Protein AF-A0A4Y9YB43-F1 (afdb_monomer)

Solvent-accessible surface area (backbone atoms only — not comparable to full-atom values): 30599 Å² total; per-residue (Å²): 126,86,94,63,76,92,74,83,52,81,89,71,52,93,63,80,76,87,67,92,85,46,72,65,54,48,66,74,68,39,78,75,54,53,64,60,45,53,49,53,55,48,52,53,55,49,46,62,52,45,58,55,72,73,42,97,56,88,79,53,69,67,58,52,52,53,51,49,48,56,52,52,51,52,63,72,66,54,57,69,80,47,63,57,51,75,66,56,32,52,51,20,47,68,39,86,51,68,63,55,23,47,42,29,53,43,25,54,50,55,53,43,52,50,27,51,52,50,19,61,66,22,55,86,45,46,94,39,65,74,28,34,50,48,20,51,51,23,32,50,49,44,41,48,54,50,51,58,57,66,70,45,85,80,59,76,76,88,58,75,65,49,44,58,57,32,38,48,34,25,52,50,38,51,47,49,33,58,75,36,83,80,45,89,63,50,69,59,36,53,49,51,35,53,52,33,43,59,49,21,62,78,39,42,94,36,69,66,14,40,56,44,39,52,47,52,60,57,49,44,72,58,62,41,74,71,46,74,77,45,53,73,69,56,42,52,51,53,46,48,56,40,51,54,53,45,51,50,71,73,40,85,79,71,71,75,74,90,84,64,85,87,75,76,92,66,97,68,87,87,57,74,68,65,56,54,56,52,54,41,59,72,69,71,51,67,86,67,76,74,81,89,80,66,88,74,78,80,79,74,77,86,80,75,91,75,90,76,78,91,77,92,80,82,90,76,88,83,88,82,84,84,82,88,83,89,81,90,79,88,88,83,88,81,90,82,93,87,84,89,85,83,89,86,88,87,88,87,87,87,81,84,87,82,88,86,91,87,81,90,82,90,87,82,86,82,89,83,88,87,89,83,85,86,89,83,82,92,76,83,76,82,80,82,79,83,76,63,70,71,59,60,58,57,55,56,57,54,56,56,57,54,53,56,55,57,56,55,56,54,55,58,58,53,57,62,61,59,67,76,63,78,79,75,74,93,70,97,73,82,89,71,80,84,82,75,77,78,77,60,66,73,60,58,50,27,72,64,69,82,35,38,68,70,49,48,51,52,48,52,63,57,68,62,49,60,72,81,68,62,78,78,116

Sequence (473 aa):
MFGRPLHVASHHFETDLPTIRDPEIEKQVGRLFLPNLALFRLAFILGHIMDDAVSFKAIQYTSVQEKDKMLTDWYSDLPAELKLDEYALRAGLLSQEKATRRLAVQSVIDRCAYLHIRFTLHRPYIKVQTSLDAAVESASELITLSAHAYSVQSVPGHLNWFPFHVFSAAMFFSFQLITNPDVPGKDTFREQVRKAMALLERCRWLPVAEKALTILQALQPLYSEELVVQSADQRAQKKAEVLKVVKTLAFPYQDPPTARETEALRGHSYTPASQMSSALASAGVQQQQRLEGWVAQPQRPPQTMQTYGQSSMTARPLQQQLSMAAGPSTDTLPYSHAQAMQPSQASSNALAQTAGMLSLQNGQMSAQSYSQMNMNAYGMPPLPSMMSQRQMQQQQQQQQQQQHHAQQQHQQQQQQQQQNYSNGTMDGQNGQPSYVPPADESSMWGASVGFGMTEWAQFLDVMARPEGEQQGR

Nearest PDB structures (foldseek):
  7ue2-assembly1_A  TM=4.210E-01  e=8.973E-01  synthetic construct
  8e0m-assembly3_I  TM=5.772E-01  e=3.713E+00  synthetic construct
  8e12-assembly1_B  TM=4.619E-01  e=4.807E+00  synthetic construct
  8fbj-assembly1_A  TM=2.847E-01  e=1.380E+00  synthetic construct

InterPro domains:
  IPR050987 ABC-transporter-regulating transcription factor-like [PTHR46910] (2-270)

Structure (mmCIF, N/CA/C/O backbone):
data_AF-A0A4Y9YB43-F1
#
_entry.id   AF-A0A4Y9YB43-F1
#
loop_
_atom_site.group_PDB
_atom_site.id
_atom_site.type_symbol
_atom_site.label_atom_id
_atom_site.label_alt_id
_atom_site.label_comp_id
_atom_site.label_asym_id
_atom_site.label_entity_id
_atom_site.label_seq_id
_atom_site.pdbx_PDB_ins_code
_atom_site.Cartn_x
_atom_site.Cartn_y
_atom_site.Cartn_z
_atom_site.occupancy
_atom_site.B_iso_or_equiv
_atom_site.auth_seq_id
_atom_site.auth_comp_id
_atom_site.auth_asym_id
_atom_site.auth_atom_id
_atom_site.pdbx_PDB_model_num
ATOM 1 N N . MET A 1 1 ? -11.499 15.800 -7.209 1.00 50.47 1 MET A N 1
ATOM 2 C CA . MET A 1 1 ? -10.651 16.521 -6.226 1.00 50.47 1 MET A CA 1
ATOM 3 C C . MET A 1 1 ? -10.719 18.010 -6.531 1.00 50.47 1 MET A C 1
ATOM 5 O O . MET A 1 1 ? -10.553 18.359 -7.694 1.00 50.47 1 MET A O 1
ATOM 9 N N . PHE A 1 2 ? -10.966 18.878 -5.548 1.00 35.88 2 PHE A N 1
ATOM 10 C CA . PHE A 1 2 ? -10.906 20.331 -5.764 1.00 35.88 2 PHE A CA 1
ATOM 11 C C . PHE A 1 2 ? -9.451 20.798 -5.961 1.00 35.88 2 PHE A C 1
ATOM 13 O O . PHE A 1 2 ? -8.529 20.182 -5.433 1.00 35.88 2 PHE A O 1
ATOM 20 N N . GLY A 1 3 ? -9.244 21.872 -6.730 1.00 51.03 3 GLY A N 1
ATOM 21 C CA . GLY A 1 3 ? -7.938 22.531 -6.884 1.00 51.03 3 GLY A CA 1
ATOM 22 C C . GLY A 1 3 ? -6.926 21.873 -7.835 1.00 51.03 3 GLY A C 1
ATOM 23 O O . GLY A 1 3 ? -5.843 22.425 -8.011 1.00 51.03 3 GLY A O 1
ATOM 24 N N . ARG A 1 4 ? -7.240 20.738 -8.478 1.00 50.03 4 ARG A N 1
ATOM 25 C CA . ARG A 1 4 ? -6.406 20.205 -9.575 1.00 50.03 4 ARG A CA 1
ATOM 26 C C . ARG A 1 4 ? -6.734 20.892 -10.914 1.00 50.03 4 ARG A C 1
ATOM 28 O O . ARG A 1 4 ? -7.871 21.337 -11.084 1.00 50.03 4 ARG A O 1
ATOM 35 N N . PRO A 1 5 ? -5.781 20.958 -11.869 1.00 53.50 5 PRO A N 1
ATOM 36 C CA . PRO A 1 5 ? -6.055 21.376 -13.246 1.00 53.50 5 PRO A CA 1
ATOM 37 C C . PRO A 1 5 ? -7.162 20.544 -13.905 1.00 53.50 5 PRO A C 1
ATOM 39 O O . PRO A 1 5 ? -7.478 19.447 -13.440 1.00 53.50 5 PRO A O 1
ATOM 42 N N . LEU A 1 6 ? -7.714 21.051 -15.014 1.00 56.97 6 LEU A N 1
ATOM 43 C CA . LEU A 1 6 ? -8.727 20.359 -15.819 1.00 56.97 6 LEU A CA 1
ATOM 44 C C . LEU A 1 6 ? -8.247 18.948 -16.197 1.00 56.97 6 LEU A C 1
ATOM 46 O O . LEU A 1 6 ? -7.374 18.782 -17.047 1.00 56.97 6 LEU A O 1
ATOM 50 N N . HIS A 1 7 ? -8.821 17.933 -15.553 1.00 60.62 7 HIS A N 1
ATOM 51 C CA . HIS A 1 7 ? -8.556 16.538 -15.878 1.00 60.62 7 HIS A CA 1
ATOM 52 C C . HIS A 1 7 ? -9.270 16.185 -17.184 1.00 60.62 7 HIS A C 1
ATOM 54 O O . HIS A 1 7 ? -10.491 16.313 -17.285 1.00 60.62 7 HIS A O 1
ATOM 60 N N . VAL A 1 8 ? -8.518 15.696 -18.168 1.00 62.50 8 VAL A N 1
ATOM 61 C CA . VAL A 1 8 ? -9.103 15.028 -19.333 1.00 62.50 8 VAL A CA 1
ATOM 62 C C . VAL A 1 8 ? -9.599 13.664 -18.855 1.00 62.50 8 VAL A C 1
ATOM 64 O O . VAL A 1 8 ? -8.799 12.811 -18.473 1.00 62.50 8 VAL A O 1
ATOM 67 N N . ALA A 1 9 ? -10.919 13.491 -18.786 1.00 64.06 9 ALA A N 1
ATOM 68 C CA . ALA A 1 9 ? -11.532 12.225 -18.402 1.00 64.06 9 ALA A CA 1
ATOM 69 C C . ALA A 1 9 ? -11.231 11.139 -19.448 1.00 64.06 9 ALA A C 1
ATOM 71 O O . ALA A 1 9 ? -11.023 11.442 -20.622 1.00 64.06 9 ALA A O 1
ATOM 72 N N . SER A 1 10 ? -11.248 9.867 -19.042 1.00 65.06 10 SER A N 1
ATOM 73 C CA . SER A 1 10 ? -10.977 8.722 -19.929 1.00 65.06 10 SER A CA 1
ATOM 74 C C . SER A 1 10 ? -11.866 8.711 -21.182 1.00 65.06 10 SER A C 1
ATOM 76 O O . SER A 1 10 ? -11.389 8.415 -22.271 1.00 65.06 10 SER A O 1
ATOM 78 N N . HIS A 1 11 ? -13.128 9.128 -21.050 1.00 68.00 11 HIS A N 1
ATOM 79 C CA . HIS A 1 11 ? -14.099 9.231 -22.144 1.00 68.00 11 HIS A CA 1
ATOM 80 C C . HIS A 1 11 ? -13.943 10.475 -23.047 1.00 68.00 11 HIS A C 1
ATOM 82 O O . HIS A 1 11 ? -14.730 10.644 -23.972 1.00 68.00 11 HIS A O 1
ATOM 88 N N . HIS A 1 12 ? -12.960 11.349 -22.801 1.00 64.25 12 HIS A N 1
ATOM 89 C CA . HIS A 1 12 ? -12.595 12.445 -23.715 1.00 64.25 12 HIS A CA 1
ATOM 90 C C . HIS A 1 12 ? -11.472 12.058 -24.696 1.00 64.25 12 HIS A C 1
ATOM 92 O O . HIS A 1 12 ? -11.099 12.866 -25.546 1.00 64.25 12 HIS A O 1
ATOM 98 N N . PHE A 1 13 ? -10.919 10.846 -24.594 1.00 64.81 13 PHE A N 1
ATOM 99 C CA . PHE A 1 13 ? -9.968 10.317 -25.568 1.00 64.81 13 PHE A CA 1
ATOM 100 C C . PHE A 1 13 ? -10.720 9.493 -26.622 1.00 64.81 13 PHE A C 1
ATOM 102 O O . PHE A 1 13 ? -11.024 8.326 -26.403 1.00 64.81 13 PHE A O 1
ATOM 109 N N . GLU A 1 14 ? -10.987 10.088 -27.788 1.00 59.09 14 GLU A N 1
ATOM 110 C CA . GLU A 1 14 ? -11.535 9.374 -28.961 1.00 59.09 14 GLU A CA 1
ATOM 111 C C . GLU A 1 14 ? -10.516 8.407 -29.605 1.00 59.09 14 GLU A C 1
ATOM 113 O O . GLU A 1 14 ? -10.836 7.661 -30.528 1.00 59.09 14 GLU A O 1
ATOM 118 N N . THR A 1 15 ? -9.269 8.420 -29.130 1.00 59.22 15 THR A N 1
ATOM 119 C CA . THR A 1 15 ? -8.180 7.554 -29.585 1.00 59.22 15 THR A CA 1
ATOM 120 C C . THR A 1 15 ? -8.103 6.269 -28.767 1.00 59.22 15 THR A C 1
ATOM 122 O O . THR A 1 15 ? -8.003 6.330 -27.540 1.00 59.22 15 THR A O 1
ATOM 125 N N . ASP A 1 16 ? -8.005 5.126 -29.450 1.00 69.62 16 ASP A N 1
ATOM 126 C CA . ASP A 1 16 ? -7.571 3.859 -28.852 1.00 69.62 16 ASP A CA 1
ATOM 127 C C . ASP A 1 16 ? -6.312 4.033 -27.980 1.00 69.62 16 ASP A C 1
ATOM 129 O O . ASP A 1 16 ? -5.411 4.810 -28.315 1.00 69.62 16 ASP A O 1
ATOM 133 N N . LEU A 1 17 ? -6.202 3.251 -26.899 1.00 74.81 17 LEU A N 1
ATOM 134 C CA . LEU A 1 17 ? -5.005 3.262 -26.053 1.00 74.81 17 LEU A CA 1
ATOM 135 C C . LEU A 1 17 ? -3.727 2.985 -26.876 1.00 74.81 17 LEU A C 1
ATOM 137 O O . LEU A 1 17 ? -3.747 2.124 -27.770 1.00 74.81 17 LEU A O 1
ATOM 141 N N . PRO A 1 18 ? -2.594 3.643 -26.541 1.00 73.62 18 PRO A N 1
ATOM 142 C CA . PRO A 1 18 ? -1.312 3.421 -27.196 1.00 73.62 18 PRO A CA 1
ATOM 143 C C . PRO A 1 18 ? -0.985 1.932 -27.345 1.00 73.62 18 PRO A C 1
ATOM 145 O O . PRO A 1 18 ? -0.849 1.182 -26.375 1.00 73.62 18 PRO A O 1
ATOM 148 N N . THR A 1 19 ? -0.893 1.498 -28.598 1.00 73.19 19 THR A N 1
ATOM 149 C CA . THR A 1 19 ? -0.695 0.105 -28.996 1.00 73.19 19 THR A CA 1
ATOM 150 C C . THR A 1 19 ? 0.391 0.050 -30.061 1.00 73.19 19 THR A C 1
ATOM 152 O O . THR A 1 19 ? 0.379 0.835 -31.007 1.00 73.19 19 THR A O 1
ATOM 155 N N . ILE A 1 20 ? 1.338 -0.880 -29.919 1.00 66.69 20 ILE A N 1
ATOM 15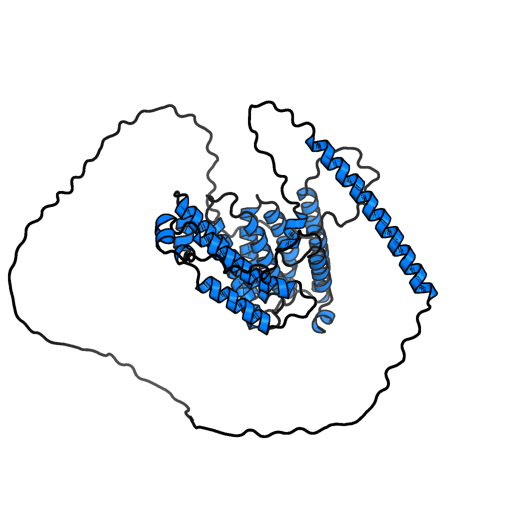6 C CA . ILE A 1 20 ? 2.311 -1.172 -30.976 1.00 66.69 20 ILE A CA 1
ATOM 157 C C . ILE A 1 20 ? 1.548 -1.930 -32.068 1.00 66.69 20 ILE A C 1
ATOM 159 O O . ILE A 1 20 ? 1.334 -3.133 -31.960 1.00 66.69 20 ILE A O 1
ATOM 163 N N . ARG A 1 21 ? 1.048 -1.196 -33.069 1.00 64.31 21 ARG A N 1
ATOM 164 C CA . ARG A 1 21 ? 0.271 -1.750 -34.196 1.00 64.31 21 ARG A CA 1
ATOM 165 C C . ARG A 1 21 ? 1.133 -2.163 -35.389 1.00 64.31 21 ARG A C 1
ATOM 167 O O . ARG A 1 21 ? 0.635 -2.836 -36.282 1.00 64.31 21 ARG A O 1
ATOM 174 N N . ASP A 1 22 ? 2.402 -1.765 -35.399 1.00 73.81 22 ASP A N 1
ATOM 175 C CA . ASP A 1 22 ? 3.347 -2.004 -36.488 1.00 73.81 22 ASP A CA 1
ATOM 176 C C . ASP A 1 22 ? 4.517 -2.889 -35.996 1.00 73.81 22 ASP A C 1
ATOM 178 O O . ASP A 1 22 ? 5.318 -2.439 -35.166 1.00 73.81 22 ASP A O 1
ATOM 182 N N . PRO A 1 23 ? 4.632 -4.141 -36.487 1.00 76.50 23 PRO A N 1
ATOM 183 C CA . PRO A 1 23 ? 5.723 -5.051 -36.133 1.00 76.50 23 PRO A CA 1
ATOM 184 C C . PRO A 1 23 ? 7.115 -4.594 -36.592 1.00 76.50 23 PRO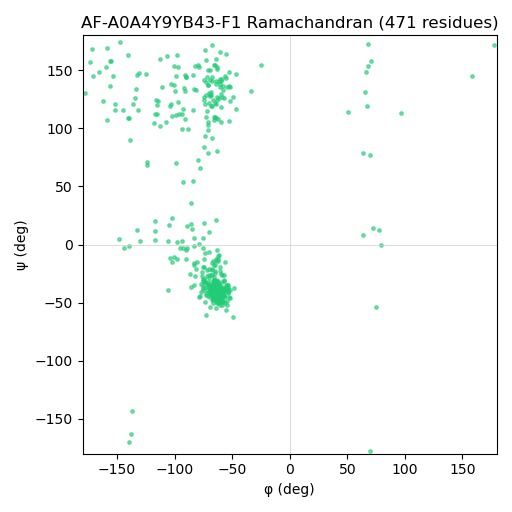 A C 1
ATOM 186 O O . PRO A 1 23 ? 8.111 -4.998 -35.991 1.00 76.50 23 PRO A O 1
ATOM 189 N N . GLU A 1 24 ? 7.228 -3.767 -37.635 1.00 77.06 24 GLU A N 1
ATOM 190 C CA . GLU A 1 24 ? 8.517 -3.206 -38.057 1.00 77.06 24 GLU A CA 1
ATOM 191 C C . GLU A 1 24 ? 8.947 -2.068 -37.128 1.00 77.06 24 GLU A C 1
ATOM 193 O O . GLU A 1 24 ? 10.131 -1.964 -36.803 1.00 77.06 24 GLU A O 1
ATOM 198 N N . ILE A 1 25 ? 8.001 -1.284 -36.600 1.00 72.50 25 ILE A N 1
ATOM 199 C CA . ILE A 1 25 ? 8.292 -0.324 -35.523 1.00 72.50 25 ILE A CA 1
ATOM 200 C C . ILE A 1 25 ? 8.685 -1.063 -34.231 1.00 72.50 25 ILE A C 1
ATOM 202 O O . ILE A 1 25 ? 9.639 -0.631 -33.581 1.00 72.50 25 ILE A O 1
ATOM 206 N N . GLU A 1 26 ? 8.056 -2.199 -33.883 1.00 73.75 26 GLU A N 1
ATOM 207 C CA . GLU A 1 26 ? 8.502 -3.019 -32.734 1.00 73.75 26 GLU A CA 1
ATOM 208 C C . GLU A 1 26 ? 9.963 -3.474 -32.894 1.00 73.75 26 GLU A C 1
ATOM 210 O O . GLU A 1 26 ? 10.743 -3.392 -31.944 1.00 73.75 26 GLU A O 1
ATOM 215 N N . LYS A 1 27 ? 10.363 -3.897 -34.102 1.00 77.06 27 LYS A N 1
ATOM 216 C CA . LYS A 1 27 ? 11.749 -4.296 -34.405 1.00 77.06 27 LYS A CA 1
ATOM 217 C C . LYS A 1 27 ? 12.731 -3.121 -34.377 1.00 77.06 27 LYS A C 1
ATOM 219 O O . LYS A 1 27 ? 13.834 -3.277 -33.861 1.00 77.06 27 LYS A O 1
ATOM 224 N N . GLN A 1 28 ? 12.362 -1.971 -34.948 1.00 70.31 28 GLN A N 1
ATOM 225 C CA . GLN A 1 28 ? 13.264 -0.822 -35.124 1.00 70.31 28 GLN A CA 1
ATOM 226 C C . GLN A 1 28 ? 13.449 0.004 -33.847 1.00 70.31 28 GLN A C 1
ATOM 228 O O . GLN A 1 28 ? 14.571 0.368 -33.499 1.00 70.31 28 GLN A O 1
ATOM 233 N N . VAL A 1 29 ? 12.354 0.306 -33.147 1.00 67.31 29 VAL A N 1
ATOM 234 C CA . VAL A 1 29 ? 12.367 1.061 -31.880 1.00 67.31 29 VAL A CA 1
ATOM 235 C C . VAL A 1 29 ? 12.707 0.139 -30.703 1.00 67.31 29 VAL A C 1
ATOM 237 O O . VAL A 1 29 ? 13.185 0.589 -29.657 1.00 67.31 29 VAL A O 1
ATOM 240 N N . GLY A 1 30 ? 12.500 -1.167 -30.885 1.00 62.91 30 GLY A N 1
ATOM 241 C CA . GLY A 1 30 ? 12.712 -2.182 -29.872 1.00 62.91 30 GLY A CA 1
ATOM 242 C C . GLY A 1 30 ? 11.683 -2.105 -28.746 1.00 62.91 30 GLY A C 1
ATOM 243 O O . GLY A 1 30 ? 10.807 -1.241 -28.683 1.00 62.91 30 GLY A O 1
ATOM 244 N N . ARG A 1 31 ? 11.855 -2.985 -27.761 1.00 76.38 31 ARG A N 1
ATOM 245 C CA . ARG A 1 31 ? 10.989 -3.086 -26.573 1.00 76.38 31 ARG A CA 1
ATOM 246 C C . ARG A 1 31 ? 11.193 -1.959 -25.543 1.00 76.38 31 ARG A C 1
ATOM 248 O O . ARG A 1 31 ? 10.768 -2.064 -24.396 1.00 76.38 31 ARG A O 1
ATOM 255 N N . LEU A 1 32 ? 11.797 -0.848 -25.974 1.00 80.62 32 LEU A N 1
ATOM 256 C CA . LEU A 1 32 ? 12.170 0.322 -25.174 1.00 80.62 32 LEU A CA 1
ATOM 257 C C . LEU A 1 32 ? 10.982 0.968 -24.445 1.00 80.62 32 LEU A C 1
ATOM 259 O O . LEU A 1 32 ? 11.135 1.409 -23.308 1.00 80.62 32 LEU A O 1
ATOM 263 N N . PHE A 1 33 ? 9.812 1.016 -25.090 1.00 85.81 33 PHE A N 1
ATOM 264 C CA . PHE A 1 33 ? 8.611 1.674 -24.563 1.00 85.81 33 PHE A CA 1
ATOM 265 C C . PHE A 1 33 ? 7.608 0.726 -23.886 1.00 85.81 33 PHE A C 1
ATOM 267 O O . PHE A 1 33 ? 6.573 1.198 -23.416 1.00 85.81 33 PHE A O 1
ATOM 274 N N . LEU A 1 34 ? 7.894 -0.580 -23.773 1.00 88.00 34 LEU A N 1
ATOM 275 C CA . LEU A 1 34 ? 6.995 -1.520 -23.082 1.00 88.00 34 LEU A CA 1
ATOM 276 C C . LEU A 1 34 ? 6.612 -1.089 -21.648 1.00 88.00 34 LEU A C 1
ATOM 278 O O . LEU A 1 34 ? 5.422 -1.169 -21.345 1.00 88.00 34 LEU A O 1
ATOM 282 N N . PRO A 1 35 ? 7.524 -0.562 -20.797 1.00 90.75 35 PRO A N 1
ATOM 283 C CA . PRO A 1 35 ? 7.150 -0.050 -19.475 1.00 90.75 35 PRO A CA 1
ATOM 284 C C . PRO A 1 35 ? 6.137 1.097 -19.546 1.00 90.75 35 PRO A C 1
ATOM 286 O O . PRO A 1 35 ? 5.135 1.119 -18.839 1.00 90.75 35 PRO A O 1
ATOM 289 N N . ASN A 1 36 ? 6.359 2.052 -20.454 1.00 89.94 36 ASN A N 1
ATOM 290 C CA . ASN A 1 36 ? 5.470 3.198 -20.617 1.00 89.94 36 ASN A CA 1
ATOM 291 C C . ASN A 1 36 ? 4.073 2.759 -21.075 1.00 89.94 36 ASN A C 1
ATOM 293 O O . ASN A 1 36 ? 3.078 3.280 -20.581 1.00 89.94 36 ASN A O 1
ATOM 297 N N . LEU A 1 37 ? 3.991 1.780 -21.979 1.00 89.88 37 LEU A N 1
ATOM 298 C CA . LEU A 1 37 ? 2.725 1.224 -22.460 1.00 89.88 37 LEU A CA 1
ATOM 299 C C . LEU A 1 37 ? 1.994 0.412 -21.377 1.00 89.88 37 LEU A C 1
ATOM 301 O O . LEU A 1 37 ? 0.771 0.515 -21.269 1.00 89.88 37 LEU A O 1
ATOM 305 N N . ALA A 1 38 ? 2.725 -0.338 -20.546 1.00 92.38 38 ALA A N 1
ATOM 306 C CA . ALA A 1 38 ? 2.174 -1.010 -19.369 1.00 92.38 38 ALA A CA 1
ATOM 307 C C . ALA A 1 38 ? 1.556 0.004 -18.390 1.00 92.38 38 ALA A C 1
ATOM 309 O O . ALA A 1 38 ? 0.382 -0.132 -18.030 1.00 92.38 38 ALA A O 1
ATOM 310 N N . LEU A 1 39 ? 2.297 1.065 -18.054 1.00 92.62 39 LEU A N 1
ATOM 311 C CA . LEU A 1 39 ? 1.843 2.147 -17.175 1.00 92.62 39 LEU A CA 1
ATOM 312 C C . LEU A 1 39 ? 0.671 2.954 -17.758 1.00 92.62 39 LEU A C 1
ATOM 314 O O . LEU A 1 39 ? -0.227 3.323 -17.005 1.00 92.62 39 LEU A O 1
ATOM 318 N N . PHE A 1 40 ? 0.612 3.192 -19.074 1.00 90.50 40 PHE A N 1
ATOM 319 C CA . PHE A 1 40 ? -0.552 3.839 -19.703 1.00 90.50 40 PHE A CA 1
ATOM 320 C C . PHE A 1 40 ? -1.828 2.992 -19.575 1.00 90.50 40 PHE A C 1
ATOM 322 O O . PHE A 1 40 ? -2.893 3.534 -19.275 1.00 90.50 40 PHE A O 1
ATOM 329 N N . ARG A 1 41 ? -1.731 1.665 -19.741 1.00 91.69 41 ARG A N 1
ATOM 330 C CA . ARG A 1 41 ? -2.865 0.749 -19.513 1.00 91.69 41 ARG A CA 1
ATOM 331 C C . ARG A 1 41 ? -3.274 0.712 -18.038 1.00 91.69 41 ARG A C 1
ATOM 333 O O . ARG A 1 41 ? -4.466 0.756 -17.741 1.00 91.69 41 ARG A O 1
ATOM 340 N N . LEU A 1 42 ? -2.306 0.713 -17.117 1.00 95.06 42 LEU A N 1
ATOM 341 C CA . LEU A 1 42 ? -2.586 0.784 -15.682 1.00 95.06 42 LEU A CA 1
ATOM 342 C C . LEU A 1 42 ? -3.274 2.099 -15.297 1.00 95.06 42 LEU A C 1
ATOM 344 O O . LEU A 1 42 ? -4.229 2.084 -14.528 1.00 95.06 42 LEU A O 1
ATOM 348 N N . ALA A 1 43 ? -2.836 3.230 -15.857 1.00 91.44 43 ALA A N 1
ATOM 349 C CA . ALA A 1 43 ? -3.438 4.539 -15.610 1.00 91.44 43 ALA A CA 1
ATOM 350 C C . ALA A 1 43 ? -4.904 4.612 -16.077 1.00 91.44 43 ALA A C 1
ATOM 352 O O . ALA A 1 43 ? -5.716 5.267 -15.426 1.00 91.44 43 ALA A O 1
ATOM 353 N N . PHE A 1 44 ? -5.262 3.907 -17.156 1.00 90.44 44 PHE A N 1
ATOM 354 C CA . PHE A 1 44 ? -6.649 3.775 -17.612 1.00 90.44 44 PHE A CA 1
ATOM 355 C C . PHE A 1 44 ? -7.513 2.980 -16.613 1.00 90.44 44 PHE A C 1
ATOM 357 O O . PHE A 1 44 ? -8.584 3.444 -16.219 1.00 90.44 44 PHE A O 1
ATOM 364 N N . ILE A 1 45 ? -7.021 1.832 -16.127 1.00 94.19 45 ILE A N 1
ATOM 365 C CA . ILE A 1 45 ? -7.701 1.022 -15.094 1.00 94.19 45 ILE A CA 1
ATOM 366 C C . ILE A 1 45 ? -7.832 1.813 -13.784 1.00 94.19 45 ILE A C 1
ATOM 368 O O . ILE A 1 45 ? -8.905 1.852 -13.179 1.00 94.19 45 ILE A O 1
ATOM 372 N N . LEU A 1 46 ? -6.764 2.504 -13.375 1.00 93.44 46 LEU A N 1
ATOM 373 C CA . LEU A 1 46 ? -6.759 3.376 -12.204 1.00 93.44 46 LEU A CA 1
ATOM 374 C C . LEU A 1 46 ? -7.747 4.541 -12.358 1.00 93.44 46 LEU A C 1
ATOM 376 O O . LEU A 1 46 ? -8.358 4.926 -11.370 1.00 93.44 46 LEU A O 1
ATOM 380 N N . GLY A 1 47 ? -7.969 5.054 -13.572 1.00 90.06 47 GLY A N 1
ATOM 381 C CA . GLY A 1 47 ? -9.036 6.016 -13.861 1.00 90.06 47 GLY A CA 1
ATOM 382 C C . GLY A 1 47 ? -10.407 5.501 -13.413 1.00 90.06 47 GLY A C 1
ATOM 383 O O . GLY A 1 47 ? -11.061 6.148 -12.602 1.00 90.06 47 GLY A O 1
ATOM 384 N N . HIS A 1 48 ? -10.783 4.289 -13.829 1.00 91.69 48 HIS A N 1
ATOM 385 C CA . HIS A 1 48 ? -12.049 3.664 -13.426 1.00 91.69 48 HIS A CA 1
ATOM 386 C C . HIS A 1 48 ? -12.141 3.327 -11.929 1.00 91.69 48 HIS A C 1
ATOM 388 O O . HIS A 1 48 ? -13.236 3.351 -11.369 1.00 91.69 48 HIS A O 1
ATOM 394 N N . ILE A 1 49 ? -11.020 3.019 -11.268 1.00 93.81 49 ILE A N 1
ATOM 395 C CA . ILE A 1 49 ? -10.971 2.858 -9.802 1.00 93.81 49 ILE A CA 1
ATOM 396 C C . ILE A 1 49 ? -11.174 4.215 -9.112 1.00 93.81 49 ILE A C 1
ATOM 398 O O . ILE A 1 49 ? -11.906 4.309 -8.128 1.00 93.81 49 ILE A O 1
ATOM 402 N N . MET A 1 50 ? -10.557 5.277 -9.635 1.00 89.94 50 MET A N 1
ATOM 403 C CA . MET A 1 50 ? -10.662 6.626 -9.085 1.00 89.94 50 MET A CA 1
ATOM 404 C C . MET A 1 50 ? -12.044 7.249 -9.306 1.00 89.94 50 MET A C 1
ATOM 406 O O . MET A 1 50 ? -12.504 7.952 -8.411 1.00 89.94 50 MET A O 1
ATOM 410 N N . ASP A 1 51 ? -12.715 6.979 -10.430 1.00 89.25 51 ASP A N 1
ATOM 411 C CA . ASP A 1 51 ? -14.096 7.416 -10.693 1.00 89.25 51 ASP A CA 1
ATOM 412 C C . ASP A 1 51 ? -15.068 6.871 -9.629 1.00 89.25 51 ASP A C 1
ATOM 414 O O . ASP A 1 51 ? -15.886 7.622 -9.092 1.00 89.25 51 ASP A O 1
ATOM 418 N N . ASP A 1 52 ? -14.931 5.588 -9.265 1.00 91.56 52 ASP A N 1
ATOM 419 C CA . ASP A 1 52 ? -15.656 4.987 -8.140 1.00 91.56 52 ASP A CA 1
ATOM 420 C C . ASP A 1 52 ? -15.209 5.614 -6.802 1.00 91.56 52 ASP A C 1
ATOM 422 O O . ASP A 1 52 ? -16.052 6.025 -6.005 1.00 91.56 52 ASP A O 1
ATOM 426 N N . ALA A 1 53 ? -13.900 5.757 -6.557 1.00 87.62 53 ALA A N 1
ATOM 427 C CA . ALA A 1 53 ? -13.356 6.249 -5.284 1.00 87.62 53 ALA A CA 1
ATOM 428 C C . ALA A 1 53 ? -13.641 7.735 -4.979 1.00 87.62 53 ALA A C 1
ATOM 430 O O . ALA A 1 53 ? -13.678 8.112 -3.808 1.00 87.62 53 ALA A O 1
ATOM 431 N N . VAL A 1 54 ? -13.852 8.590 -5.991 1.00 85.06 54 VAL A N 1
ATOM 432 C CA . VAL A 1 54 ? -14.293 9.990 -5.796 1.00 85.06 54 VAL A CA 1
ATOM 433 C C . VAL A 1 54 ? -15.815 10.162 -5.866 1.00 85.06 54 VAL A C 1
ATOM 435 O O . VAL A 1 54 ? -16.313 11.289 -5.790 1.00 85.06 54 VAL A O 1
ATOM 438 N N . SER A 1 55 ? -16.563 9.069 -6.021 1.00 88.56 55 SER A N 1
ATOM 439 C CA . SER A 1 55 ? -18.022 9.075 -6.048 1.00 88.56 55 SER A CA 1
ATOM 440 C C . SER A 1 55 ? -18.603 9.329 -4.657 1.00 88.56 55 SER A C 1
ATOM 442 O O . SER A 1 55 ? -18.176 8.748 -3.665 1.00 88.56 55 SER A O 1
ATOM 444 N N . PHE A 1 56 ? -19.673 10.123 -4.578 1.00 86.81 56 PHE A N 1
ATOM 445 C CA . PHE A 1 56 ? -20.465 10.276 -3.347 1.00 86.81 56 PHE A CA 1
ATOM 446 C C . PHE A 1 56 ? -21.375 9.062 -3.051 1.00 86.81 56 PHE A C 1
ATOM 448 O O . PHE A 1 56 ? -22.206 9.116 -2.145 1.00 86.81 56 PHE A O 1
ATOM 455 N N . LYS A 1 57 ? -21.275 7.980 -3.835 1.00 93.50 57 LYS A N 1
ATOM 456 C CA . LYS A 1 57 ? -22.073 6.754 -3.687 1.00 93.50 57 LYS A CA 1
ATOM 457 C C . LYS A 1 57 ? -21.283 5.687 -2.932 1.00 93.50 57 LYS A C 1
ATOM 459 O O . LYS A 1 57 ? -20.088 5.529 -3.151 1.00 93.50 57 LYS A O 1
ATOM 464 N N . ALA A 1 58 ? -21.972 4.881 -2.126 1.00 93.06 58 ALA A N 1
ATOM 465 C CA . ALA A 1 58 ? -21.390 3.663 -1.571 1.00 93.06 58 ALA A CA 1
ATOM 466 C C . ALA A 1 58 ? -21.081 2.662 -2.702 1.00 93.06 58 ALA A C 1
ATOM 468 O O . ALA A 1 58 ? -21.996 2.104 -3.319 1.00 93.06 58 ALA A O 1
ATOM 469 N N . ILE A 1 59 ? -19.791 2.458 -2.975 1.00 95.69 59 ILE A N 1
ATOM 470 C CA . ILE A 1 59 ? -19.296 1.491 -3.962 1.00 95.69 59 ILE A CA 1
ATOM 471 C C . ILE A 1 59 ? -19.751 0.084 -3.534 1.00 95.69 59 ILE A C 1
ATOM 473 O O . ILE A 1 59 ? -19.748 -0.256 -2.352 1.00 95.69 59 ILE A O 1
ATOM 477 N N . GLN A 1 60 ? -20.197 -0.730 -4.489 1.00 96.75 60 GLN A N 1
ATOM 478 C CA . GLN A 1 60 ? -20.617 -2.108 -4.224 1.00 96.75 60 GLN A CA 1
ATOM 479 C C . GLN A 1 60 ? -19.427 -3.058 -4.369 1.00 96.75 60 GLN A C 1
ATOM 481 O O . GLN A 1 60 ? -18.602 -2.873 -5.264 1.00 96.75 60 GLN A O 1
ATOM 486 N N . TYR A 1 61 ? -19.357 -4.104 -3.537 1.00 97.38 61 TYR A N 1
ATOM 487 C CA . TYR A 1 61 ? -18.241 -5.061 -3.574 1.00 97.38 61 TYR A CA 1
ATOM 488 C C . TYR A 1 61 ? -18.094 -5.762 -4.938 1.00 97.38 61 TYR A C 1
ATOM 490 O O . TYR A 1 61 ? -16.983 -6.087 -5.335 1.00 97.38 61 TYR A O 1
ATOM 498 N N . THR A 1 62 ? -19.172 -5.892 -5.718 1.00 97.81 62 THR A N 1
ATOM 499 C CA . THR A 1 62 ? -19.095 -6.391 -7.100 1.00 97.81 62 THR A CA 1
ATOM 500 C C . THR A 1 62 ? -18.235 -5.501 -8.004 1.00 97.81 62 THR A C 1
ATOM 502 O O . THR A 1 62 ? -17.409 -6.034 -8.735 1.00 97.81 62 THR A O 1
ATOM 505 N N . SER A 1 63 ? -18.314 -4.164 -7.895 1.00 97.25 63 SER A N 1
ATOM 506 C CA . SER A 1 63 ? -17.412 -3.270 -8.649 1.00 97.25 63 SER A CA 1
ATOM 507 C C . SER A 1 63 ? -15.960 -3.454 -8.200 1.00 97.25 63 SER A C 1
ATOM 509 O O . SER A 1 63 ? -15.057 -3.471 -9.029 1.00 97.25 63 SER A O 1
ATOM 511 N N . VAL A 1 64 ? -15.724 -3.670 -6.899 1.00 97.44 64 VAL A N 1
ATOM 512 C CA . VAL A 1 64 ? -14.385 -3.966 -6.350 1.00 97.44 64 VAL A CA 1
ATOM 513 C C . VAL A 1 64 ? -13.815 -5.242 -6.979 1.00 97.44 64 VAL A C 1
ATOM 515 O O . VAL A 1 64 ? -12.668 -5.241 -7.414 1.00 97.44 64 VAL A O 1
ATOM 518 N N . GLN A 1 65 ? -14.624 -6.300 -7.099 1.00 98.12 65 GLN A N 1
ATOM 519 C CA . GLN A 1 65 ? -14.241 -7.554 -7.762 1.00 98.12 65 GLN A CA 1
ATOM 520 C C . GLN A 1 65 ? -14.014 -7.379 -9.275 1.00 98.12 65 GLN A C 1
ATOM 522 O O . GLN A 1 65 ? -13.074 -7.952 -9.821 1.00 98.12 65 GLN A O 1
ATOM 527 N N . GLU A 1 66 ? -14.830 -6.567 -9.954 1.00 98.06 66 GLU A N 1
ATOM 528 C CA . GLU A 1 66 ? -14.628 -6.216 -11.367 1.00 98.06 66 GLU A CA 1
ATOM 529 C C . GLU A 1 66 ? -13.312 -5.448 -11.577 1.00 98.06 66 GLU A C 1
ATOM 531 O O . GLU A 1 66 ? -12.555 -5.774 -12.494 1.00 98.06 66 GLU A O 1
ATOM 536 N N . LYS A 1 67 ? -12.994 -4.472 -10.711 1.00 97.81 67 LYS A N 1
ATOM 537 C CA . LYS A 1 67 ? -11.734 -3.715 -10.796 1.00 97.81 67 LYS A CA 1
ATOM 538 C C . LYS A 1 67 ? -10.520 -4.582 -10.446 1.00 97.81 67 LYS A C 1
ATOM 540 O O . LYS A 1 67 ? -9.502 -4.454 -11.122 1.00 97.81 67 LYS A O 1
ATOM 545 N N . ASP A 1 68 ? -10.621 -5.471 -9.449 1.00 98.38 68 ASP A N 1
ATOM 546 C CA . ASP A 1 68 ? -9.542 -6.422 -9.129 1.00 98.38 68 ASP A CA 1
ATOM 547 C C . ASP A 1 68 ? -9.280 -7.349 -10.313 1.00 98.38 68 ASP A C 1
ATOM 549 O O . ASP A 1 68 ? -8.138 -7.496 -10.736 1.00 98.38 68 ASP A O 1
ATOM 553 N N . LYS A 1 69 ? -10.338 -7.870 -10.952 1.00 98.38 69 LYS A N 1
ATOM 554 C CA . LYS A 1 69 ? -10.185 -8.654 -12.179 1.00 98.38 69 LYS A CA 1
ATOM 555 C C . LYS A 1 69 ? -9.490 -7.858 -13.289 1.00 98.38 69 LYS A C 1
ATOM 557 O O . LYS A 1 69 ? -8.531 -8.368 -13.855 1.00 98.38 69 LYS A O 1
ATOM 562 N N . MET A 1 70 ? -9.909 -6.622 -13.580 1.00 97.81 70 MET A N 1
ATOM 563 C CA . MET A 1 70 ? -9.241 -5.782 -14.594 1.00 97.81 70 MET A CA 1
ATOM 564 C C . MET A 1 70 ? -7.746 -5.579 -14.291 1.00 97.81 70 MET A C 1
ATOM 566 O O . MET A 1 70 ? -6.917 -5.596 -15.202 1.00 97.81 70 MET A O 1
ATOM 570 N N . LEU A 1 71 ? -7.401 -5.397 -13.015 1.00 98.00 71 LEU A N 1
ATOM 571 C CA . LEU A 1 71 ? -6.033 -5.192 -12.544 1.00 98.00 71 LEU A CA 1
ATOM 572 C C . LEU A 1 71 ? -5.195 -6.484 -12.607 1.00 98.00 71 LEU A C 1
ATOM 574 O O . LEU A 1 71 ? -4.049 -6.453 -13.060 1.00 98.00 71 LEU A O 1
ATOM 578 N N . THR A 1 72 ? -5.759 -7.622 -12.199 1.00 98.25 72 THR A N 1
ATOM 579 C CA . THR A 1 72 ? -5.131 -8.948 -12.294 1.00 98.25 72 THR A CA 1
ATOM 580 C C . THR A 1 72 ? -4.960 -9.393 -13.744 1.00 98.25 72 THR A C 1
ATOM 582 O O . THR A 1 72 ? -3.899 -9.920 -14.077 1.00 98.25 72 THR A O 1
ATOM 585 N N . ASP A 1 73 ? -5.935 -9.140 -14.620 1.00 97.88 73 ASP A N 1
ATOM 586 C CA . ASP A 1 73 ? -5.836 -9.415 -16.058 1.00 97.88 73 ASP A CA 1
ATOM 587 C C . ASP A 1 73 ? -4.695 -8.585 -16.680 1.00 97.88 73 ASP A C 1
ATOM 589 O O . ASP A 1 73 ? -3.801 -9.148 -17.306 1.00 97.88 73 ASP A O 1
ATOM 593 N N . TRP A 1 74 ? -4.630 -7.270 -16.416 1.00 97.12 74 TRP A N 1
ATOM 594 C CA . TRP A 1 74 ? -3.529 -6.410 -16.887 1.00 97.12 74 TRP A CA 1
ATOM 595 C C . TRP A 1 74 ? -2.149 -6.891 -16.416 1.00 97.12 74 TRP A C 1
ATOM 597 O O . TRP A 1 74 ? -1.210 -6.931 -17.215 1.00 97.12 74 TRP A O 1
ATOM 607 N N . TYR A 1 75 ? -2.016 -7.293 -15.148 1.00 97.75 75 TYR A N 1
ATOM 608 C CA . TYR A 1 75 ? -0.753 -7.817 -14.617 1.00 97.75 75 TYR A CA 1
ATOM 609 C C . TYR A 1 75 ? -0.400 -9.179 -15.246 1.00 97.75 75 TYR A 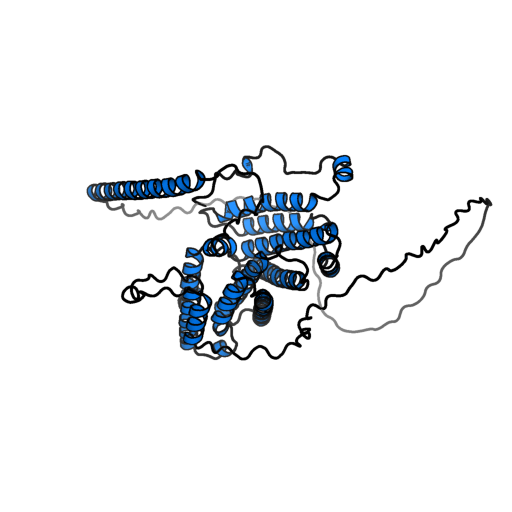C 1
ATOM 611 O O . TYR A 1 75 ? 0.757 -9.446 -15.588 1.00 97.75 75 TYR A O 1
ATOM 619 N N . SER A 1 76 ? -1.416 -10.011 -15.491 1.00 97.12 76 SER A N 1
ATOM 620 C CA . SER A 1 76 ? -1.308 -11.292 -16.202 1.00 97.12 76 SER A CA 1
ATOM 621 C C . SER A 1 76 ? -0.969 -11.131 -17.687 1.00 97.12 76 SER A C 1
ATOM 623 O O . SER A 1 76 ? -0.360 -12.037 -18.255 1.00 97.12 76 SER A O 1
ATOM 625 N N . ASP A 1 77 ? -1.217 -9.963 -18.279 1.00 95.94 77 ASP A N 1
ATOM 626 C CA . ASP A 1 77 ? -0.884 -9.614 -19.667 1.00 95.94 77 ASP A CA 1
ATOM 627 C C . ASP A 1 77 ? 0.461 -8.874 -19.832 1.00 95.94 77 ASP A C 1
ATOM 629 O O . ASP A 1 77 ? 0.880 -8.603 -20.962 1.00 95.94 77 ASP A O 1
ATOM 633 N N . LEU A 1 78 ? 1.188 -8.559 -18.747 1.00 95.56 78 LEU A N 1
ATOM 634 C CA . LEU A 1 78 ? 2.480 -7.865 -18.867 1.00 95.56 78 LEU A CA 1
ATOM 635 C C . LEU A 1 78 ? 3.513 -8.675 -19.688 1.00 95.56 78 LEU A C 1
ATOM 637 O O . LEU A 1 78 ? 3.592 -9.900 -19.542 1.00 95.56 78 LEU A O 1
ATOM 641 N N . PRO A 1 79 ? 4.355 -8.017 -20.508 1.00 93.25 79 PRO A N 1
ATOM 642 C CA . PRO A 1 79 ? 5.492 -8.647 -21.181 1.00 93.25 79 PRO A CA 1
ATOM 643 C C . PRO A 1 79 ? 6.419 -9.407 -20.222 1.00 93.25 79 PRO A C 1
ATOM 645 O O . PRO A 1 79 ? 6.611 -9.001 -19.073 1.00 93.25 79 PRO A O 1
ATOM 648 N N . ALA A 1 80 ? 7.039 -10.488 -20.704 1.00 94.50 80 ALA A N 1
ATOM 649 C CA . ALA A 1 80 ? 7.944 -11.319 -19.904 1.00 94.50 80 ALA A CA 1
ATOM 650 C C . ALA A 1 80 ? 9.140 -10.518 -19.353 1.00 94.50 80 ALA A C 1
ATOM 652 O O . ALA A 1 80 ? 9.577 -10.743 -18.228 1.00 94.50 80 ALA A O 1
ATOM 653 N N . GLU A 1 81 ? 9.598 -9.514 -20.102 1.00 93.75 81 GLU A N 1
ATOM 654 C CA . GLU A 1 81 ? 10.644 -8.564 -19.718 1.00 93.75 81 GLU A CA 1
ATOM 655 C C . GLU A 1 81 ? 10.306 -7.735 -18.462 1.00 93.75 81 GLU A C 1
ATOM 657 O O . GLU A 1 81 ? 11.214 -7.238 -17.797 1.00 93.75 81 GLU A O 1
ATOM 662 N N . LEU A 1 82 ? 9.017 -7.585 -18.128 1.00 95.44 82 LEU A N 1
ATOM 663 C CA . LEU A 1 82 ? 8.534 -6.884 -16.930 1.00 95.44 82 LEU A CA 1
ATOM 664 C C . LEU A 1 82 ? 8.096 -7.847 -15.814 1.00 95.44 82 LEU A C 1
ATOM 666 O O . LEU A 1 82 ? 8.007 -7.441 -14.656 1.00 95.44 82 LEU A O 1
ATOM 670 N N . LYS A 1 83 ? 7.896 -9.133 -16.127 1.00 95.81 83 LYS A N 1
ATOM 671 C CA . LYS A 1 83 ? 7.589 -10.215 -15.176 1.00 95.81 83 LYS A CA 1
ATOM 672 C C . LYS A 1 83 ? 8.860 -10.932 -14.702 1.00 95.81 83 LYS A C 1
ATOM 674 O O . LYS A 1 83 ? 8.972 -12.152 -14.801 1.00 95.81 83 LYS A O 1
ATOM 679 N N . LEU A 1 84 ? 9.831 -10.177 -14.195 1.00 96.56 84 LEU A N 1
ATOM 680 C CA . LEU A 1 84 ? 11.057 -10.759 -13.648 1.00 96.56 84 LEU A CA 1
ATOM 681 C C . LEU A 1 84 ? 10.762 -11.505 -12.334 1.00 96.56 84 LEU A C 1
ATOM 683 O O . LEU A 1 84 ? 10.140 -10.953 -11.422 1.00 96.56 84 LEU A O 1
ATOM 687 N N . ASP A 1 85 ? 11.239 -12.747 -12.222 1.00 95.75 85 ASP A N 1
ATOM 688 C CA . ASP A 1 85 ? 11.278 -13.478 -10.950 1.00 95.75 85 ASP A CA 1
ATOM 689 C C . ASP A 1 85 ? 12.286 -12.850 -9.964 1.00 95.75 85 ASP A C 1
ATOM 691 O O . ASP A 1 85 ? 13.053 -11.958 -10.326 1.00 95.75 85 ASP A O 1
ATOM 695 N N . GLU A 1 86 ? 12.310 -13.298 -8.704 1.00 94.38 86 GLU A N 1
ATOM 696 C CA . GLU A 1 86 ? 13.180 -12.713 -7.669 1.00 94.38 86 GLU A CA 1
ATOM 697 C C . GLU A 1 86 ? 14.677 -12.736 -8.046 1.00 94.38 86 GLU A C 1
ATOM 699 O O . GLU A 1 86 ? 15.410 -11.780 -7.770 1.00 94.38 86 GLU A O 1
ATOM 704 N N . TYR A 1 87 ? 15.136 -13.802 -8.708 1.00 95.31 87 TYR A N 1
ATOM 705 C CA . TYR A 1 87 ? 16.528 -13.964 -9.117 1.00 95.31 87 TYR A CA 1
ATOM 706 C C . TYR A 1 87 ? 16.859 -13.050 -10.300 1.00 95.31 87 TYR A C 1
ATOM 708 O O . TYR A 1 87 ? 17.831 -12.290 -10.233 1.00 95.31 87 TYR A O 1
ATOM 716 N N . ALA A 1 88 ? 16.030 -13.063 -11.347 1.00 96.19 88 ALA A N 1
ATOM 717 C CA . ALA A 1 88 ? 16.177 -12.204 -12.520 1.00 96.19 88 ALA A CA 1
ATOM 718 C C . ALA A 1 88 ? 16.081 -10.711 -12.154 1.00 96.19 88 ALA A C 1
ATOM 720 O O . ALA A 1 88 ? 16.884 -9.901 -12.622 1.00 96.19 88 ALA A O 1
ATOM 721 N N . LEU A 1 89 ? 15.162 -10.353 -11.254 1.00 95.69 89 LEU A N 1
ATOM 722 C CA . LEU A 1 89 ? 14.994 -9.003 -10.719 1.00 95.69 89 LEU A CA 1
ATOM 723 C C . LEU A 1 89 ? 16.251 -8.551 -9.967 1.00 95.69 89 LEU A C 1
ATOM 725 O O . LEU A 1 89 ? 16.803 -7.488 -10.256 1.00 95.69 89 LEU A O 1
ATOM 729 N N . ARG A 1 90 ? 16.751 -9.374 -9.037 1.00 94.38 90 ARG A N 1
ATOM 730 C CA . ARG A 1 90 ? 17.955 -9.071 -8.251 1.00 94.38 90 ARG A CA 1
ATOM 731 C C . ARG A 1 90 ? 19.204 -8.967 -9.128 1.00 94.38 90 ARG A C 1
ATOM 733 O O . ARG A 1 90 ? 19.987 -8.033 -8.951 1.00 94.38 90 ARG A O 1
ATOM 740 N N . ALA A 1 91 ? 19.377 -9.881 -10.083 1.00 95.06 91 ALA A N 1
ATOM 741 C CA . ALA A 1 91 ? 20.466 -9.837 -11.057 1.00 95.06 91 ALA A CA 1
ATOM 742 C C . ALA A 1 91 ? 20.380 -8.582 -11.944 1.00 95.06 91 ALA A C 1
ATOM 744 O O . ALA A 1 91 ? 21.388 -7.907 -12.158 1.00 95.06 91 ALA A O 1
ATOM 745 N N . GLY A 1 92 ? 19.176 -8.219 -12.391 1.00 95.19 92 GLY A N 1
ATOM 746 C CA . GLY A 1 92 ? 18.934 -7.028 -13.197 1.00 95.19 92 GLY A CA 1
ATOM 747 C C . GLY A 1 92 ? 19.237 -5.724 -12.454 1.00 95.19 92 GLY A C 1
ATOM 748 O O . GLY A 1 92 ? 19.952 -4.872 -12.981 1.00 95.19 92 GLY A O 1
ATOM 749 N N . LEU A 1 93 ? 18.783 -5.587 -11.203 1.00 94.19 93 LEU A N 1
ATOM 750 C CA . LEU A 1 93 ? 19.076 -4.426 -10.347 1.00 94.19 93 LEU A CA 1
ATOM 751 C C . LEU A 1 93 ? 20.584 -4.273 -10.051 1.00 94.19 93 LEU A C 1
ATOM 753 O O . LEU A 1 93 ? 21.083 -3.148 -9.961 1.00 94.19 93 LEU A O 1
ATOM 757 N N . LEU A 1 94 ? 21.312 -5.391 -9.924 1.00 94.06 94 LEU A N 1
ATOM 758 C CA . LEU A 1 94 ? 22.772 -5.429 -9.735 1.00 94.06 94 LEU A CA 1
ATOM 759 C C . LEU A 1 94 ? 23.576 -5.246 -11.035 1.00 94.06 94 LEU A C 1
ATOM 761 O O . LEU A 1 94 ? 24.781 -4.982 -10.971 1.00 94.06 94 LEU A O 1
ATOM 765 N N . SER A 1 95 ? 22.945 -5.386 -12.205 1.00 94.25 95 SER A N 1
ATOM 766 C CA . SER A 1 95 ? 23.631 -5.300 -13.496 1.00 94.25 95 SER A CA 1
ATOM 767 C C . SER A 1 95 ? 24.279 -3.932 -13.687 1.00 94.25 95 SER A C 1
ATOM 769 O O . SER A 1 95 ? 23.664 -2.892 -13.446 1.00 94.25 95 SER A O 1
ATOM 771 N N . GLN A 1 96 ? 25.520 -3.917 -14.176 1.00 93.38 96 GLN A N 1
ATOM 772 C CA . GLN A 1 96 ? 26.210 -2.678 -14.550 1.00 93.38 96 GLN A CA 1
ATOM 773 C C . GLN A 1 96 ? 25.598 -2.045 -15.807 1.00 93.38 96 GLN A C 1
ATOM 775 O O . GLN A 1 96 ? 25.606 -0.819 -15.958 1.00 93.38 96 GLN A O 1
ATOM 780 N N . GLU A 1 97 ? 24.983 -2.854 -16.669 1.00 94.25 97 GLU A N 1
ATOM 781 C CA . GLU A 1 97 ? 24.347 -2.396 -17.896 1.00 94.25 97 GLU A CA 1
ATOM 782 C C . GLU A 1 97 ? 23.112 -1.525 -17.604 1.00 94.25 97 GLU A C 1
ATOM 784 O O . GLU A 1 97 ? 22.165 -1.929 -16.925 1.00 94.25 97 GLU A O 1
ATOM 789 N N . LYS A 1 98 ? 23.099 -0.306 -18.155 1.00 90.50 98 LYS A N 1
ATOM 790 C CA . LYS A 1 98 ? 22.031 0.678 -17.924 1.00 90.50 98 LYS A CA 1
ATOM 791 C C . LYS A 1 98 ? 20.670 0.245 -18.490 1.00 90.50 98 LYS A C 1
ATOM 793 O O . LYS A 1 98 ? 19.655 0.683 -17.956 1.00 90.50 98 LYS A O 1
ATOM 798 N N . ALA A 1 99 ? 20.632 -0.573 -19.546 1.00 91.00 99 ALA A N 1
ATOM 799 C CA . ALA A 1 99 ? 19.383 -1.067 -20.130 1.00 91.00 99 ALA A CA 1
ATOM 800 C C . ALA A 1 99 ? 18.732 -2.120 -19.221 1.00 91.00 99 ALA A C 1
ATOM 802 O O . ALA A 1 99 ? 17.663 -1.855 -18.670 1.00 91.00 99 ALA A O 1
ATOM 803 N N . THR A 1 100 ? 19.425 -3.232 -18.955 1.00 93.06 100 THR A N 1
ATOM 804 C CA . THR A 1 100 ? 18.986 -4.277 -18.013 1.00 93.06 100 THR A CA 1
ATOM 805 C C . THR A 1 100 ? 18.626 -3.718 -16.631 1.00 93.06 100 THR A C 1
ATOM 807 O O . THR A 1 100 ? 17.556 -4.025 -16.104 1.00 93.06 100 THR A O 1
ATOM 810 N N . ARG A 1 101 ? 19.443 -2.818 -16.058 1.00 93.19 101 ARG A N 1
ATOM 811 C CA . ARG A 1 101 ? 19.129 -2.205 -14.754 1.00 93.19 101 ARG A CA 1
ATOM 812 C C . ARG A 1 101 ? 17.896 -1.301 -14.794 1.00 93.19 101 ARG A C 1
ATOM 814 O O . ARG A 1 101 ? 17.126 -1.293 -13.837 1.00 93.19 101 ARG A O 1
ATOM 821 N N . ARG A 1 102 ? 17.663 -0.568 -15.892 1.00 91.88 102 ARG A N 1
ATOM 822 C CA . ARG A 1 102 ? 16.421 0.206 -16.081 1.00 91.88 102 ARG A CA 1
ATOM 823 C C . ARG A 1 102 ? 15.214 -0.727 -16.157 1.00 91.88 102 ARG A C 1
ATOM 825 O O . ARG A 1 102 ? 14.227 -0.452 -15.485 1.00 91.88 102 ARG A O 1
ATOM 832 N N . LEU A 1 103 ? 15.296 -1.802 -16.941 1.00 93.25 103 LEU A N 1
ATOM 833 C CA . LEU A 1 103 ? 14.208 -2.768 -17.106 1.00 93.25 103 LEU A CA 1
ATOM 834 C C . LEU A 1 103 ? 13.806 -3.390 -15.761 1.00 93.25 103 LEU A C 1
ATOM 836 O O . LEU A 1 103 ? 12.628 -3.387 -15.414 1.00 93.25 103 LEU A O 1
ATOM 840 N N . ALA A 1 104 ? 14.787 -3.805 -14.955 1.00 94.94 104 ALA A N 1
ATOM 841 C CA . ALA A 1 104 ? 14.534 -4.311 -13.611 1.00 94.94 104 ALA A CA 1
ATOM 842 C C . ALA A 1 104 ? 13.858 -3.266 -12.705 1.00 94.94 104 ALA A C 1
ATOM 844 O O . ALA A 1 104 ? 12.885 -3.582 -12.031 1.00 94.94 104 ALA A O 1
ATOM 845 N N . VAL A 1 105 ? 14.295 -2.000 -12.736 1.00 94.56 105 VAL A N 1
ATOM 846 C CA . VAL A 1 105 ? 13.627 -0.909 -11.995 1.00 94.56 105 VAL A CA 1
ATOM 847 C C . VAL A 1 105 ? 12.190 -0.668 -12.477 1.00 94.56 105 VAL A C 1
ATOM 849 O O . VAL A 1 105 ? 11.338 -0.334 -11.659 1.00 94.56 105 VAL A O 1
ATOM 852 N N . GLN A 1 106 ? 11.885 -0.848 -13.766 1.00 94.75 106 GLN A N 1
ATOM 853 C CA . GLN A 1 106 ? 10.503 -0.765 -14.259 1.00 94.75 106 GLN A CA 1
ATOM 854 C C . GLN A 1 106 ? 9.651 -1.942 -13.768 1.00 94.75 106 GLN A C 1
ATOM 856 O O . GLN A 1 106 ? 8.589 -1.700 -13.211 1.00 94.75 106 GLN A O 1
ATOM 861 N N . SER A 1 107 ? 10.160 -3.178 -13.826 1.00 96.06 107 SER A N 1
ATOM 862 C CA . SER A 1 107 ? 9.504 -4.359 -13.235 1.00 96.06 107 SER A CA 1
ATOM 863 C C . SER A 1 107 ? 9.171 -4.161 -11.741 1.00 96.06 107 SER A C 1
ATOM 865 O O . SER A 1 107 ? 8.062 -4.471 -11.301 1.00 96.06 107 SER A O 1
ATOM 867 N N . VAL A 1 108 ? 10.084 -3.549 -10.969 1.00 95.88 108 VAL A N 1
ATOM 868 C CA . VAL A 1 108 ? 9.829 -3.136 -9.573 1.00 95.88 108 VAL A CA 1
ATOM 869 C C . VAL A 1 108 ? 8.679 -2.122 -9.467 1.00 95.88 108 VAL A C 1
ATOM 871 O O . VAL A 1 108 ? 7.842 -2.250 -8.573 1.00 95.88 108 VAL A O 1
ATOM 874 N N . ILE A 1 109 ? 8.632 -1.113 -10.344 1.00 94.75 109 ILE A N 1
ATOM 875 C CA . ILE A 1 109 ? 7.589 -0.073 -10.350 1.00 94.75 109 ILE A CA 1
ATOM 876 C C . ILE A 1 109 ? 6.225 -0.668 -10.713 1.00 94.75 109 ILE A C 1
ATOM 878 O O . ILE A 1 109 ? 5.270 -0.462 -9.966 1.00 94.75 109 ILE A O 1
ATOM 882 N N . ASP A 1 110 ? 6.139 -1.440 -11.799 1.00 95.62 110 ASP A N 1
ATOM 883 C CA . ASP A 1 110 ? 4.892 -2.042 -12.284 1.00 95.62 110 ASP A CA 1
ATOM 884 C C . ASP A 1 110 ? 4.295 -3.004 -11.243 1.00 95.62 110 ASP A C 1
ATOM 886 O O . ASP A 1 110 ? 3.109 -2.905 -10.912 1.00 95.62 110 ASP A O 1
ATOM 890 N N . ARG A 1 111 ? 5.120 -3.879 -10.641 1.00 97.38 111 ARG A N 1
ATOM 891 C CA . ARG A 1 111 ? 4.666 -4.788 -9.573 1.00 97.38 111 ARG A CA 1
ATOM 892 C C . ARG A 1 111 ? 4.329 -4.048 -8.277 1.00 97.38 111 ARG A C 1
ATOM 894 O O . ARG A 1 111 ? 3.378 -4.431 -7.603 1.00 97.38 111 ARG A O 1
ATOM 901 N N . CYS A 1 112 ? 5.039 -2.976 -7.917 1.00 96.94 112 CYS A N 1
ATOM 902 C CA . CYS A 1 112 ? 4.646 -2.171 -6.757 1.00 96.94 112 CYS A CA 1
ATOM 903 C C . CYS A 1 112 ? 3.295 -1.476 -6.984 1.00 96.94 112 CYS A C 1
ATOM 905 O O . CYS A 1 112 ? 2.434 -1.504 -6.104 1.00 96.94 112 CYS A O 1
ATOM 907 N N . ALA A 1 113 ? 3.085 -0.893 -8.167 1.00 96.25 113 ALA A N 1
ATOM 908 C CA . ALA A 1 113 ? 1.835 -0.231 -8.513 1.00 96.25 113 ALA A CA 1
ATOM 909 C C . ALA A 1 113 ? 0.661 -1.225 -8.515 1.00 96.25 113 ALA A C 1
ATOM 911 O O . ALA A 1 113 ? -0.360 -0.938 -7.890 1.00 96.25 113 ALA A O 1
ATOM 912 N N . TYR A 1 114 ? 0.843 -2.419 -9.098 1.00 98.12 114 TYR A N 1
ATOM 913 C CA . TYR A 1 114 ? -0.098 -3.543 -8.999 1.00 98.12 114 TYR A CA 1
ATOM 914 C C . TYR A 1 114 ? -0.508 -3.822 -7.546 1.00 98.12 114 TYR A C 1
ATOM 916 O O . TYR A 1 114 ? -1.673 -3.670 -7.175 1.00 98.12 114 TYR A O 1
ATOM 924 N N . LEU A 1 115 ? 0.472 -4.178 -6.709 1.00 98.25 115 LEU A N 1
ATOM 925 C CA . LEU A 1 115 ? 0.247 -4.604 -5.329 1.00 98.25 115 LEU A CA 1
ATOM 926 C C . LEU A 1 115 ? -0.365 -3.492 -4.476 1.00 98.25 115 LEU A C 1
ATOM 928 O O . LEU A 1 115 ? -1.236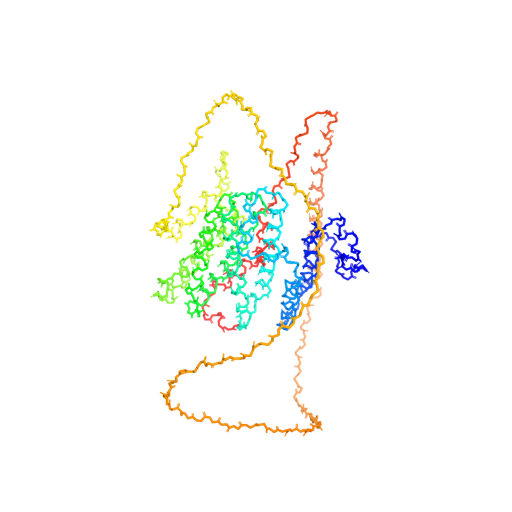 -3.754 -3.652 1.00 98.25 115 LEU A O 1
ATOM 932 N N . HIS A 1 116 ? 0.056 -2.243 -4.675 1.00 97.00 116 HIS A N 1
ATOM 933 C CA . HIS A 1 116 ? -0.456 -1.119 -3.902 1.00 97.00 116 HIS A CA 1
ATOM 934 C C . HIS A 1 116 ? -1.891 -0.734 -4.290 1.00 97.00 116 HIS A C 1
ATOM 936 O O . HIS A 1 116 ? -2.709 -0.484 -3.399 1.00 97.00 116 HIS A O 1
ATOM 942 N N . ILE A 1 117 ? -2.224 -0.721 -5.587 1.00 97.19 117 ILE A N 1
ATOM 943 C CA . ILE A 1 117 ? -3.598 -0.465 -6.050 1.00 97.19 117 ILE A CA 1
ATOM 944 C C . ILE A 1 117 ? -4.517 -1.595 -5.569 1.00 97.19 117 ILE A C 1
ATOM 946 O O . ILE A 1 117 ? -5.557 -1.317 -4.980 1.00 97.19 117 ILE A O 1
ATOM 950 N N . ARG A 1 118 ? -4.100 -2.861 -5.703 1.00 98.19 118 ARG A N 1
ATOM 951 C CA . ARG A 1 118 ? -4.865 -4.024 -5.226 1.00 98.19 118 ARG A CA 1
ATOM 952 C C . ARG A 1 118 ? -5.113 -3.992 -3.714 1.00 98.19 118 ARG A C 1
ATOM 954 O O . ARG A 1 118 ? -6.247 -4.128 -3.257 1.00 98.19 118 ARG A O 1
ATOM 961 N N . PHE A 1 119 ? -4.070 -3.715 -2.933 1.00 97.62 119 PHE A N 1
ATOM 962 C CA . PHE A 1 119 ? -4.158 -3.513 -1.485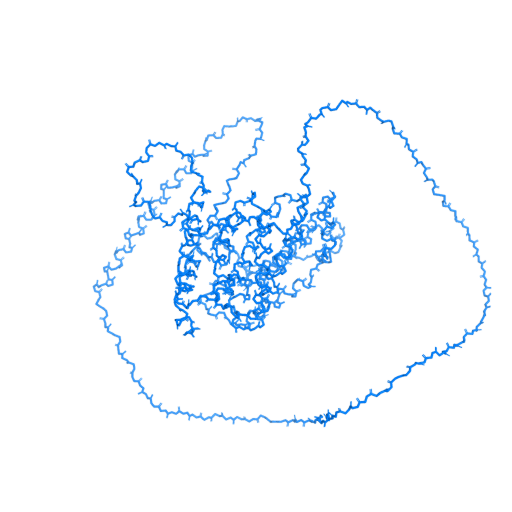 1.00 97.62 119 PHE A CA 1
ATOM 963 C C . PHE A 1 119 ? -5.150 -2.398 -1.105 1.00 97.62 119 PHE A C 1
ATOM 965 O O . PHE A 1 119 ? -6.019 -2.605 -0.256 1.00 97.62 119 PHE A O 1
ATOM 972 N N . THR A 1 120 ? -5.038 -1.220 -1.725 1.00 95.81 120 THR A N 1
ATOM 973 C CA . THR A 1 120 ? -5.888 -0.060 -1.397 1.00 95.81 120 THR A CA 1
ATOM 974 C C . THR A 1 120 ? -7.338 -0.233 -1.850 1.00 95.81 120 THR A C 1
ATOM 976 O O . THR A 1 120 ? -8.237 0.178 -1.118 1.00 95.81 120 THR A O 1
ATOM 979 N N . LEU A 1 121 ? -7.573 -0.910 -2.976 1.00 96.56 121 LEU A N 1
ATOM 980 C CA . LEU A 1 121 ? -8.893 -1.302 -3.479 1.00 96.56 121 LEU A CA 1
ATOM 981 C C . LEU A 1 121 ? -9.631 -2.239 -2.502 1.00 96.56 121 LEU A C 1
ATOM 983 O O . LEU A 1 121 ? -10.817 -2.048 -2.231 1.00 96.56 121 LEU A O 1
ATOM 987 N N . HIS A 1 122 ? -8.928 -3.222 -1.932 1.00 97.62 122 HIS A N 1
ATOM 988 C CA . HIS A 1 122 ? -9.527 -4.231 -1.052 1.00 97.62 122 HIS A CA 1
ATOM 989 C C . HIS A 1 122 ? -9.615 -3.838 0.432 1.00 97.62 122 HIS A C 1
ATOM 991 O O . HIS A 1 122 ? -10.499 -4.335 1.142 1.00 97.62 122 HIS A O 1
ATOM 997 N N . ARG A 1 123 ? -8.749 -2.933 0.912 1.00 95.44 123 ARG A N 1
ATOM 998 C CA . ARG A 1 123 ? -8.665 -2.504 2.324 1.00 95.44 123 ARG A CA 1
ATOM 999 C C . ARG A 1 123 ? -9.981 -1.983 2.946 1.00 95.44 123 ARG A C 1
ATOM 1001 O O . ARG A 1 123 ? -10.177 -2.244 4.133 1.00 95.44 123 ARG A O 1
ATOM 1008 N N . PRO A 1 124 ? -10.897 -1.284 2.244 1.00 93.88 124 PRO A N 1
ATOM 1009 C CA . PRO A 1 124 ? -12.175 -0.864 2.835 1.00 93.88 124 PRO A CA 1
ATOM 1010 C C . PRO A 1 124 ? -13.150 -2.023 3.101 1.00 93.88 124 PRO A C 1
ATOM 1012 O O . PRO A 1 124 ? -14.040 -1.895 3.939 1.00 93.88 124 PRO A O 1
ATOM 1015 N N . TYR A 1 125 ? -12.982 -3.160 2.417 1.00 96.12 125 TYR A N 1
ATOM 1016 C CA . TYR A 1 125 ? -13.946 -4.269 2.391 1.00 96.12 125 TYR A CA 1
ATOM 1017 C C . TYR A 1 125 ? -13.527 -5.473 3.242 1.00 96.12 125 TYR A C 1
ATOM 1019 O O . TYR A 1 125 ? -14.102 -6.546 3.111 1.00 96.12 125 TYR A O 1
ATOM 1027 N N . ILE A 1 126 ? -12.570 -5.307 4.157 1.00 95.31 126 ILE A N 1
ATOM 1028 C CA . ILE A 1 126 ? -12.001 -6.379 4.999 1.00 95.31 126 ILE A CA 1
ATOM 1029 C C . ILE A 1 126 ? -12.990 -7.097 5.938 1.00 95.31 126 ILE A C 1
ATOM 1031 O O . ILE A 1 126 ? -12.639 -8.129 6.499 1.00 95.31 126 ILE A O 1
ATOM 1035 N N . LYS A 1 127 ? -14.235 -6.612 6.085 1.00 93.88 127 LYS A N 1
ATOM 1036 C CA . LYS A 1 127 ? -15.337 -7.401 6.680 1.00 93.88 127 LYS A CA 1
ATOM 1037 C C . LYS A 1 127 ? -15.743 -8.604 5.792 1.00 93.88 127 LYS A C 1
ATOM 1039 O O . LYS A 1 127 ? -16.452 -9.487 6.262 1.00 93.88 127 LYS A O 1
ATOM 1044 N N . VAL A 1 128 ? -15.306 -8.648 4.529 1.00 96.69 128 VAL A N 1
ATOM 1045 C CA . VAL A 1 128 ? -15.460 -9.764 3.580 1.00 96.69 128 VAL A CA 1
ATOM 1046 C C . VAL A 1 128 ? -14.130 -10.513 3.475 1.00 96.69 128 VAL A C 1
ATOM 1048 O O . VAL A 1 128 ? -13.128 -9.925 3.065 1.00 96.69 128 VAL A O 1
ATOM 1051 N N . GLN A 1 129 ? -14.120 -11.811 3.800 1.00 96.12 129 GLN A N 1
ATOM 1052 C CA . GLN A 1 129 ? -12.889 -12.609 3.922 1.00 96.12 129 GLN A CA 1
ATOM 1053 C C . GLN A 1 129 ? -12.006 -12.553 2.665 1.00 96.12 129 GLN A C 1
ATOM 1055 O O . GLN A 1 129 ? -10.842 -12.190 2.768 1.00 96.12 129 GLN A O 1
ATOM 1060 N N . THR A 1 130 ? -12.571 -12.765 1.472 1.00 97.62 130 THR A N 1
ATOM 1061 C CA . THR A 1 130 ? -11.824 -12.705 0.199 1.00 97.62 130 THR A CA 1
ATOM 1062 C C . THR A 1 130 ? -11.165 -11.347 -0.063 1.00 97.62 130 THR A C 1
ATOM 1064 O O . THR A 1 130 ? -10.165 -11.269 -0.771 1.00 97.62 130 THR A O 1
ATOM 1067 N N . SER A 1 131 ? -11.702 -10.264 0.509 1.00 97.69 131 SER A N 1
ATOM 1068 C CA . SER A 1 131 ? -11.098 -8.930 0.438 1.00 97.69 131 SER A CA 1
ATOM 1069 C C . SER A 1 131 ? -10.005 -8.729 1.487 1.00 97.69 131 SER A C 1
ATOM 1071 O O . SER A 1 131 ? -9.015 -8.053 1.216 1.00 97.69 131 SER A O 1
ATOM 1073 N N . LEU A 1 132 ? -10.158 -9.317 2.678 1.00 96.44 132 LEU A N 1
ATOM 1074 C CA . LEU A 1 132 ? -9.093 -9.365 3.679 1.00 96.44 132 LEU A CA 1
ATOM 1075 C C . LEU A 1 132 ? -7.893 -10.159 3.149 1.00 96.44 132 LEU A C 1
ATOM 1077 O O . LEU A 1 132 ? -6.773 -9.659 3.224 1.00 96.44 132 LEU A O 1
ATOM 1081 N N . ASP A 1 133 ? -8.132 -11.324 2.549 1.00 97.62 133 ASP A N 1
ATOM 1082 C CA . ASP A 1 133 ? -7.094 -12.187 1.977 1.00 97.62 133 ASP A CA 1
ATOM 1083 C C . ASP A 1 133 ? -6.299 -11.449 0.886 1.00 97.62 133 ASP A C 1
ATOM 1085 O O . ASP A 1 133 ? -5.078 -11.329 0.991 1.00 97.62 133 ASP A O 1
ATOM 1089 N N . ALA A 1 134 ? -6.984 -10.852 -0.100 1.00 98.06 134 ALA A N 1
ATOM 1090 C CA . ALA A 1 134 ? -6.348 -10.085 -1.176 1.00 98.06 134 ALA A CA 1
ATOM 1091 C C . ALA A 1 134 ? -5.571 -8.852 -0.666 1.00 98.06 134 ALA A C 1
ATOM 1093 O O . ALA A 1 134 ? -4.503 -8.525 -1.194 1.00 98.06 134 ALA A O 1
ATOM 1094 N N . ALA A 1 135 ? -6.065 -8.174 0.379 1.00 97.56 135 ALA A N 1
ATOM 1095 C CA . ALA A 1 135 ? -5.362 -7.053 1.007 1.00 97.56 135 ALA A CA 1
ATOM 1096 C C . ALA A 1 135 ? -4.114 -7.506 1.790 1.00 97.56 135 ALA A C 1
ATOM 1098 O O . ALA A 1 135 ? -3.072 -6.854 1.699 1.00 97.56 135 ALA A O 1
ATOM 1099 N N . VAL A 1 136 ? -4.198 -8.620 2.526 1.00 97.81 136 VAL A N 1
ATOM 1100 C CA . VAL A 1 136 ? -3.089 -9.224 3.289 1.00 97.81 136 VAL A CA 1
ATOM 1101 C C . VAL A 1 136 ? -1.998 -9.754 2.359 1.00 97.81 136 VAL A C 1
ATOM 1103 O O . VAL A 1 136 ? -0.823 -9.448 2.574 1.00 97.81 136 VAL A O 1
ATOM 1106 N N . GLU A 1 137 ? -2.377 -10.490 1.313 1.00 98.25 137 GLU A N 1
ATOM 1107 C CA . GLU A 1 137 ? -1.487 -10.973 0.251 1.00 98.25 137 GLU A CA 1
ATOM 1108 C C . GLU A 1 137 ? -0.729 -9.803 -0.385 1.00 98.25 137 GLU A C 1
ATOM 1110 O O . GLU A 1 137 ? 0.503 -9.749 -0.331 1.00 98.25 137 GLU A O 1
ATOM 1115 N N . SER A 1 138 ? -1.467 -8.810 -0.891 1.00 98.56 138 SER A N 1
ATOM 1116 C CA . SER A 1 138 ? -0.884 -7.675 -1.608 1.00 98.56 138 SER A CA 1
ATOM 1117 C C . SER A 1 138 ? 0.022 -6.821 -0.712 1.00 98.56 138 SER A C 1
ATOM 1119 O O . SER A 1 138 ? 1.100 -6.413 -1.140 1.00 98.56 138 SER A O 1
ATOM 1121 N N . ALA A 1 139 ? -0.354 -6.591 0.553 1.00 98.38 139 ALA A N 1
ATOM 1122 C CA . ALA A 1 139 ? 0.471 -5.864 1.522 1.00 98.38 139 ALA A CA 1
ATOM 1123 C C . ALA A 1 139 ? 1.736 -6.643 1.942 1.00 98.38 139 ALA A C 1
ATOM 1125 O O . ALA A 1 139 ? 2.796 -6.042 2.139 1.00 98.38 139 ALA A O 1
ATOM 1126 N N . SER A 1 140 ? 1.648 -7.973 2.053 1.00 98.50 140 SER A N 1
ATOM 1127 C CA . SER A 1 140 ? 2.781 -8.861 2.353 1.00 98.50 140 SER A CA 1
ATOM 1128 C C . SER A 1 140 ? 3.791 -8.901 1.200 1.00 98.50 140 SER A C 1
ATOM 1130 O O . SER A 1 140 ? 4.996 -8.723 1.416 1.00 98.50 140 SER A O 1
ATOM 1132 N N . GLU A 1 141 ? 3.313 -9.079 -0.036 1.00 98.12 141 GLU A N 1
ATOM 1133 C CA . GLU A 1 141 ? 4.159 -9.008 -1.231 1.00 98.12 141 GLU A CA 1
ATOM 1134 C C . GLU A 1 141 ? 4.800 -7.626 -1.396 1.00 98.12 141 GLU A C 1
ATOM 1136 O O . GLU A 1 141 ? 5.977 -7.538 -1.734 1.00 98.12 141 GLU A O 1
ATOM 1141 N N . LEU A 1 142 ? 4.068 -6.546 -1.112 1.00 97.75 142 LEU A N 1
ATOM 1142 C CA . LEU A 1 142 ? 4.554 -5.170 -1.234 1.00 97.75 142 LEU A CA 1
ATOM 1143 C C . LEU A 1 142 ? 5.748 -4.891 -0.306 1.00 97.75 142 LEU A C 1
ATOM 1145 O O . LEU A 1 142 ? 6.758 -4.340 -0.751 1.00 97.75 142 LEU A O 1
ATOM 1149 N N . ILE A 1 143 ? 5.684 -5.328 0.958 1.00 98.00 143 ILE A N 1
ATOM 1150 C CA . ILE A 1 143 ? 6.820 -5.253 1.900 1.00 98.00 143 ILE A CA 1
ATOM 1151 C C . ILE A 1 143 ? 7.990 -6.119 1.404 1.00 98.00 143 ILE A C 1
ATOM 1153 O O . ILE A 1 143 ? 9.143 -5.683 1.431 1.00 98.00 143 ILE A O 1
ATOM 1157 N N . THR A 1 144 ? 7.690 -7.321 0.911 1.00 97.25 144 THR A N 1
ATOM 1158 C CA . THR A 1 144 ? 8.680 -8.295 0.426 1.00 97.25 144 THR A CA 1
ATOM 1159 C C . THR A 1 144 ? 9.440 -7.760 -0.795 1.00 97.25 144 THR A C 1
ATOM 1161 O O . THR A 1 144 ? 10.661 -7.611 -0.735 1.00 97.25 144 THR A O 1
ATOM 1164 N N . LEU A 1 145 ? 8.739 -7.343 -1.856 1.00 96.50 145 LEU A N 1
ATOM 1165 C CA . LEU A 1 145 ? 9.298 -6.695 -3.051 1.00 96.50 145 LEU A CA 1
ATOM 1166 C C . LEU A 1 145 ? 10.191 -5.501 -2.690 1.00 96.50 145 LEU A C 1
ATOM 1168 O O . LEU A 1 145 ? 11.309 -5.385 -3.199 1.00 96.50 145 LEU A O 1
ATOM 1172 N N . SER A 1 146 ? 9.723 -4.646 -1.776 1.00 95.19 146 SER A N 1
ATOM 1173 C CA . SER A 1 146 ? 10.485 -3.490 -1.292 1.00 95.19 146 SER A CA 1
ATOM 1174 C C . SER A 1 146 ? 11.808 -3.914 -0.637 1.00 95.19 146 SER A C 1
ATOM 1176 O O . SER A 1 146 ? 12.846 -3.289 -0.865 1.00 95.19 146 SER A O 1
ATOM 1178 N N . ALA A 1 147 ? 11.804 -5.003 0.143 1.00 94.19 147 ALA A N 1
ATOM 1179 C CA . ALA A 1 147 ? 13.000 -5.540 0.790 1.00 94.19 147 ALA A CA 1
ATOM 1180 C C . ALA A 1 147 ? 14.006 -6.141 -0.212 1.00 94.19 147 ALA A C 1
ATOM 1182 O O . ALA A 1 147 ? 15.213 -5.926 -0.049 1.00 94.19 147 ALA A O 1
ATOM 1183 N N . HIS A 1 148 ? 13.540 -6.829 -1.265 1.00 93.06 148 HIS A N 1
ATOM 1184 C CA . HIS A 1 148 ? 14.415 -7.303 -2.349 1.00 93.06 148 HIS A CA 1
ATOM 1185 C C . HIS A 1 148 ? 15.005 -6.128 -3.140 1.00 93.06 148 HIS A C 1
ATOM 1187 O O . HIS A 1 148 ? 16.218 -6.097 -3.360 1.00 93.06 148 HIS A O 1
ATOM 1193 N N . ALA A 1 149 ? 14.199 -5.122 -3.496 1.00 92.19 149 ALA A N 1
ATOM 1194 C CA . ALA A 1 149 ? 14.666 -3.945 -4.229 1.00 92.19 149 ALA A CA 1
ATOM 1195 C C . ALA A 1 149 ? 15.739 -3.164 -3.442 1.00 92.19 149 ALA A C 1
ATOM 1197 O O . ALA A 1 149 ? 16.817 -2.882 -3.966 1.00 92.19 149 ALA A O 1
ATOM 1198 N N . TYR A 1 150 ? 15.511 -2.916 -2.147 1.00 89.25 150 TYR A N 1
ATOM 1199 C CA . TYR A 1 150 ? 16.495 -2.282 -1.261 1.00 89.25 150 TYR A CA 1
ATOM 1200 C C . TYR A 1 150 ? 17.650 -3.198 -0.818 1.00 89.25 150 TYR A C 1
ATOM 1202 O O . TYR A 1 150 ? 18.565 -2.733 -0.134 1.00 89.25 150 TYR A O 1
ATOM 1210 N N . SER A 1 151 ? 17.680 -4.483 -1.193 1.00 87.75 151 SER A N 1
ATOM 1211 C CA . SER A 1 151 ? 18.893 -5.307 -1.031 1.00 87.75 151 SER A CA 1
ATOM 1212 C C . SER A 1 151 ? 20.050 -4.821 -1.920 1.00 87.75 151 SER A C 1
ATOM 1214 O O . SER A 1 151 ? 21.211 -5.127 -1.646 1.00 87.75 151 SER A O 1
ATOM 1216 N N . VAL A 1 152 ? 19.742 -4.017 -2.944 1.00 85.25 152 VAL A N 1
ATOM 1217 C CA . VAL A 1 152 ? 20.686 -3.515 -3.941 1.00 85.25 152 VAL A CA 1
ATOM 1218 C C . VAL A 1 152 ? 20.970 -2.026 -3.717 1.00 85.25 152 VAL A C 1
ATOM 1220 O O . VAL A 1 152 ? 20.167 -1.158 -4.047 1.00 85.25 152 VAL A O 1
ATOM 1223 N N . GLN A 1 153 ? 22.157 -1.709 -3.191 1.00 72.81 153 GLN A N 1
ATOM 1224 C CA . GLN A 1 153 ? 22.582 -0.324 -2.917 1.00 72.81 153 GLN A CA 1
ATOM 1225 C C . GLN A 1 153 ? 22.796 0.531 -4.187 1.00 72.81 153 GLN A C 1
ATOM 1227 O O . GLN A 1 153 ? 22.867 1.754 -4.101 1.00 72.81 153 GLN A O 1
ATOM 1232 N N . SER A 1 154 ? 22.903 -0.085 -5.370 1.00 67.94 154 SER A N 1
ATOM 1233 C CA . SER A 1 154 ? 23.293 0.564 -6.633 1.00 67.94 154 SER A CA 1
ATOM 1234 C C . SER A 1 154 ? 22.151 1.220 -7.426 1.00 67.94 154 SER A C 1
ATOM 1236 O O . SER A 1 154 ? 22.327 1.519 -8.610 1.00 67.94 154 SER A O 1
ATOM 1238 N N . VAL A 1 155 ? 20.998 1.490 -6.798 1.00 69.88 155 VAL A N 1
ATOM 1239 C CA . VAL A 1 155 ? 19.868 2.211 -7.423 1.00 69.88 155 VAL A CA 1
ATOM 1240 C C . VAL A 1 155 ? 19.453 3.458 -6.610 1.00 69.88 155 VAL A C 1
ATOM 1242 O O . VAL A 1 155 ? 18.384 3.476 -5.996 1.00 69.88 155 VAL A O 1
ATOM 1245 N N . PRO A 1 156 ? 20.269 4.534 -6.582 1.00 63.12 156 PRO A N 1
ATOM 1246 C CA . PRO A 1 156 ? 19.881 5.795 -5.949 1.00 63.12 156 PRO A CA 1
ATOM 1247 C C . PRO A 1 156 ? 18.668 6.450 -6.626 1.00 63.12 156 PRO A C 1
ATOM 1249 O O . PRO A 1 156 ? 18.472 6.332 -7.836 1.00 63.12 156 PRO A O 1
ATOM 1252 N N . GLY A 1 157 ? 17.883 7.201 -5.850 1.00 77.00 157 GLY A N 1
ATOM 1253 C CA . GLY A 1 157 ? 16.816 8.085 -6.338 1.00 77.00 157 GLY A CA 1
ATOM 1254 C C . GLY A 1 157 ? 15.535 7.382 -6.801 1.00 77.00 157 GLY A C 1
ATOM 1255 O O . GLY A 1 157 ? 14.466 7.695 -6.290 1.00 77.00 157 GLY A O 1
ATOM 1256 N N . HIS A 1 158 ? 15.628 6.410 -7.714 1.00 79.25 158 HIS A N 1
ATOM 1257 C CA . HIS A 1 158 ? 14.471 5.798 -8.391 1.00 79.25 158 HIS A CA 1
ATOM 1258 C C . HIS A 1 158 ? 13.472 5.071 -7.481 1.00 79.25 158 HIS A C 1
ATOM 1260 O O . HIS A 1 158 ? 12.381 4.758 -7.942 1.00 79.25 158 HIS A O 1
ATOM 1266 N N . LEU A 1 159 ? 13.844 4.789 -6.229 1.00 86.31 159 LEU A N 1
ATOM 1267 C CA . LEU A 1 159 ? 13.067 4.021 -5.253 1.00 86.31 159 LEU A CA 1
ATOM 1268 C C . LEU A 1 159 ? 12.674 4.842 -4.008 1.00 86.31 159 LEU A C 1
ATOM 1270 O O . LEU A 1 159 ? 12.233 4.279 -3.011 1.00 86.31 159 LEU A O 1
ATOM 1274 N N . ASN A 1 160 ? 12.841 6.170 -4.027 1.00 89.38 160 ASN A N 1
ATOM 1275 C CA . ASN A 1 160 ? 12.577 7.049 -2.873 1.00 89.38 160 ASN A CA 1
ATOM 1276 C C . ASN A 1 160 ? 11.122 7.025 -2.356 1.00 89.38 160 ASN A C 1
ATOM 1278 O O . ASN A 1 160 ? 10.875 7.409 -1.216 1.00 89.38 160 ASN A O 1
ATOM 1282 N N . TRP A 1 161 ? 10.178 6.566 -3.178 1.00 88.31 161 TRP A N 1
ATOM 1283 C CA . TRP A 1 161 ? 8.754 6.428 -2.873 1.00 88.31 161 TRP A CA 1
ATOM 1284 C C . TRP A 1 161 ? 8.405 5.126 -2.122 1.00 88.31 161 TRP A C 1
ATOM 1286 O O . TRP A 1 161 ? 7.357 5.063 -1.483 1.00 88.31 161 TRP A O 1
ATOM 1296 N N . PHE A 1 162 ? 9.268 4.098 -2.106 1.00 91.75 162 PHE A N 1
ATOM 1297 C CA . PHE A 1 162 ? 8.959 2.822 -1.434 1.00 91.75 162 PHE A CA 1
ATOM 1298 C C . PHE A 1 162 ? 8.633 2.915 0.069 1.00 91.75 162 PHE A C 1
ATOM 1300 O O . PHE A 1 162 ? 7.691 2.238 0.490 1.00 91.75 162 PHE A O 1
ATOM 1307 N N . PRO A 1 163 ? 9.340 3.714 0.900 1.00 94.19 163 PRO A N 1
ATOM 1308 C CA . PRO A 1 163 ? 9.078 3.788 2.338 1.00 94.19 163 PRO A CA 1
ATOM 1309 C C . PRO A 1 163 ? 7.640 4.190 2.657 1.00 94.19 163 PRO A C 1
ATOM 1311 O O . PRO A 1 163 ? 7.075 3.720 3.641 1.00 94.19 163 PRO A O 1
ATOM 1314 N N . PHE A 1 164 ? 7.025 5.000 1.790 1.00 91.56 164 PHE A N 1
ATOM 1315 C CA . PHE A 1 164 ? 5.616 5.337 1.895 1.00 91.56 164 PHE A CA 1
ATOM 1316 C C . PHE A 1 164 ? 4.714 4.085 1.734 1.00 91.56 164 PHE A C 1
ATOM 1318 O O . PHE A 1 164 ? 3.858 3.832 2.584 1.00 91.56 164 PHE A O 1
ATOM 1325 N N . HIS A 1 165 ? 4.909 3.263 0.696 1.00 94.50 165 HIS A N 1
ATOM 1326 C CA . HIS A 1 165 ? 4.070 2.074 0.477 1.00 94.50 165 HIS A CA 1
ATOM 1327 C C . HIS A 1 165 ? 4.290 1.009 1.560 1.00 94.50 165 HIS A C 1
ATOM 1329 O O . HIS A 1 165 ? 3.323 0.421 2.047 1.00 94.50 165 HIS A O 1
ATOM 1335 N N . VAL A 1 166 ? 5.546 0.815 1.980 1.00 96.69 166 VAL A N 1
ATOM 1336 C CA . VAL A 1 166 ? 5.933 -0.058 3.102 1.00 96.69 166 VAL A CA 1
ATOM 1337 C C . VAL A 1 166 ? 5.244 0.385 4.394 1.00 96.69 166 VAL A C 1
ATOM 1339 O O . VAL A 1 166 ? 4.690 -0.449 5.108 1.00 96.69 166 VAL A O 1
ATOM 1342 N N . PHE A 1 167 ? 5.210 1.692 4.669 1.00 96.31 167 PHE A N 1
ATOM 1343 C CA . PHE A 1 167 ? 4.468 2.252 5.796 1.00 96.31 167 PHE A CA 1
ATOM 1344 C C . PHE A 1 167 ? 2.961 2.009 5.674 1.00 96.31 167 PHE A C 1
ATOM 1346 O O . PHE A 1 167 ? 2.352 1.560 6.637 1.00 96.31 167 PHE A O 1
ATOM 1353 N N . SER A 1 168 ? 2.354 2.239 4.506 1.00 95.31 168 SER A N 1
ATOM 1354 C CA . SER A 1 168 ? 0.910 2.026 4.305 1.00 95.31 168 SER A CA 1
ATOM 1355 C C . SER A 1 168 ? 0.497 0.560 4.541 1.00 95.31 168 SER A C 1
ATOM 1357 O O . SER A 1 168 ? -0.495 0.295 5.225 1.00 95.31 168 SER A O 1
ATOM 1359 N N . ALA A 1 169 ? 1.311 -0.395 4.074 1.00 97.06 169 ALA A N 1
ATOM 1360 C CA . ALA A 1 169 ? 1.140 -1.824 4.348 1.00 97.06 169 ALA A CA 1
ATOM 1361 C C . ALA A 1 169 ? 1.331 -2.167 5.841 1.00 97.06 169 ALA A C 1
ATOM 1363 O O . ALA A 1 169 ? 0.487 -2.836 6.437 1.00 97.06 169 ALA A O 1
ATOM 1364 N N . ALA A 1 170 ? 2.396 -1.665 6.475 1.00 97.81 170 ALA A N 1
ATOM 1365 C CA . ALA A 1 170 ? 2.651 -1.876 7.902 1.00 97.81 170 ALA A CA 1
ATOM 1366 C C . ALA A 1 170 ? 1.530 -1.308 8.784 1.00 97.81 170 ALA A C 1
ATOM 1368 O O . ALA A 1 170 ? 1.061 -1.977 9.699 1.00 97.81 170 ALA A O 1
ATOM 1369 N N . MET A 1 171 ? 1.048 -0.104 8.469 1.00 95.94 171 MET A N 1
ATOM 1370 C CA . MET A 1 171 ? -0.061 0.544 9.164 1.00 95.94 171 MET A CA 1
ATOM 1371 C C . MET A 1 171 ? -1.355 -0.266 9.081 1.00 95.94 171 MET A C 1
ATOM 1373 O O . MET A 1 171 ? -2.087 -0.341 10.067 1.00 95.94 171 MET A O 1
ATOM 1377 N N . PHE A 1 172 ? -1.632 -0.907 7.943 1.00 95.94 172 PHE A N 1
ATOM 1378 C CA . PHE A 1 172 ? -2.766 -1.821 7.816 1.00 95.94 172 PHE A CA 1
ATOM 1379 C C . PHE A 1 172 ? -2.648 -3.020 8.766 1.00 95.94 172 PHE A C 1
ATOM 1381 O O . PHE A 1 172 ? -3.595 -3.277 9.513 1.00 95.94 172 PHE A O 1
ATOM 1388 N N . PHE A 1 173 ? -1.494 -3.697 8.802 1.00 97.81 173 PHE A N 1
ATOM 1389 C CA . PHE A 1 173 ? -1.255 -4.817 9.721 1.00 97.81 173 PHE A CA 1
ATOM 1390 C C . PHE A 1 173 ? -1.323 -4.388 11.195 1.00 97.81 173 PHE A C 1
ATOM 1392 O O . PHE A 1 173 ? -2.007 -5.040 11.986 1.00 97.81 173 PHE A O 1
ATOM 1399 N N . SER A 1 174 ? -0.711 -3.255 11.556 1.00 97.19 174 SER A N 1
ATOM 1400 C CA . SER A 1 174 ? -0.830 -2.666 12.896 1.00 97.19 174 SER A CA 1
ATOM 1401 C C . SER A 1 174 ? -2.291 -2.397 13.262 1.00 97.19 174 SER A C 1
ATOM 1403 O O . SER A 1 174 ? -2.720 -2.751 14.355 1.00 97.19 174 SER A O 1
ATOM 1405 N N . PHE A 1 175 ? -3.102 -1.839 12.358 1.00 94.56 175 PHE A N 1
ATOM 1406 C CA . PHE A 1 175 ? -4.517 -1.598 12.648 1.00 94.56 175 PHE A CA 1
ATOM 1407 C C . PHE A 1 175 ? -5.374 -2.871 12.692 1.00 94.56 175 PHE A C 1
ATOM 1409 O O . PHE A 1 175 ? -6.334 -2.877 13.460 1.00 94.56 175 PHE A O 1
ATOM 1416 N N . GLN A 1 176 ? -5.030 -3.957 11.984 1.00 95.19 176 GLN A N 1
ATOM 1417 C CA . GLN A 1 176 ? -5.691 -5.254 12.219 1.00 95.19 176 GLN A CA 1
ATOM 1418 C C . GLN A 1 176 ? -5.467 -5.712 13.666 1.00 95.19 176 GLN A C 1
ATOM 1420 O O . GLN A 1 176 ? -6.428 -6.010 14.370 1.00 95.19 176 GLN A O 1
ATOM 1425 N N . LEU A 1 177 ? -4.216 -5.666 14.134 1.00 96.06 177 LEU A N 1
ATOM 1426 C CA . LEU A 1 177 ? -3.835 -6.071 15.490 1.00 96.06 177 LEU A CA 1
ATOM 1427 C C . LEU A 1 177 ? -4.455 -5.186 16.587 1.00 96.06 177 LEU A C 1
ATOM 1429 O O . LEU A 1 177 ? -4.884 -5.700 17.614 1.00 96.06 177 LEU A O 1
ATOM 1433 N N . ILE A 1 178 ? -4.532 -3.868 16.368 1.00 94.75 178 ILE A N 1
ATOM 1434 C CA . ILE A 1 178 ? -5.092 -2.905 17.338 1.00 94.75 178 ILE A CA 1
ATOM 1435 C C . ILE A 1 178 ? -6.633 -2.954 17.376 1.00 94.75 178 ILE A C 1
ATOM 1437 O O . ILE A 1 178 ? -7.236 -2.616 18.396 1.00 94.75 178 ILE A O 1
ATOM 1441 N N . THR A 1 179 ? -7.288 -3.344 16.275 1.00 92.06 179 THR A N 1
ATOM 1442 C CA . THR A 1 179 ? -8.759 -3.475 16.213 1.00 92.06 179 THR A CA 1
ATOM 1443 C C . THR A 1 179 ? -9.225 -4.847 16.698 1.00 92.06 179 THR A C 1
ATOM 1445 O O . THR A 1 179 ? -10.266 -4.947 17.340 1.00 92.06 179 THR A O 1
ATOM 1448 N N . ASN A 1 180 ? -8.459 -5.901 16.409 1.00 92.56 180 ASN A N 1
ATOM 1449 C CA . ASN A 1 180 ? -8.743 -7.269 16.829 1.00 92.56 180 ASN A CA 1
ATOM 1450 C C . ASN A 1 180 ? -7.442 -7.976 17.277 1.00 92.56 180 ASN A C 1
ATOM 1452 O O . ASN A 1 180 ? -6.782 -8.627 16.461 1.00 92.56 180 ASN A O 1
ATOM 1456 N N . PRO A 1 181 ? -7.079 -7.895 18.574 1.00 92.31 181 PRO A N 1
ATOM 1457 C CA . PRO A 1 181 ? -5.882 -8.541 19.131 1.00 92.31 181 PRO A CA 1
ATOM 1458 C C . PRO A 1 181 ? -5.863 -10.077 19.045 1.00 92.31 181 PRO A C 1
ATOM 1460 O O . PRO A 1 181 ? -4.825 -10.694 19.304 1.00 92.31 181 PRO A O 1
ATOM 1463 N N . ASP A 1 182 ? -6.989 -10.694 18.675 1.00 93.00 182 ASP A N 1
ATOM 1464 C CA . ASP A 1 182 ? -7.176 -12.137 18.502 1.00 93.00 182 ASP A CA 1
ATOM 1465 C C . ASP A 1 182 ? -7.524 -12.526 17.054 1.00 93.00 182 ASP A C 1
ATOM 1467 O O . ASP A 1 182 ? -8.015 -13.624 16.790 1.00 93.00 182 ASP A O 1
ATOM 1471 N N . VAL A 1 183 ? -7.211 -11.651 16.090 1.00 93.69 183 VAL A N 1
ATOM 1472 C CA . VAL A 1 183 ? -7.334 -11.959 14.660 1.00 93.69 183 VAL A CA 1
ATOM 1473 C C . VAL A 1 183 ? -6.490 -13.195 14.281 1.00 93.69 183 VAL A C 1
ATOM 1475 O O . VAL A 1 183 ? -5.314 -13.281 14.659 1.00 93.69 183 VAL A O 1
ATOM 1478 N N . PRO A 1 184 ? -7.042 -14.164 13.521 1.00 94.69 184 PRO A N 1
ATOM 1479 C CA . PRO A 1 184 ? -6.262 -15.271 12.975 1.00 94.69 184 PRO A CA 1
ATOM 1480 C C . PRO A 1 184 ? -5.059 -14.761 12.172 1.00 94.69 184 PRO A C 1
ATOM 1482 O O . PRO A 1 184 ? -5.175 -13.816 11.396 1.00 94.69 184 PRO A O 1
ATOM 1485 N N . GLY A 1 185 ? -3.886 -15.369 12.370 1.00 94.94 185 GLY A N 1
ATOM 1486 C CA . GLY A 1 185 ? -2.648 -14.919 11.723 1.00 94.94 185 GLY A CA 1
ATOM 1487 C C . GLY A 1 185 ? -1.996 -13.677 12.349 1.00 94.94 185 GLY A C 1
ATOM 1488 O O . GLY A 1 185 ? -1.065 -13.129 11.758 1.00 94.94 185 GLY A O 1
ATOM 1489 N N . LYS A 1 186 ? -2.415 -13.242 13.550 1.00 96.00 186 LYS A N 1
ATOM 1490 C CA . LYS A 1 186 ? -1.820 -12.092 14.261 1.00 96.00 186 LYS A CA 1
ATOM 1491 C C . LYS A 1 186 ? -0.289 -12.104 14.335 1.00 96.00 186 LYS A C 1
ATOM 1493 O O . LYS A 1 186 ? 0.342 -11.064 14.158 1.00 96.00 186 LYS A O 1
ATOM 1498 N N . ASP A 1 187 ? 0.335 -13.264 14.496 1.00 96.75 187 ASP A N 1
ATOM 1499 C CA . ASP A 1 187 ? 1.798 -13.356 14.576 1.00 96.75 187 ASP A CA 1
ATOM 1500 C C . ASP A 1 187 ? 2.473 -13.173 13.207 1.00 96.75 187 ASP A C 1
ATOM 1502 O O . ASP A 1 187 ? 3.541 -12.565 13.117 1.00 96.75 187 ASP A O 1
ATOM 1506 N N . THR A 1 188 ? 1.795 -13.557 12.119 1.00 97.19 188 THR A N 1
ATOM 1507 C CA . THR A 1 188 ? 2.172 -13.191 10.745 1.00 97.19 188 THR A CA 1
ATOM 1508 C C . THR A 1 188 ? 2.040 -11.684 10.518 1.00 97.19 188 THR A C 1
ATOM 1510 O O . THR A 1 188 ? 2.920 -11.085 9.904 1.00 97.19 188 THR A O 1
ATOM 1513 N N . PHE A 1 189 ? 1.001 -11.030 11.047 1.00 97.75 189 PHE A N 1
ATOM 1514 C CA . PHE A 1 189 ? 0.869 -9.568 10.950 1.00 97.75 189 PHE A CA 1
ATOM 1515 C C . PHE A 1 189 ? 1.977 -8.851 11.739 1.00 97.75 189 PHE A C 1
ATOM 1517 O O . PHE A 1 189 ? 2.613 -7.940 11.206 1.00 97.75 189 PHE A O 1
ATOM 1524 N N . ARG A 1 190 ? 2.294 -9.309 12.961 1.00 97.62 190 ARG A N 1
ATOM 1525 C CA . ARG A 1 190 ? 3.445 -8.820 13.749 1.00 97.62 190 ARG A CA 1
ATOM 1526 C C . ARG A 1 190 ? 4.766 -9.007 13.002 1.00 97.62 190 ARG A C 1
ATOM 1528 O O . ARG A 1 190 ? 5.610 -8.114 13.028 1.00 97.62 190 ARG A O 1
ATOM 1535 N N . GLU A 1 191 ? 4.942 -10.136 12.317 1.00 97.88 191 GLU A N 1
ATOM 1536 C CA . GLU A 1 191 ? 6.106 -10.407 11.468 1.00 97.88 191 GLU A CA 1
ATOM 1537 C C . GLU A 1 191 ? 6.219 -9.405 10.311 1.00 97.88 191 GLU A C 1
ATOM 1539 O O . GLU A 1 191 ? 7.289 -8.833 10.106 1.00 97.88 191 GLU A O 1
ATOM 1544 N N . GLN A 1 192 ? 5.124 -9.117 9.599 1.00 98.38 192 GLN A N 1
ATOM 1545 C CA . GLN A 1 192 ? 5.139 -8.129 8.513 1.00 98.38 192 GLN A CA 1
ATOM 1546 C C . GLN A 1 192 ? 5.428 -6.707 9.010 1.00 98.38 192 GLN A C 1
ATOM 1548 O O . GLN A 1 192 ? 6.224 -5.997 8.392 1.00 98.38 192 GLN A O 1
ATOM 1553 N N . VAL A 1 193 ? 4.873 -6.300 10.158 1.00 98.31 193 VAL A N 1
ATOM 1554 C CA . VAL A 1 193 ? 5.200 -5.000 10.770 1.00 98.31 193 VAL A CA 1
ATOM 1555 C C . VAL A 1 193 ? 6.682 -4.936 11.159 1.00 98.31 193 VAL A C 1
ATOM 1557 O O . VAL A 1 193 ? 7.355 -3.959 10.827 1.00 98.31 193 VAL A O 1
ATOM 1560 N N . ARG A 1 194 ? 7.238 -5.989 11.777 1.00 98.06 194 ARG A N 1
ATOM 1561 C CA . ARG A 1 194 ? 8.669 -6.045 12.136 1.00 98.06 194 ARG A CA 1
ATOM 1562 C C . ARG A 1 194 ? 9.584 -6.019 10.901 1.00 98.06 194 ARG A C 1
ATOM 1564 O O . ARG A 1 194 ? 10.571 -5.282 10.910 1.00 98.06 194 ARG A O 1
ATOM 1571 N N . LYS A 1 195 ? 9.235 -6.721 9.814 1.00 97.94 195 LYS A N 1
ATOM 1572 C CA . LYS A 1 195 ? 9.932 -6.635 8.512 1.00 97.94 195 LYS A CA 1
ATOM 1573 C C . LYS A 1 195 ? 9.901 -5.221 7.932 1.00 97.94 195 LYS A C 1
ATOM 1575 O O . LYS A 1 195 ? 10.941 -4.709 7.517 1.00 97.94 195 LYS A O 1
ATOM 1580 N N . ALA A 1 196 ? 8.737 -4.573 7.938 1.00 98.19 196 ALA A N 1
ATOM 1581 C CA . ALA A 1 196 ? 8.584 -3.206 7.453 1.00 98.19 196 ALA A CA 1
ATOM 1582 C C . ALA A 1 196 ? 9.400 -2.203 8.283 1.00 98.19 196 ALA A C 1
ATOM 1584 O O . ALA A 1 196 ? 10.109 -1.380 7.709 1.00 98.19 196 ALA A O 1
ATOM 1585 N N . MET A 1 197 ? 9.385 -2.302 9.616 1.00 98.00 197 MET A N 1
ATOM 1586 C CA . MET A 1 197 ? 10.203 -1.453 10.495 1.00 98.00 197 MET A CA 1
ATOM 1587 C C . MET A 1 197 ? 11.707 -1.652 10.250 1.00 98.00 197 MET A C 1
ATOM 1589 O O . MET A 1 197 ? 12.437 -0.670 10.129 1.00 98.00 197 MET A O 1
ATOM 1593 N N . ALA A 1 198 ? 12.173 -2.896 10.093 1.00 97.19 198 ALA A N 1
ATOM 1594 C CA . ALA A 1 198 ? 13.573 -3.190 9.769 1.00 97.19 198 ALA A CA 1
ATOM 1595 C C . ALA A 1 198 ? 13.995 -2.654 8.385 1.00 97.19 198 ALA A C 1
ATOM 1597 O O . ALA A 1 198 ? 15.140 -2.237 8.195 1.00 97.19 198 ALA A O 1
ATOM 1598 N N . LEU A 1 199 ? 13.073 -2.631 7.418 1.00 96.06 199 LEU A N 1
ATOM 1599 C CA . LEU A 1 199 ? 13.296 -2.010 6.116 1.00 96.06 199 LEU A CA 1
ATOM 1600 C C . LEU A 1 199 ? 13.343 -0.477 6.217 1.00 96.06 199 LEU A C 1
ATOM 1602 O O . LEU A 1 199 ? 14.249 0.140 5.663 1.00 96.06 199 LEU A O 1
ATOM 1606 N N . LEU A 1 200 ? 12.426 0.134 6.970 1.00 96.19 200 LEU A N 1
ATOM 1607 C CA . LEU A 1 200 ? 12.391 1.581 7.191 1.00 96.19 200 LEU A CA 1
ATOM 1608 C C . LEU A 1 200 ? 13.633 2.085 7.945 1.00 96.19 200 LEU A C 1
ATOM 1610 O O . LEU A 1 200 ? 14.182 3.110 7.548 1.00 96.19 200 LEU A O 1
ATOM 1614 N N . GLU A 1 201 ? 14.147 1.342 8.935 1.00 96.38 201 GLU A N 1
ATOM 1615 C CA . GLU A 1 201 ? 15.424 1.637 9.617 1.00 96.38 201 GLU A CA 1
ATOM 1616 C C . GLU A 1 201 ? 16.588 1.728 8.611 1.00 96.38 201 GLU A C 1
ATOM 1618 O O . GLU A 1 201 ? 17.346 2.699 8.613 1.00 96.38 201 GLU A O 1
ATOM 1623 N N . ARG A 1 202 ? 16.679 0.777 7.668 1.00 94.19 202 ARG A N 1
ATOM 1624 C CA . ARG A 1 202 ? 17.678 0.796 6.577 1.00 94.19 202 ARG A CA 1
ATOM 1625 C C . ARG A 1 202 ? 17.492 1.964 5.596 1.00 94.19 202 ARG A C 1
ATOM 1627 O O . ARG A 1 202 ? 18.423 2.294 4.860 1.00 94.19 202 ARG A O 1
ATOM 1634 N N . CYS A 1 203 ? 16.317 2.588 5.583 1.00 93.56 203 CYS A N 1
ATOM 1635 C CA . CYS A 1 203 ? 15.945 3.685 4.693 1.00 93.56 203 CYS A CA 1
ATOM 1636 C C . CYS A 1 203 ? 15.909 5.064 5.378 1.00 93.56 203 CYS A C 1
ATOM 1638 O O . CYS A 1 203 ? 15.589 6.033 4.697 1.00 93.56 203 CYS A O 1
ATOM 1640 N N . ARG A 1 204 ? 16.266 5.193 6.669 1.00 93.88 204 ARG A N 1
ATOM 1641 C CA . ARG A 1 204 ? 16.159 6.444 7.468 1.00 93.88 204 ARG A CA 1
ATOM 1642 C C . ARG A 1 204 ? 16.865 7.683 6.914 1.00 93.88 204 ARG A C 1
ATOM 1644 O O . ARG A 1 204 ? 16.561 8.789 7.337 1.00 93.88 204 ARG A O 1
ATOM 1651 N N . TRP A 1 205 ? 17.766 7.525 5.948 1.00 90.69 205 TRP A N 1
ATOM 1652 C CA . TRP A 1 205 ? 18.325 8.641 5.176 1.00 90.69 205 TRP A CA 1
ATOM 1653 C C . TRP A 1 205 ? 17.269 9.376 4.319 1.00 90.69 205 TRP A C 1
ATOM 1655 O O . TRP A 1 205 ? 17.537 10.464 3.814 1.00 90.69 205 TRP A O 1
ATOM 1665 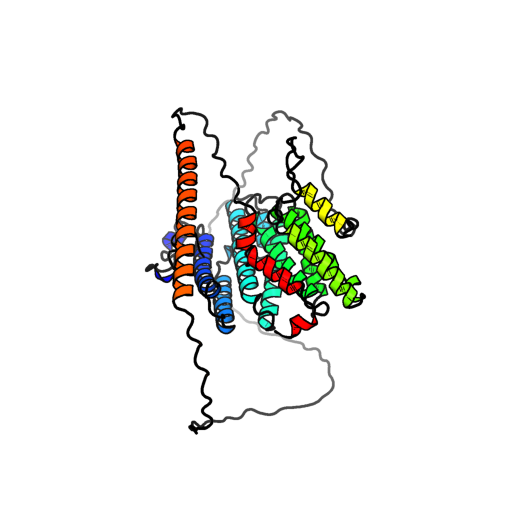N N . LEU A 1 206 ? 16.069 8.803 4.164 1.00 89.56 206 LEU A N 1
ATOM 1666 C CA . LEU A 1 206 ? 14.867 9.446 3.637 1.00 89.56 206 LEU A CA 1
ATOM 1667 C C . LEU A 1 206 ? 13.982 9.937 4.806 1.00 89.56 206 LEU A C 1
ATOM 1669 O O . LEU A 1 206 ? 13.521 9.096 5.584 1.00 89.56 20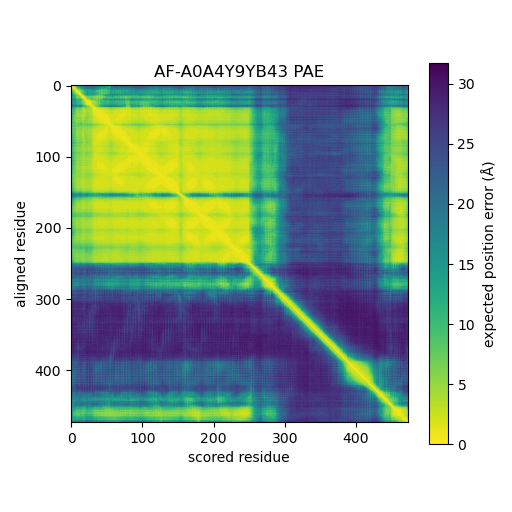6 LEU A O 1
ATOM 1673 N N . PRO A 1 207 ? 13.638 11.239 4.904 1.00 89.75 207 PRO A N 1
ATOM 1674 C CA . PRO A 1 207 ? 12.785 11.770 5.980 1.00 89.75 207 PRO A CA 1
ATOM 1675 C C . PRO A 1 207 ? 11.425 11.064 6.110 1.00 89.75 207 PRO A C 1
ATOM 1677 O O . PRO A 1 207 ? 10.953 10.790 7.214 1.00 89.75 207 PRO A O 1
ATOM 1680 N N . VAL A 1 208 ? 10.831 10.674 4.974 1.00 88.38 208 VAL A N 1
ATOM 1681 C CA . VAL A 1 208 ? 9.600 9.866 4.919 1.00 88.38 208 VAL A CA 1
ATOM 1682 C C . VAL A 1 208 ? 9.750 8.515 5.635 1.00 88.38 208 VAL A C 1
ATOM 1684 O O . VAL A 1 208 ? 8.817 8.080 6.307 1.00 88.38 208 VAL A O 1
ATOM 1687 N N . ALA A 1 209 ? 10.920 7.872 5.555 1.00 93.00 209 ALA A N 1
ATOM 1688 C CA . ALA A 1 209 ? 11.181 6.591 6.209 1.00 93.00 209 ALA A CA 1
ATOM 1689 C C . ALA A 1 209 ? 11.391 6.745 7.721 1.00 93.00 209 ALA A C 1
ATOM 1691 O O . ALA A 1 209 ? 10.885 5.930 8.491 1.00 93.00 209 ALA A O 1
ATOM 1692 N N . GLU A 1 210 ? 12.086 7.800 8.157 1.00 94.38 210 GLU A N 1
ATOM 1693 C CA . GLU A 1 210 ? 12.273 8.085 9.584 1.00 94.38 210 GLU A CA 1
ATOM 1694 C C . GLU A 1 210 ? 10.946 8.438 10.274 1.00 94.38 210 GLU A C 1
ATOM 1696 O O . GLU A 1 210 ? 10.622 7.858 11.316 1.00 94.38 210 GLU A O 1
ATOM 1701 N N . LYS A 1 211 ? 10.116 9.303 9.671 1.00 93.50 211 LYS A N 1
ATOM 1702 C CA . LYS A 1 211 ? 8.782 9.622 10.212 1.00 93.50 211 LYS A CA 1
ATOM 1703 C C . LYS A 1 211 ? 7.852 8.399 10.217 1.00 93.50 211 LYS A C 1
ATOM 1705 O O . LYS A 1 211 ? 7.168 8.167 11.214 1.00 93.50 211 LYS A O 1
ATOM 1710 N N . ALA A 1 212 ? 7.863 7.587 9.155 1.00 94.25 212 ALA A N 1
ATOM 1711 C CA . ALA A 1 212 ? 7.123 6.323 9.096 1.00 94.25 212 ALA A CA 1
ATOM 1712 C C . ALA A 1 212 ? 7.518 5.362 10.230 1.00 94.25 212 ALA A C 1
ATOM 1714 O O . ALA A 1 212 ? 6.655 4.839 10.938 1.00 94.25 212 ALA A O 1
ATOM 1715 N N . LEU A 1 213 ? 8.824 5.159 10.427 1.00 96.56 213 LEU A N 1
ATOM 1716 C CA . LEU A 1 213 ? 9.360 4.316 11.492 1.00 96.56 213 LEU A CA 1
ATOM 1717 C C . LEU A 1 213 ? 8.969 4.839 12.879 1.00 96.56 213 LEU A C 1
ATOM 1719 O O . LEU A 1 213 ? 8.528 4.057 13.715 1.00 96.56 213 LEU A O 1
ATOM 1723 N N . THR A 1 214 ? 9.077 6.150 13.098 1.00 95.56 214 THR A N 1
ATOM 1724 C CA . THR A 1 214 ? 8.734 6.816 14.367 1.00 95.56 214 THR A CA 1
ATOM 1725 C C . THR A 1 214 ? 7.265 6.589 14.741 1.00 95.56 214 THR A C 1
ATOM 1727 O O . THR A 1 214 ? 6.953 6.297 15.895 1.00 95.56 214 THR A O 1
ATOM 1730 N N . ILE A 1 215 ? 6.354 6.655 13.763 1.00 95.44 215 ILE A N 1
ATOM 1731 C CA . ILE A 1 215 ? 4.924 6.376 13.972 1.00 95.44 215 ILE A CA 1
ATOM 1732 C C . ILE A 1 215 ? 4.682 4.889 14.286 1.00 95.44 215 ILE A C 1
ATOM 1734 O O . ILE A 1 215 ? 3.919 4.582 15.201 1.00 95.44 215 ILE A O 1
ATOM 1738 N N . LEU A 1 216 ? 5.347 3.961 13.587 1.00 97.00 216 LEU A N 1
ATOM 1739 C CA . LEU A 1 216 ? 5.224 2.521 13.865 1.00 97.00 216 LEU A CA 1
ATOM 1740 C C . LEU A 1 216 ? 5.798 2.142 15.242 1.00 97.00 216 LEU A C 1
ATOM 1742 O O . LEU A 1 216 ? 5.173 1.374 15.968 1.00 97.00 216 LEU A O 1
ATOM 1746 N N . GLN A 1 217 ? 6.932 2.726 15.640 1.00 97.62 217 GLN A N 1
ATOM 1747 C CA . GLN A 1 217 ? 7.509 2.567 16.981 1.00 97.62 217 GLN A CA 1
ATOM 1748 C C . GLN A 1 217 ? 6.565 3.099 18.068 1.00 97.62 217 GLN A C 1
ATOM 1750 O O . GLN A 1 217 ? 6.345 2.420 19.067 1.00 97.62 217 GLN A O 1
ATOM 1755 N N . ALA A 1 218 ? 5.950 4.269 17.856 1.00 97.00 218 ALA A N 1
ATOM 1756 C CA . ALA A 1 218 ? 4.959 4.811 18.784 1.00 97.00 218 ALA A CA 1
ATOM 1757 C C . ALA A 1 218 ? 3.723 3.901 18.921 1.00 97.00 218 ALA A C 1
ATOM 1759 O O . ALA A 1 218 ? 3.201 3.761 20.022 1.00 97.00 218 ALA A O 1
ATOM 1760 N N . LEU A 1 219 ? 3.280 3.249 17.838 1.00 97.19 219 LEU A N 1
ATOM 1761 C CA . LEU A 1 219 ? 2.147 2.310 17.836 1.00 97.19 219 LEU A CA 1
ATOM 1762 C C . LEU A 1 219 ? 2.457 0.935 18.447 1.00 97.19 219 LEU A C 1
ATOM 1764 O O . LEU A 1 219 ? 1.520 0.230 18.821 1.00 97.19 219 LEU A O 1
ATOM 1768 N N . GLN A 1 220 ? 3.731 0.549 18.562 1.00 97.75 220 GLN A N 1
ATOM 1769 C CA . GLN A 1 220 ? 4.158 -0.789 18.993 1.00 97.75 220 GLN A CA 1
ATOM 1770 C C . GLN A 1 220 ? 3.531 -1.294 20.313 1.00 97.75 220 GLN A C 1
ATOM 1772 O O . GLN A 1 220 ? 3.152 -2.469 20.359 1.00 97.75 220 GLN A O 1
ATOM 1777 N N . PRO A 1 221 ? 3.327 -0.466 21.361 1.00 97.56 221 PRO A N 1
ATOM 1778 C CA . PRO A 1 221 ? 2.659 -0.903 22.590 1.00 97.56 221 PRO A CA 1
ATOM 1779 C C . PRO A 1 221 ? 1.190 -1.315 22.409 1.00 97.56 221 PRO A C 1
ATOM 1781 O O . PRO A 1 221 ? 0.631 -1.935 23.307 1.00 97.56 221 PRO A O 1
ATOM 1784 N N . LEU A 1 222 ? 0.549 -0.982 21.279 1.00 96.81 222 LEU A N 1
ATOM 1785 C CA . LEU A 1 222 ? -0.859 -1.311 21.019 1.00 96.81 222 LEU A CA 1
ATOM 1786 C C . LEU A 1 222 ? -1.075 -2.664 20.321 1.00 96.81 222 LEU A C 1
ATOM 1788 O O . LEU A 1 222 ? -2.218 -3.077 20.144 1.00 96.81 222 LEU A O 1
ATOM 1792 N N . TYR A 1 223 ? -0.002 -3.360 19.935 1.00 96.00 223 TYR A N 1
ATOM 1793 C CA . TYR A 1 223 ? -0.062 -4.719 19.377 1.00 96.00 223 TYR A CA 1
ATOM 1794 C C . TYR A 1 223 ? 0.954 -5.694 20.001 1.00 96.00 223 TYR A C 1
ATOM 1796 O O . TYR A 1 223 ? 1.147 -6.811 19.497 1.00 96.00 223 TYR A O 1
ATOM 1804 N N . SER A 1 224 ? 1.581 -5.294 21.113 1.00 95.94 224 SER A N 1
ATOM 1805 C CA . SER A 1 224 ? 2.428 -6.165 21.930 1.00 95.94 224 SER A CA 1
ATOM 1806 C C . SER A 1 224 ? 1.622 -7.310 22.556 1.00 95.94 224 SER A C 1
ATOM 1808 O O . SER A 1 224 ? 0.396 -7.264 22.664 1.00 95.94 224 SER A O 1
ATOM 1810 N N . GLU A 1 225 ? 2.315 -8.370 22.964 1.00 94.25 225 GLU A N 1
ATOM 1811 C CA . GLU A 1 225 ? 1.699 -9.492 23.686 1.00 94.25 225 GLU A CA 1
ATOM 1812 C C . GLU A 1 225 ? 1.354 -9.103 25.134 1.00 94.25 225 GLU A C 1
ATOM 1814 O O . GLU A 1 225 ? 0.323 -9.518 25.655 1.00 94.25 225 GLU A O 1
ATOM 1819 N N . GLU A 1 226 ? 2.144 -8.211 25.740 1.00 95.62 226 GLU A N 1
ATOM 1820 C CA . GLU A 1 226 ? 1.914 -7.640 27.075 1.00 95.62 226 GLU A CA 1
ATOM 1821 C C . GLU A 1 226 ? 0.541 -6.962 27.208 1.00 95.62 226 GLU A C 1
ATOM 1823 O O . GLU A 1 226 ? -0.107 -7.078 28.247 1.00 95.62 226 GLU A O 1
ATOM 1828 N N . LEU A 1 227 ? 0.072 -6.275 26.158 1.00 93.44 227 LEU A N 1
ATOM 1829 C CA . LEU A 1 227 ? -1.230 -5.601 26.156 1.00 93.44 227 LEU A CA 1
ATOM 1830 C C . LEU A 1 227 ? -2.397 -6.593 26.282 1.00 93.44 227 LEU A C 1
ATOM 1832 O O . LEU A 1 227 ? -3.427 -6.259 26.862 1.00 93.44 227 LEU A O 1
ATOM 1836 N N . VAL A 1 228 ? -2.244 -7.820 25.773 1.00 91.88 228 VAL A N 1
ATOM 1837 C CA . VAL A 1 228 ? -3.289 -8.860 25.826 1.00 91.88 228 VAL A CA 1
ATOM 1838 C C . VAL A 1 228 ? -3.541 -9.320 27.270 1.00 91.88 228 VAL A C 1
ATOM 1840 O O . VAL A 1 228 ? -4.653 -9.726 27.597 1.00 91.88 228 VAL A O 1
ATOM 1843 N N . VAL A 1 229 ? -2.535 -9.203 28.144 1.00 94.38 229 VAL A N 1
ATOM 1844 C CA . VAL A 1 229 ? -2.589 -9.593 29.567 1.00 94.38 229 VAL A CA 1
ATOM 1845 C C . VAL A 1 229 ? -3.217 -8.499 30.455 1.00 94.38 229 VAL A C 1
ATOM 1847 O O . VAL A 1 229 ? -3.605 -8.768 31.590 1.00 94.38 229 VAL A O 1
ATOM 1850 N N . GLN A 1 230 ? -3.335 -7.263 29.958 1.00 95.38 230 GLN A N 1
ATOM 1851 C CA . GLN A 1 230 ? -3.876 -6.122 30.709 1.00 95.38 230 GLN A CA 1
ATOM 1852 C C . GLN A 1 230 ? -5.413 -6.122 30.758 1.00 95.38 230 GLN A C 1
ATOM 1854 O O . GLN A 1 230 ? -6.082 -6.641 29.860 1.00 95.38 230 GLN A O 1
ATOM 1859 N N . SER A 1 231 ? -5.993 -5.492 31.788 1.00 94.94 231 SER A N 1
ATOM 1860 C CA . SER A 1 231 ? -7.453 -5.337 31.879 1.00 94.94 231 SER A CA 1
ATOM 1861 C C . SER A 1 231 ? -7.993 -4.434 30.763 1.00 94.94 231 SER A C 1
ATOM 1863 O O . SER A 1 231 ? -7.281 -3.566 30.260 1.00 94.94 231 SER A O 1
ATOM 1865 N N . ALA A 1 232 ? -9.265 -4.597 30.383 1.00 91.69 232 ALA A N 1
ATOM 1866 C CA . ALA A 1 232 ? -9.873 -3.813 29.302 1.00 91.69 232 ALA A CA 1
ATOM 1867 C C . ALA A 1 232 ? -9.714 -2.290 29.504 1.00 91.69 232 ALA A C 1
ATOM 1869 O O . ALA A 1 232 ? -9.374 -1.581 28.557 1.00 91.69 232 ALA A O 1
ATOM 1870 N N . ASP A 1 233 ? -9.854 -1.804 30.743 1.00 93.75 233 ASP A N 1
ATOM 1871 C CA . ASP A 1 233 ? -9.656 -0.393 31.097 1.00 93.75 233 ASP A CA 1
ATOM 1872 C C . ASP A 1 233 ? -8.200 0.061 30.903 1.00 93.75 233 ASP A C 1
ATOM 1874 O O . ASP A 1 233 ? -7.952 1.132 30.347 1.00 93.75 233 ASP A O 1
ATOM 1878 N N . GLN A 1 234 ? -7.225 -0.768 31.296 1.00 95.25 234 GLN A N 1
ATOM 1879 C CA . GLN A 1 234 ? -5.796 -0.502 31.082 1.00 95.25 234 GLN A CA 1
ATOM 1880 C C . GLN A 1 234 ? -5.457 -0.466 29.587 1.00 95.25 234 GLN A C 1
ATOM 1882 O O . GLN A 1 234 ? -4.785 0.465 29.132 1.00 95.25 234 GLN A O 1
ATOM 1887 N N . ARG A 1 235 ? -5.985 -1.417 28.799 1.00 93.56 235 ARG A N 1
ATOM 1888 C CA . ARG A 1 235 ? -5.824 -1.423 27.335 1.00 93.56 235 ARG A CA 1
ATOM 1889 C C . ARG A 1 235 ? -6.421 -0.163 26.715 1.00 93.56 235 ARG A C 1
ATOM 1891 O O . ARG A 1 235 ? -5.760 0.476 25.901 1.00 93.56 235 ARG A O 1
ATOM 1898 N N . ALA A 1 236 ? -7.632 0.228 27.116 1.00 92.56 236 ALA A N 1
ATOM 1899 C CA . ALA A 1 236 ? -8.293 1.439 26.633 1.00 92.56 236 ALA A CA 1
ATOM 1900 C C . ALA A 1 236 ? -7.507 2.712 26.999 1.00 92.56 236 ALA A C 1
ATOM 1902 O O . ALA A 1 236 ? -7.318 3.584 26.147 1.00 92.56 236 ALA A O 1
ATOM 1903 N N . GLN A 1 237 ? -6.976 2.794 28.223 1.00 95.44 237 GLN A N 1
ATOM 1904 C CA . GLN A 1 237 ? -6.129 3.901 28.666 1.00 95.44 237 GLN A CA 1
ATOM 1905 C C . GLN A 1 237 ? -4.826 3.983 27.852 1.00 95.44 237 GLN A C 1
ATOM 1907 O O . GLN A 1 237 ? -4.504 5.056 27.336 1.00 95.44 237 GLN A O 1
ATOM 1912 N N . LYS A 1 238 ? -4.110 2.863 27.662 1.00 95.75 238 LYS A N 1
ATOM 1913 C CA . LYS A 1 238 ? -2.874 2.834 26.857 1.00 95.75 238 LYS A CA 1
ATOM 1914 C C . LYS A 1 238 ? -3.152 3.138 25.378 1.00 95.75 238 LYS A C 1
ATOM 1916 O O . LYS A 1 238 ? -2.381 3.868 24.755 1.00 95.75 238 LYS A O 1
ATOM 1921 N N . LYS A 1 239 ? -4.281 2.664 24.833 1.00 94.69 239 LYS A N 1
ATOM 1922 C CA . LYS A 1 239 ? -4.777 2.996 23.482 1.00 94.69 239 LYS A CA 1
ATOM 1923 C C . LYS A 1 239 ? -4.978 4.503 23.324 1.00 94.69 239 LYS A C 1
ATOM 1925 O O . LYS A 1 239 ? -4.449 5.082 22.378 1.00 94.69 239 LYS A O 1
ATOM 1930 N N . ALA A 1 240 ? -5.668 5.155 24.261 1.00 94.50 240 ALA A N 1
ATOM 1931 C CA . ALA A 1 240 ? -5.880 6.603 24.233 1.00 94.50 240 ALA A CA 1
ATOM 1932 C C . ALA A 1 240 ? -4.566 7.403 24.361 1.00 94.50 240 ALA A C 1
ATOM 1934 O O . ALA A 1 240 ? -4.359 8.372 23.627 1.00 94.50 240 ALA A O 1
ATOM 1935 N N . GLU A 1 241 ? -3.660 6.980 25.247 1.00 96.00 241 GLU A N 1
ATOM 1936 C CA . GLU A 1 241 ? -2.338 7.593 25.431 1.00 96.00 241 GLU A CA 1
ATOM 1937 C C . GLU A 1 241 ? -1.493 7.532 24.148 1.00 96.00 241 GLU A C 1
ATOM 1939 O O . GLU A 1 241 ? -1.018 8.560 23.661 1.00 96.00 241 GLU A O 1
ATOM 1944 N N . VAL A 1 242 ? -1.347 6.344 23.555 1.00 95.81 242 VAL A N 1
ATOM 1945 C CA . VAL A 1 242 ? -0.533 6.153 22.347 1.00 95.81 242 VAL A CA 1
ATOM 1946 C C . VAL A 1 242 ? -1.161 6.829 21.129 1.00 95.81 242 VAL A C 1
ATOM 1948 O O . VAL A 1 242 ? -0.452 7.501 20.381 1.00 95.81 242 VAL A O 1
ATOM 1951 N N . LEU A 1 243 ? -2.481 6.726 20.926 1.00 93.75 243 LEU A N 1
ATOM 1952 C CA . LEU A 1 243 ? -3.138 7.391 19.793 1.00 93.75 243 LEU A CA 1
ATOM 1953 C C . LEU A 1 243 ? -3.005 8.922 19.873 1.00 93.75 243 LEU A C 1
ATOM 1955 O O . LEU A 1 243 ? -2.858 9.564 18.833 1.00 93.75 243 LEU A O 1
ATOM 1959 N N . LYS A 1 244 ? -2.957 9.512 21.078 1.00 92.44 244 LYS A N 1
ATOM 1960 C CA . LYS A 1 244 ? -2.645 10.940 21.270 1.00 92.44 244 LYS A CA 1
ATOM 1961 C C . LYS A 1 244 ? -1.234 11.293 20.776 1.00 92.44 244 LYS A C 1
ATOM 1963 O O . LYS A 1 244 ? -1.075 12.294 20.081 1.00 92.44 244 LYS A O 1
ATOM 1968 N N . VAL A 1 245 ? -0.231 10.470 21.086 1.00 93.56 245 VAL A N 1
ATOM 1969 C CA . VAL A 1 245 ? 1.165 10.660 20.637 1.00 93.56 245 VAL A CA 1
ATOM 1970 C C . VAL A 1 245 ? 1.291 10.467 19.121 1.00 93.56 245 VAL A C 1
ATOM 1972 O O . VAL A 1 245 ? 1.956 11.239 18.437 1.00 93.56 245 VAL A O 1
ATOM 1975 N N . VAL A 1 246 ? 0.585 9.488 18.555 1.00 92.25 246 VAL A N 1
ATOM 1976 C CA . VAL A 1 246 ? 0.536 9.263 17.101 1.00 92.25 246 VAL A CA 1
ATOM 1977 C C . VAL A 1 246 ? -0.154 10.425 16.370 1.00 92.25 246 VAL A C 1
ATOM 1979 O O . VAL A 1 246 ? 0.247 10.769 15.256 1.00 92.25 246 VAL A O 1
ATOM 1982 N N . LYS A 1 247 ? -1.142 11.083 16.995 1.00 89.56 247 LYS A N 1
ATOM 1983 C CA . LYS A 1 247 ? -1.823 12.263 16.435 1.00 89.56 247 LYS A CA 1
ATOM 1984 C C . LYS A 1 247 ? -0.885 13.473 16.313 1.00 89.56 247 LYS A C 1
ATOM 1986 O O . LYS A 1 247 ? -0.896 14.118 15.265 1.00 89.56 247 LYS A O 1
ATOM 1991 N N . THR A 1 248 ? -0.026 13.738 17.304 1.00 89.75 248 THR A N 1
ATOM 1992 C CA . THR A 1 248 ? 0.970 14.829 17.215 1.00 89.75 248 THR A CA 1
ATOM 1993 C C . THR A 1 248 ? 2.103 14.501 16.238 1.00 89.75 248 THR A C 1
ATOM 1995 O O . THR A 1 248 ? 2.485 15.353 15.438 1.00 89.75 248 THR A O 1
ATOM 1998 N N . LEU A 1 249 ? 2.584 13.249 16.209 1.00 88.06 249 LEU A N 1
ATOM 1999 C CA . LEU A 1 249 ? 3.587 12.793 15.232 1.00 88.06 249 LEU A CA 1
ATOM 2000 C C . LEU A 1 249 ? 3.095 12.898 13.778 1.00 88.06 249 LEU A C 1
ATOM 2002 O O . LEU A 1 249 ? 3.883 13.195 12.877 1.00 88.06 249 LEU A O 1
ATOM 2006 N N . ALA A 1 250 ? 1.802 12.682 13.526 1.00 77.06 250 ALA A N 1
ATOM 2007 C CA . ALA A 1 250 ? 1.219 12.874 12.202 1.00 77.06 250 ALA A CA 1
ATOM 2008 C C . ALA A 1 250 ? 1.232 14.354 11.774 1.00 77.06 250 ALA A C 1
ATOM 2010 O O . ALA A 1 250 ? 1.643 14.652 10.643 1.00 77.06 250 ALA A O 1
ATOM 2011 N N . PHE A 1 251 ? 0.842 15.268 12.674 1.00 68.56 251 PHE A N 1
ATOM 2012 C CA . PHE A 1 251 ? 0.478 16.656 12.360 1.00 68.56 251 PHE A CA 1
ATOM 2013 C C . PHE A 1 251 ? 1.281 17.728 13.131 1.00 68.56 251 PHE A C 1
ATOM 2015 O O . PHE A 1 251 ? 0.692 18.495 13.895 1.00 68.56 251 PHE A O 1
ATOM 2022 N N . PRO A 1 252 ? 2.594 17.891 12.872 1.00 59.78 252 PRO A N 1
ATOM 2023 C CA . PRO A 1 252 ? 3.451 18.853 13.585 1.00 59.78 252 PRO A CA 1
ATOM 2024 C C . PRO A 1 252 ? 3.076 20.342 13.403 1.00 59.78 252 PRO A C 1
ATOM 2026 O O . PRO A 1 252 ? 3.686 21.200 14.031 1.00 59.78 252 PRO A O 1
ATOM 2029 N N . TYR A 1 253 ? 2.087 20.655 12.556 1.00 50.59 253 TYR A N 1
ATOM 2030 C CA . TYR A 1 253 ? 1.600 22.014 12.280 1.00 50.59 253 TYR A CA 1
ATOM 2031 C C . TYR A 1 253 ? 0.128 22.250 12.675 1.00 50.59 253 TYR A C 1
ATOM 2033 O O . TYR A 1 253 ? -0.403 23.316 12.375 1.00 50.59 253 TYR A O 1
ATOM 2041 N N . GLN A 1 254 ? -0.559 21.275 13.290 1.00 51.69 254 GLN A N 1
ATOM 2042 C CA . GLN A 1 254 ? -1.964 21.442 13.714 1.00 51.69 254 GLN A CA 1
ATOM 2043 C C . GLN A 1 254 ? -2.139 21.812 15.192 1.00 51.69 254 GLN A C 1
ATOM 2045 O O . GLN A 1 254 ? -3.227 22.250 15.560 1.00 51.69 254 GLN A O 1
ATOM 2050 N N . ASP A 1 255 ? -1.095 21.707 16.017 1.00 45.28 255 ASP A N 1
ATOM 2051 C CA . ASP A 1 255 ? -1.088 22.342 17.337 1.00 45.28 255 ASP A CA 1
ATOM 2052 C C . ASP A 1 255 ? -0.941 23.868 17.148 1.00 45.28 255 ASP A C 1
ATOM 2054 O O . ASP A 1 255 ? 0.093 24.320 16.644 1.00 45.28 255 ASP A O 1
ATOM 2058 N N . PRO A 1 256 ? -1.946 24.693 17.505 1.00 45.62 256 PRO A N 1
ATOM 2059 C CA . PRO A 1 256 ? -1.862 26.137 17.317 1.00 45.62 256 PRO A CA 1
ATOM 2060 C C . PRO A 1 256 ? -0.793 26.752 18.243 1.00 45.62 256 PRO A C 1
ATOM 2062 O O . PRO A 1 256 ? -0.672 26.341 19.400 1.00 45.62 256 PRO A O 1
ATOM 2065 N N . PRO A 1 257 ? -0.051 27.791 17.808 1.00 50.81 257 PRO A N 1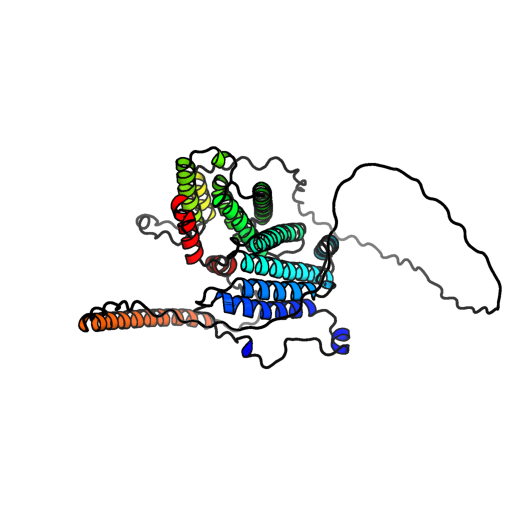
ATOM 2066 C CA . PRO A 1 257 ? 1.053 28.391 18.576 1.00 50.81 257 PRO A CA 1
ATOM 2067 C C . PRO A 1 257 ? 0.621 29.191 19.827 1.00 50.81 257 PRO A C 1
ATOM 2069 O O . PRO A 1 257 ? 1.446 29.856 20.457 1.00 50.81 257 PRO A O 1
ATOM 2072 N N . THR A 1 258 ? -0.651 29.097 20.230 1.00 49.12 258 THR A N 1
ATOM 2073 C CA . THR A 1 258 ? -1.389 29.905 21.224 1.00 49.12 258 THR A CA 1
ATOM 2074 C C . THR A 1 258 ? -0.905 29.821 22.685 1.00 49.12 258 THR A C 1
ATOM 2076 O O . THR A 1 258 ? -1.668 30.120 23.599 1.00 49.12 258 THR A O 1
ATOM 2079 N N . ALA A 1 259 ? 0.344 29.417 22.939 1.00 47.41 259 ALA A N 1
ATOM 2080 C CA . ALA A 1 259 ? 0.928 29.336 24.283 1.00 47.41 259 ALA A CA 1
ATOM 2081 C C . ALA A 1 259 ? 2.453 29.595 24.374 1.00 47.41 259 ALA A C 1
ATOM 2083 O O . ALA A 1 259 ? 3.016 29.415 25.453 1.00 47.41 259 ALA A O 1
ATOM 2084 N N . ARG A 1 260 ? 3.155 29.975 23.289 1.00 49.66 260 ARG A N 1
ATOM 2085 C CA . ARG A 1 260 ? 4.637 30.121 23.302 1.00 49.66 260 ARG A CA 1
ATOM 2086 C C . ARG A 1 260 ? 5.210 31.430 22.744 1.00 49.66 260 ARG A C 1
ATOM 2088 O O . ARG A 1 260 ? 6.427 31.586 22.707 1.00 49.66 260 ARG A O 1
ATOM 2095 N N . GLU A 1 261 ? 4.372 32.377 22.339 1.00 46.41 261 GLU A N 1
ATOM 2096 C CA . GLU A 1 261 ? 4.797 33.522 21.518 1.00 46.41 261 GLU A CA 1
ATOM 2097 C C . GLU A 1 261 ? 5.268 34.769 22.306 1.00 46.41 261 GLU A C 1
ATOM 2099 O O . GLU A 1 261 ? 5.390 35.852 21.743 1.00 46.41 261 GLU A O 1
ATOM 2104 N N . THR A 1 262 ? 5.577 34.640 23.603 1.00 50.75 262 THR A N 1
ATOM 2105 C CA . THR A 1 262 ? 5.989 35.771 24.465 1.00 50.75 262 THR A CA 1
ATOM 2106 C C . THR A 1 262 ? 7.496 35.911 24.719 1.00 50.75 262 THR A C 1
ATOM 2108 O O . THR A 1 262 ? 7.898 36.933 25.268 1.00 50.75 262 THR A O 1
ATOM 2111 N N . GLU A 1 263 ? 8.343 34.934 24.357 1.00 50.12 263 GLU A N 1
ATOM 2112 C CA . GLU A 1 263 ? 9.748 34.906 24.838 1.00 50.12 263 GLU A CA 1
ATOM 2113 C C . GLU A 1 263 ? 10.825 34.482 23.807 1.00 50.12 263 GLU A C 1
ATOM 2115 O O . GLU A 1 263 ? 12.019 34.491 24.101 1.00 50.12 263 GLU A O 1
ATOM 2120 N N . ALA A 1 264 ? 10.451 34.137 22.569 1.00 45.16 264 ALA A N 1
ATOM 2121 C CA . ALA A 1 264 ? 11.333 33.452 21.607 1.00 45.16 264 ALA A CA 1
ATOM 2122 C C . ALA A 1 264 ? 12.261 34.362 20.758 1.00 45.16 264 ALA A C 1
ATOM 2124 O O . ALA A 1 264 ? 12.550 34.066 19.596 1.00 45.16 264 ALA A O 1
ATOM 2125 N N . LEU A 1 265 ? 12.775 35.464 21.312 1.00 49.78 265 LEU A N 1
ATOM 2126 C CA . LEU A 1 265 ? 13.567 36.463 20.572 1.00 49.78 265 LEU A CA 1
ATOM 2127 C C . LEU A 1 265 ? 15.066 36.087 20.447 1.00 49.78 265 LEU A C 1
ATOM 2129 O O . LEU A 1 265 ? 15.944 36.861 20.825 1.00 49.78 265 LEU A O 1
ATOM 2133 N N . ARG A 1 266 ? 15.371 34.884 19.921 1.00 54.28 266 ARG A N 1
ATOM 2134 C CA . ARG A 1 266 ? 16.733 34.416 19.543 1.00 54.28 266 ARG A CA 1
ATOM 2135 C C . ARG A 1 266 ? 16.689 33.265 18.527 1.00 54.28 266 ARG A C 1
ATOM 2137 O O . ARG A 1 266 ? 16.394 32.126 18.886 1.00 54.28 266 ARG A O 1
ATOM 2144 N N . GLY A 1 267 ? 17.049 33.547 17.274 1.00 47.84 267 GLY A N 1
ATOM 2145 C CA . GLY A 1 267 ? 16.969 32.594 16.160 1.00 47.84 267 GLY A CA 1
ATOM 2146 C C . GLY A 1 267 ? 17.797 31.319 16.358 1.00 47.84 267 GLY A C 1
ATOM 2147 O O . GLY A 1 267 ? 19.014 31.335 16.198 1.00 47.84 267 GLY A O 1
ATOM 2148 N N . HIS A 1 268 ? 17.118 30.209 16.653 1.00 53.53 268 HIS A N 1
ATOM 2149 C CA . HIS A 1 268 ? 17.667 28.853 16.622 1.00 53.53 268 HIS A CA 1
ATOM 2150 C C . HIS A 1 268 ? 17.027 28.084 15.465 1.00 53.53 268 HIS A C 1
ATOM 2152 O O . HIS A 1 268 ? 15.815 28.148 15.267 1.00 53.53 268 HIS A O 1
ATOM 2158 N N . SER A 1 269 ? 17.838 27.353 14.698 1.00 45.66 269 SER A N 1
ATOM 2159 C CA . SER A 1 269 ? 17.346 26.572 13.557 1.00 45.66 269 SER A CA 1
ATOM 2160 C C . SER A 1 269 ? 16.485 25.401 14.036 1.00 45.66 269 SER A C 1
ATOM 2162 O O . SER A 1 269 ? 16.956 24.533 14.772 1.00 45.66 269 SER A O 1
ATOM 2164 N N . TYR A 1 270 ? 15.220 25.379 13.618 1.00 44.47 270 TYR A N 1
ATOM 2165 C CA . TYR A 1 270 ? 14.256 24.344 13.986 1.00 44.47 270 TYR A CA 1
ATOM 2166 C C . TYR A 1 270 ? 14.641 22.994 13.360 1.00 44.47 270 TYR A C 1
ATOM 2168 O O . TYR A 1 270 ? 14.690 22.862 12.139 1.00 44.47 270 TYR A O 1
ATOM 2176 N N . THR A 1 271 ? 14.896 21.979 14.191 1.00 52.09 271 THR A N 1
ATOM 2177 C CA . THR A 1 271 ? 15.197 20.607 13.748 1.00 52.09 271 THR A CA 1
ATOM 2178 C C . THR A 1 271 ? 14.083 19.652 14.207 1.00 52.09 271 THR A C 1
ATOM 2180 O O . THR A 1 271 ? 13.955 19.416 15.413 1.00 52.09 271 THR A O 1
ATOM 2183 N N . PRO A 1 272 ? 13.266 19.077 13.295 1.00 52.25 272 PRO A N 1
ATOM 2184 C CA . PRO A 1 272 ? 12.084 18.283 13.665 1.00 52.25 272 PRO A CA 1
ATOM 2185 C C . PRO A 1 272 ? 12.362 17.106 14.620 1.00 52.25 272 PRO A C 1
ATOM 2187 O O . PRO A 1 272 ? 11.569 16.836 15.523 1.00 52.25 272 PRO A O 1
ATOM 2190 N N . ALA A 1 273 ? 13.523 16.455 14.483 1.00 57.94 273 ALA A N 1
ATOM 2191 C CA . ALA A 1 273 ? 13.947 15.329 15.321 1.00 57.94 273 ALA A CA 1
ATOM 2192 C C . ALA A 1 273 ? 13.982 15.649 16.832 1.00 57.94 273 ALA A C 1
ATOM 2194 O O . ALA A 1 273 ? 13.726 14.768 17.660 1.00 57.94 273 ALA A O 1
ATOM 2195 N N . SER A 1 274 ? 14.248 16.910 17.202 1.00 62.59 274 SER A N 1
ATOM 2196 C CA . SER A 1 274 ? 14.287 17.349 18.605 1.00 62.59 274 SER A CA 1
ATOM 2197 C C . SER A 1 274 ? 12.915 17.252 19.288 1.00 62.59 274 SER A C 1
ATOM 2199 O O . SER A 1 274 ? 12.825 16.821 20.438 1.00 62.59 274 SER A O 1
ATOM 2201 N N . GLN A 1 275 ? 11.832 17.570 18.568 1.00 62.16 275 GLN A N 1
ATOM 2202 C CA . GLN A 1 275 ? 10.470 17.473 19.099 1.00 62.16 275 GLN A CA 1
ATOM 2203 C C . GLN A 1 275 ? 9.976 16.023 19.140 1.00 62.16 275 GLN A C 1
ATOM 2205 O O . GLN A 1 275 ? 9.387 15.611 20.140 1.00 62.16 275 GLN A O 1
ATOM 2210 N N . MET A 1 276 ? 10.274 15.223 18.108 1.00 62.78 276 MET A N 1
ATOM 2211 C CA . MET A 1 276 ? 9.888 13.802 18.063 1.00 62.78 276 MET A CA 1
ATOM 2212 C C . MET A 1 276 ? 10.511 12.999 19.215 1.00 62.78 276 MET A C 1
ATOM 2214 O O . MET A 1 276 ? 9.816 12.221 19.869 1.00 62.78 276 MET A O 1
ATOM 2218 N N . SER A 1 277 ? 11.788 13.251 19.527 1.00 66.00 277 SER A N 1
ATOM 2219 C CA . SER A 1 277 ? 12.477 12.635 20.673 1.00 66.00 277 SER A CA 1
ATOM 2220 C C . SER A 1 277 ? 11.786 12.947 22.006 1.00 66.00 277 SER A C 1
ATOM 2222 O O . SER A 1 277 ? 11.622 12.062 22.845 1.00 66.00 277 SER A O 1
ATOM 2224 N N . SER A 1 278 ? 11.326 14.190 22.193 1.00 68.94 278 SER A N 1
ATOM 2225 C CA . SER A 1 278 ? 10.607 14.594 23.406 1.00 68.94 278 SER A CA 1
ATOM 2226 C C . SER A 1 278 ? 9.217 13.954 23.501 1.00 68.94 278 SER A C 1
ATOM 2228 O O . SER A 1 278 ? 8.809 13.566 24.595 1.00 68.94 278 SER A O 1
ATOM 2230 N N . ALA A 1 279 ? 8.503 13.817 22.378 1.00 64.69 279 ALA A N 1
ATOM 2231 C CA . ALA A 1 279 ? 7.195 13.167 22.334 1.00 64.69 279 ALA A CA 1
ATOM 2232 C C . ALA A 1 279 ? 7.289 11.677 22.714 1.00 64.69 279 ALA A C 1
ATOM 2234 O O . ALA A 1 279 ? 6.561 11.233 23.603 1.00 64.69 279 ALA A O 1
ATOM 2235 N N . LEU A 1 280 ? 8.233 10.933 22.122 1.00 66.12 280 LEU A N 1
ATOM 2236 C CA . LEU A 1 280 ? 8.478 9.521 22.452 1.00 66.12 280 LEU A CA 1
ATOM 2237 C C . LEU A 1 280 ? 8.851 9.328 23.930 1.00 66.12 280 LEU A C 1
ATOM 2239 O O . LEU A 1 280 ? 8.255 8.490 24.605 1.00 66.12 280 LEU A O 1
ATOM 2243 N N . ALA A 1 281 ? 9.766 10.149 24.457 1.00 72.06 281 ALA A N 1
ATOM 2244 C CA . ALA A 1 281 ? 10.156 10.091 25.866 1.00 72.06 281 ALA A CA 1
ATOM 2245 C C . ALA A 1 281 ? 8.971 10.352 26.819 1.00 72.06 281 ALA A C 1
ATOM 2247 O O . ALA A 1 281 ? 8.867 9.712 27.864 1.00 72.06 281 ALA A O 1
ATOM 2248 N N . SER A 1 282 ? 8.045 11.248 26.449 1.00 62.84 282 SER A N 1
ATOM 2249 C CA . SER A 1 282 ? 6.841 11.530 27.246 1.00 62.84 282 SER A CA 1
ATOM 2250 C C . SER A 1 282 ? 5.791 10.408 27.228 1.00 62.84 282 SER A C 1
ATOM 2252 O O . SER A 1 282 ? 4.987 10.319 28.150 1.00 62.84 282 SER A O 1
ATOM 2254 N N . ALA A 1 283 ? 5.817 9.532 26.217 1.00 55.50 283 ALA A N 1
ATOM 2255 C CA . ALA A 1 283 ? 4.860 8.437 26.013 1.00 55.50 283 ALA A CA 1
ATOM 2256 C C . ALA A 1 283 ? 5.173 7.161 26.828 1.00 55.50 283 ALA A C 1
ATOM 2258 O O . ALA A 1 283 ? 4.600 6.092 26.589 1.00 55.50 283 ALA A O 1
ATOM 2259 N N . GLY A 1 284 ? 6.185 7.223 27.701 1.00 58.50 284 GLY A N 1
ATOM 2260 C CA . GLY A 1 284 ? 6.749 6.047 28.368 1.00 58.50 284 GLY A CA 1
ATOM 2261 C C . GLY A 1 284 ? 7.409 5.047 27.409 1.00 58.50 284 GLY A C 1
ATOM 2262 O O . GLY A 1 284 ? 7.792 3.961 27.843 1.00 58.50 284 GLY A O 1
ATOM 2263 N N . VAL A 1 285 ? 7.566 5.396 26.124 1.00 56.88 285 VAL A N 1
ATOM 2264 C CA . VAL A 1 285 ? 8.290 4.590 25.138 1.00 56.88 285 VAL A CA 1
ATOM 2265 C C . VAL A 1 285 ? 9.775 4.742 25.438 1.00 56.88 285 VAL A C 1
ATOM 2267 O O . VAL A 1 285 ? 10.476 5.575 24.862 1.00 56.88 285 VAL A O 1
ATOM 2270 N N . GLN A 1 286 ? 10.260 3.931 26.382 1.00 53.03 286 GLN A N 1
ATOM 2271 C CA . GLN A 1 286 ? 11.688 3.672 26.489 1.00 53.03 286 GLN A CA 1
ATOM 2272 C C . GLN A 1 286 ? 12.181 3.236 25.110 1.00 53.03 286 GLN A C 1
ATOM 2274 O O . GLN A 1 286 ? 11.542 2.419 24.446 1.00 53.03 286 GLN A O 1
ATOM 2279 N N . GLN A 1 287 ? 13.322 3.776 24.685 1.00 49.69 287 GLN A N 1
ATOM 2280 C CA . GLN A 1 287 ? 13.990 3.344 23.465 1.00 49.69 287 GLN A CA 1
ATOM 2281 C C . GLN A 1 287 ? 14.572 1.947 23.716 1.00 49.69 287 GLN A C 1
ATOM 2283 O O . GLN A 1 287 ? 15.746 1.798 24.057 1.00 49.69 287 GLN A O 1
ATOM 2288 N N . GLN A 1 288 ? 13.692 0.941 23.652 1.00 44.38 288 GLN A N 1
ATOM 2289 C CA . GLN A 1 288 ? 13.970 -0.442 24.014 1.00 44.38 288 GLN A CA 1
ATOM 2290 C C . GLN A 1 288 ? 15.209 -0.914 23.258 1.00 44.38 288 GLN A C 1
ATOM 2292 O O . GLN A 1 288 ? 15.389 -0.578 22.084 1.00 44.38 288 GLN A O 1
ATOM 2297 N N . GLN A 1 289 ? 16.089 -1.623 23.968 1.00 41.12 289 GLN A N 1
ATOM 2298 C CA . GLN A 1 289 ? 17.438 -1.906 23.494 1.00 41.12 289 GLN A CA 1
ATOM 2299 C C . GLN A 1 289 ? 17.412 -2.461 22.066 1.00 41.12 289 GLN A C 1
ATOM 2301 O O . GLN A 1 289 ? 16.674 -3.395 21.750 1.00 41.12 289 GLN A O 1
ATOM 2306 N N . ARG A 1 290 ? 18.209 -1.803 21.215 1.00 40.81 290 ARG A N 1
ATOM 2307 C CA . ARG A 1 290 ? 18.461 -2.111 19.803 1.00 40.81 290 ARG A CA 1
ATOM 2308 C C . ARG A 1 290 ? 18.433 -3.623 19.574 1.00 40.81 290 ARG A C 1
ATOM 2310 O O . ARG A 1 290 ? 19.078 -4.341 20.323 1.00 40.81 290 ARG A O 1
ATOM 2317 N N . LEU A 1 291 ? 17.709 -4.087 18.552 1.00 40.28 291 LEU A N 1
ATOM 2318 C CA . LEU A 1 291 ? 17.375 -5.506 18.351 1.00 40.28 291 LEU A CA 1
ATOM 2319 C C . LEU A 1 291 ? 18.617 -6.409 18.123 1.00 40.28 291 LEU A C 1
ATOM 2321 O O . LEU A 1 291 ? 18.954 -6.768 16.992 1.00 40.28 291 LEU A O 1
ATOM 2325 N N . GLU A 1 292 ? 19.303 -6.790 19.202 1.00 30.92 292 GLU A N 1
ATOM 2326 C CA . GLU A 1 292 ? 20.505 -7.636 19.213 1.00 30.92 292 GLU A CA 1
ATOM 2327 C C . GLU A 1 292 ? 20.145 -9.119 19.022 1.00 30.92 292 GLU A C 1
ATOM 2329 O O . GLU A 1 292 ? 20.301 -9.961 19.900 1.00 30.92 292 GLU A O 1
ATOM 2334 N N . GLY A 1 293 ? 19.632 -9.429 17.829 1.00 30.48 293 GLY A N 1
ATOM 2335 C CA . GLY A 1 293 ? 19.296 -10.789 17.390 1.00 30.48 293 GLY A CA 1
ATOM 2336 C C . GLY A 1 293 ? 19.558 -11.064 15.905 1.00 30.48 293 GLY A C 1
ATOM 2337 O O . GLY A 1 293 ? 19.383 -12.193 15.457 1.00 30.48 293 GLY A O 1
ATOM 2338 N N . TRP A 1 294 ? 19.995 -10.063 15.133 1.00 31.91 294 TRP A N 1
ATOM 2339 C CA . TRP A 1 294 ? 20.295 -10.204 13.705 1.00 31.91 294 TRP A CA 1
ATOM 2340 C C . TRP A 1 294 ? 21.779 -9.965 13.439 1.00 31.91 294 TRP A C 1
ATOM 2342 O O . TRP A 1 294 ? 22.320 -8.916 13.787 1.00 31.91 294 TRP A O 1
ATOM 2352 N N . VAL A 1 295 ? 22.437 -10.945 12.812 1.00 31.27 295 VAL A N 1
ATOM 2353 C CA . VAL A 1 295 ? 23.877 -10.906 12.521 1.00 31.27 295 VAL A CA 1
ATOM 2354 C C . VAL A 1 295 ? 24.183 -9.738 11.586 1.00 31.27 295 VAL A C 1
ATOM 2356 O O . VAL A 1 295 ? 23.864 -9.769 10.397 1.00 31.27 295 VAL A O 1
ATOM 2359 N N . ALA A 1 296 ? 24.815 -8.698 12.128 1.00 29.77 296 ALA A N 1
ATOM 2360 C CA . ALA A 1 296 ? 25.217 -7.535 11.357 1.00 29.77 296 ALA A CA 1
ATOM 2361 C C . ALA A 1 296 ? 26.277 -7.927 10.317 1.00 29.77 296 ALA A C 1
ATOM 2363 O O . ALA A 1 296 ? 27.361 -8.404 10.657 1.00 29.77 296 ALA A O 1
ATOM 2364 N N . GLN A 1 297 ? 25.982 -7.679 9.039 1.00 35.62 297 GLN A N 1
ATOM 2365 C CA . GLN A 1 297 ? 26.988 -7.741 7.983 1.00 35.62 297 GLN A CA 1
ATOM 2366 C C . GLN A 1 297 ? 28.101 -6.727 8.317 1.00 35.62 297 GLN A C 1
ATOM 2368 O O . GLN A 1 297 ? 27.784 -5.563 8.580 1.00 35.62 297 GLN A O 1
ATOM 2373 N N . PRO A 1 298 ? 29.388 -7.126 8.347 1.00 35.75 298 PRO A N 1
ATOM 2374 C CA . PRO A 1 298 ? 30.444 -6.280 8.892 1.00 35.75 298 PRO A CA 1
ATOM 2375 C C . PRO A 1 298 ? 30.613 -5.000 8.068 1.00 35.75 298 PRO A C 1
ATOM 2377 O O . PRO A 1 298 ? 30.923 -5.048 6.874 1.00 35.75 298 PRO A O 1
ATOM 2380 N N . GLN A 1 299 ? 30.437 -3.847 8.719 1.00 35.78 299 GLN A N 1
ATOM 2381 C CA . GLN A 1 299 ? 30.763 -2.555 8.122 1.00 35.78 299 GLN A CA 1
ATOM 2382 C C . GLN A 1 299 ? 32.262 -2.511 7.807 1.00 35.78 299 GLN A C 1
ATOM 2384 O O . GLN A 1 299 ? 33.099 -2.731 8.683 1.00 35.78 299 GLN A O 1
ATOM 2389 N N . ARG A 1 300 ? 32.611 -2.206 6.553 1.00 38.88 300 ARG A N 1
ATOM 2390 C CA . ARG A 1 300 ? 33.997 -1.884 6.200 1.00 38.88 300 ARG A CA 1
ATOM 2391 C C . ARG A 1 300 ? 34.372 -0.527 6.812 1.00 38.88 300 ARG A C 1
ATOM 2393 O O . ARG A 1 300 ? 33.538 0.379 6.780 1.00 38.88 300 ARG A O 1
ATOM 2400 N N . PRO A 1 301 ? 35.608 -0.351 7.312 1.00 44.38 301 PRO A N 1
ATOM 2401 C CA . PRO A 1 301 ? 36.094 0.966 7.706 1.00 44.38 301 PRO A CA 1
ATOM 2402 C C . PRO A 1 301 ? 36.151 1.906 6.486 1.00 44.38 301 PRO A C 1
ATOM 2404 O O . PRO A 1 301 ? 36.321 1.432 5.356 1.00 44.38 301 PRO A O 1
ATOM 2407 N N . PRO A 1 302 ? 36.031 3.231 6.687 1.00 35.94 302 PRO A N 1
ATOM 2408 C CA . PRO A 1 302 ? 36.147 4.198 5.601 1.00 35.94 302 PRO A CA 1
ATOM 2409 C C . PRO A 1 302 ? 37.555 4.146 4.998 1.00 35.94 302 PRO A C 1
ATOM 2411 O O . PRO A 1 302 ? 38.551 4.277 5.710 1.00 35.94 302 PRO A O 1
ATOM 2414 N N . GLN A 1 303 ? 37.647 3.971 3.679 1.00 40.31 303 GLN A N 1
ATOM 2415 C CA . GLN A 1 303 ? 38.927 4.069 2.982 1.00 40.31 303 GLN A CA 1
ATOM 2416 C C . GLN A 1 303 ? 39.348 5.537 2.892 1.00 40.31 303 GLN A C 1
ATOM 2418 O O . GLN A 1 303 ? 38.645 6.366 2.314 1.00 40.31 303 GLN A O 1
ATOM 2423 N N . THR A 1 304 ? 40.512 5.852 3.453 1.00 39.47 304 THR A N 1
ATOM 2424 C CA . THR A 1 304 ? 41.199 7.121 3.213 1.00 39.47 304 THR A CA 1
ATOM 2425 C C . THR A 1 304 ? 41.595 7.224 1.739 1.00 39.47 304 THR A C 1
ATOM 2427 O O . THR A 1 304 ? 42.018 6.241 1.130 1.00 39.47 304 THR A O 1
ATOM 2430 N N . MET A 1 305 ? 41.473 8.416 1.146 1.00 38.19 305 MET A N 1
ATOM 2431 C CA . MET A 1 305 ? 41.948 8.642 -0.221 1.00 38.19 305 MET A CA 1
ATOM 2432 C C . MET A 1 305 ? 43.475 8.523 -0.269 1.00 38.19 305 MET A C 1
ATOM 2434 O O . MET A 1 305 ? 44.184 9.423 0.179 1.00 38.19 305 MET A O 1
ATOM 2438 N N . GLN A 1 306 ? 43.982 7.435 -0.848 1.00 40.81 306 GLN A N 1
ATOM 2439 C CA . GLN A 1 306 ? 45.364 7.359 -1.310 1.00 40.81 306 GLN A CA 1
ATOM 2440 C C . GLN A 1 306 ? 45.426 7.686 -2.800 1.00 40.81 306 GLN A C 1
ATOM 2442 O O . GLN A 1 306 ? 44.954 6.928 -3.646 1.00 40.81 306 GLN A O 1
ATOM 2447 N N . THR A 1 307 ? 46.035 8.828 -3.111 1.00 38.59 307 THR A N 1
ATOM 2448 C CA . THR A 1 307 ? 46.384 9.230 -4.473 1.00 38.59 307 THR A CA 1
ATOM 2449 C C . THR A 1 307 ? 47.414 8.257 -5.043 1.00 38.59 307 THR A C 1
ATOM 2451 O O . THR A 1 307 ? 48.574 8.284 -4.635 1.00 38.59 307 THR A O 1
ATOM 2454 N N . TYR A 1 308 ? 47.012 7.421 -6.000 1.00 35.34 308 TYR A N 1
ATOM 2455 C CA . TYR A 1 308 ? 47.937 6.573 -6.753 1.00 35.34 308 TYR A CA 1
ATOM 2456 C C . TYR A 1 308 ? 48.268 7.185 -8.114 1.00 35.34 308 TYR A C 1
ATOM 2458 O O . TYR A 1 308 ? 47.388 7.634 -8.848 1.00 35.34 308 TYR A O 1
ATOM 2466 N N . GLY A 1 309 ? 49.565 7.223 -8.424 1.00 34.47 309 GLY A N 1
ATOM 2467 C CA . GLY A 1 309 ? 50.088 7.746 -9.682 1.00 34.47 309 GLY A CA 1
ATOM 2468 C C . GLY A 1 309 ? 49.833 6.819 -10.871 1.00 34.47 309 GLY A C 1
ATOM 2469 O O . GLY A 1 309 ? 49.476 5.652 -10.724 1.00 34.47 309 GLY A O 1
ATOM 2470 N N . GLN A 1 310 ? 50.053 7.354 -12.071 1.00 41.12 310 GLN A N 1
ATOM 2471 C CA . GLN A 1 310 ? 49.946 6.606 -13.322 1.00 41.12 310 GLN A CA 1
ATOM 2472 C C . GLN A 1 310 ? 50.927 5.421 -13.347 1.00 41.12 310 GLN A C 1
ATOM 2474 O O . GLN A 1 310 ? 52.078 5.535 -12.930 1.00 41.12 310 GLN A O 1
ATOM 2479 N N . SER A 1 311 ? 50.490 4.284 -13.884 1.00 33.12 311 SER A N 1
ATOM 2480 C CA . SER A 1 311 ? 51.366 3.167 -14.252 1.00 33.12 311 SER A CA 1
ATOM 2481 C C . SER A 1 311 ? 50.820 2.497 -15.506 1.00 33.12 311 SER A C 1
ATOM 2483 O O . SER A 1 311 ? 49.707 1.975 -15.515 1.00 33.12 311 SER A O 1
ATOM 2485 N N . SER A 1 312 ? 51.595 2.565 -16.584 1.00 41.94 312 SER A N 1
ATOM 2486 C CA . SER A 1 312 ? 51.207 2.079 -17.906 1.00 41.94 312 SER A CA 1
ATOM 2487 C C . SER A 1 312 ? 51.215 0.551 -17.958 1.00 41.94 312 SER A C 1
ATOM 2489 O O . SER A 1 312 ? 52.229 -0.068 -17.645 1.00 41.94 312 SER A O 1
ATOM 2491 N N . MET A 1 313 ? 50.125 -0.055 -18.429 1.00 34.50 313 MET A N 1
ATOM 2492 C CA . MET A 1 313 ? 50.067 -1.482 -18.768 1.00 34.50 313 MET A CA 1
ATOM 2493 C C . MET A 1 313 ? 49.859 -1.646 -20.273 1.00 34.50 313 MET A C 1
ATOM 2495 O O . MET A 1 313 ? 48.915 -1.104 -20.848 1.00 34.50 313 MET A O 1
ATOM 2499 N N . THR A 1 314 ? 50.767 -2.372 -20.920 1.00 37.53 314 THR A N 1
ATOM 2500 C CA . THR A 1 314 ? 50.755 -2.617 -22.365 1.00 37.53 314 THR A CA 1
ATOM 2501 C C . THR A 1 314 ? 49.799 -3.750 -22.728 1.00 37.53 314 THR A C 1
ATOM 2503 O O . THR A 1 314 ? 49.808 -4.821 -22.123 1.00 37.53 314 THR A O 1
ATOM 2506 N N . ALA A 1 315 ? 48.972 -3.531 -23.751 1.00 34.66 315 ALA A N 1
ATOM 2507 C CA . ALA A 1 315 ? 48.045 -4.546 -24.236 1.00 34.66 315 ALA A CA 1
ATOM 2508 C C . ALA A 1 315 ? 48.782 -5.685 -24.965 1.00 34.66 315 ALA A C 1
ATOM 2510 O O . ALA A 1 315 ? 49.645 -5.444 -25.810 1.00 34.66 315 ALA A O 1
ATOM 2511 N N . ARG A 1 316 ? 48.377 -6.932 -24.695 1.00 34.38 316 ARG A N 1
ATOM 2512 C CA . ARG A 1 316 ? 48.670 -8.103 -25.533 1.00 34.38 316 ARG A CA 1
ATOM 2513 C C . ARG A 1 316 ? 47.353 -8.646 -26.100 1.00 34.38 316 ARG A C 1
ATOM 2515 O O . ARG A 1 316 ? 46.502 -9.037 -25.303 1.00 34.38 316 ARG A O 1
ATOM 2522 N N . PRO A 1 317 ? 47.165 -8.703 -27.429 1.00 47.72 317 PRO A N 1
ATOM 2523 C CA . PRO A 1 317 ? 46.032 -9.407 -28.015 1.00 47.72 317 PRO A CA 1
ATOM 2524 C C . PRO A 1 317 ? 46.254 -10.922 -27.924 1.00 47.72 317 PRO A C 1
ATOM 2526 O O . PRO A 1 317 ? 47.366 -11.403 -28.144 1.00 47.72 317 PRO A O 1
ATOM 2529 N N . LEU A 1 318 ? 45.193 -11.679 -27.641 1.00 40.12 318 LEU A N 1
ATOM 2530 C CA . LEU A 1 318 ? 45.193 -13.139 -27.739 1.00 40.12 318 LEU A CA 1
ATOM 2531 C C . LEU A 1 318 ? 44.246 -13.534 -28.876 1.00 40.12 318 LEU A C 1
ATOM 2533 O O . LEU A 1 318 ? 43.027 -13.465 -28.756 1.00 40.12 318 LEU A O 1
ATOM 2537 N N . GLN A 1 319 ? 44.840 -13.863 -30.019 1.00 37.94 319 GLN A N 1
ATOM 2538 C CA . GLN A 1 319 ? 44.148 -14.115 -31.278 1.00 37.94 319 GLN A CA 1
ATOM 2539 C C . GLN A 1 319 ? 43.759 -15.596 -31.368 1.00 37.94 319 GLN A C 1
ATOM 2541 O O . GLN A 1 319 ? 44.595 -16.432 -31.703 1.00 37.94 319 GLN A O 1
ATOM 2546 N N . GLN A 1 320 ? 42.501 -15.931 -31.069 1.00 42.88 320 GLN A N 1
ATOM 2547 C CA . GLN A 1 320 ? 41.996 -17.299 -31.222 1.00 42.88 320 GLN A CA 1
ATOM 2548 C C . GLN A 1 320 ? 41.225 -17.444 -32.540 1.00 42.88 320 GLN A C 1
ATOM 2550 O O . GLN A 1 320 ? 40.166 -16.857 -32.741 1.00 42.88 320 GLN A O 1
ATOM 2555 N N . GLN A 1 321 ? 41.808 -18.209 -33.460 1.00 35.41 321 GLN A N 1
ATOM 2556 C CA . GLN A 1 321 ? 41.368 -18.345 -34.845 1.00 35.41 321 GLN A CA 1
ATOM 2557 C C . GLN A 1 321 ? 40.431 -19.551 -35.006 1.00 35.41 321 GLN A C 1
ATOM 2559 O O . GLN A 1 321 ? 40.863 -20.695 -34.881 1.00 35.41 321 GLN A O 1
ATOM 2564 N N . LEU A 1 322 ? 39.154 -19.298 -35.307 1.00 38.34 322 LEU A N 1
ATOM 2565 C CA . LEU A 1 322 ? 38.184 -20.335 -35.672 1.00 38.34 322 LEU A CA 1
ATOM 2566 C C . LEU A 1 322 ? 38.181 -20.540 -37.192 1.00 38.34 322 LEU A C 1
ATOM 2568 O O . LEU A 1 322 ? 37.705 -19.693 -37.946 1.00 38.34 322 LEU A O 1
ATOM 2572 N N . SER A 1 323 ? 38.724 -21.672 -37.635 1.00 40.81 323 SER A N 1
ATOM 2573 C CA . SER A 1 323 ? 38.773 -22.051 -39.050 1.00 40.81 323 SER A CA 1
ATOM 2574 C C . SER A 1 323 ? 37.471 -22.725 -39.485 1.00 40.81 323 SER A C 1
ATOM 2576 O O . SER A 1 323 ? 37.153 -23.821 -39.030 1.00 40.81 323 SER A O 1
ATOM 2578 N N . MET A 1 324 ? 36.744 -22.098 -40.410 1.00 39.62 324 MET A N 1
ATOM 2579 C CA . MET A 1 324 ? 35.634 -22.732 -41.129 1.00 39.62 324 MET A CA 1
ATOM 2580 C C . MET A 1 324 ? 36.193 -23.706 -42.175 1.00 39.62 324 MET A C 1
ATOM 2582 O O . MET A 1 324 ? 36.997 -23.306 -43.016 1.00 39.62 324 MET A O 1
ATOM 2586 N N . ALA A 1 325 ? 35.744 -24.961 -42.155 1.00 42.25 325 ALA A N 1
ATOM 2587 C CA . ALA A 1 325 ? 36.053 -25.956 -43.179 1.00 42.25 325 ALA A CA 1
ATOM 2588 C C . ALA A 1 325 ? 34.756 -26.646 -43.624 1.00 42.25 325 ALA A C 1
ATOM 2590 O O . ALA A 1 325 ? 34.102 -27.318 -42.830 1.00 42.25 325 ALA A O 1
ATOM 2591 N N . ALA A 1 326 ? 34.382 -26.458 -44.889 1.00 41.44 326 ALA A N 1
ATOM 2592 C CA . ALA A 1 326 ? 33.249 -27.135 -45.510 1.00 41.44 326 ALA A CA 1
ATOM 2593 C C . ALA A 1 326 ? 33.748 -28.309 -46.365 1.00 41.44 326 ALA A C 1
ATOM 2595 O O . ALA A 1 326 ? 34.721 -28.169 -47.104 1.00 41.44 326 ALA A O 1
ATOM 2596 N N . GLY A 1 327 ? 33.062 -29.448 -46.288 1.00 35.69 327 GLY A N 1
ATOM 2597 C CA . GLY A 1 327 ? 33.344 -30.639 -47.086 1.00 35.69 327 GLY A CA 1
ATOM 2598 C C . GLY A 1 327 ? 32.129 -31.573 -47.075 1.00 35.69 327 GLY A C 1
ATOM 2599 O O . GLY A 1 327 ? 31.660 -31.902 -45.985 1.00 35.69 327 GLY A O 1
ATOM 2600 N N . PRO A 1 328 ? 31.568 -31.952 -48.237 1.00 57.59 328 PRO A N 1
ATOM 2601 C CA . PRO A 1 328 ? 30.381 -32.798 -48.302 1.00 57.59 328 PRO A CA 1
ATOM 2602 C C . PRO A 1 328 ? 30.738 -34.288 -48.378 1.00 57.59 328 PRO A C 1
ATOM 2604 O O . PRO A 1 328 ? 31.680 -34.666 -49.071 1.00 57.59 328 PRO A O 1
ATOM 2607 N N . SER A 1 329 ? 29.897 -35.125 -47.770 1.00 40.69 329 SER A N 1
ATOM 2608 C CA . SER A 1 329 ? 29.837 -36.565 -48.038 1.00 40.69 329 SER A CA 1
ATOM 2609 C C . SER A 1 329 ? 28.377 -36.994 -48.136 1.00 40.69 329 SER A C 1
ATOM 2611 O O . SER A 1 329 ? 27.613 -36.825 -47.184 1.00 40.69 329 SER A O 1
ATOM 2613 N N . THR A 1 330 ? 27.988 -37.551 -49.278 1.00 48.56 330 THR A N 1
ATOM 2614 C CA . THR A 1 330 ? 26.806 -38.413 -49.371 1.00 48.56 330 THR A CA 1
ATOM 2615 C C . THR A 1 330 ? 27.164 -39.804 -48.845 1.00 48.56 330 THR A C 1
ATOM 2617 O O . THR A 1 330 ? 28.329 -40.190 -48.887 1.00 48.56 330 THR A O 1
ATOM 2620 N N . ASP A 1 331 ? 26.185 -40.550 -48.324 1.00 37.81 331 ASP A N 1
ATOM 2621 C CA . ASP A 1 331 ? 25.743 -41.808 -48.952 1.00 37.81 331 ASP A CA 1
ATOM 2622 C C . ASP A 1 331 ? 24.648 -42.522 -48.135 1.00 37.81 331 ASP A C 1
ATOM 2624 O O . ASP A 1 331 ? 24.211 -42.077 -47.072 1.00 37.81 331 ASP A O 1
ATOM 2628 N N . THR A 1 332 ? 24.096 -43.573 -48.735 1.00 35.66 332 THR A N 1
ATOM 2629 C CA . THR A 1 332 ? 22.744 -44.096 -48.518 1.00 35.66 332 THR A CA 1
ATOM 2630 C C . THR A 1 332 ? 22.660 -45.367 -47.660 1.00 35.66 332 THR A C 1
ATOM 2632 O O . THR A 1 332 ? 23.296 -46.352 -48.017 1.00 35.66 332 THR A O 1
ATOM 2635 N N . LEU A 1 333 ? 21.667 -45.406 -46.747 1.00 40.81 333 LEU A N 1
ATOM 2636 C CA . LEU A 1 333 ? 20.801 -46.581 -46.447 1.00 40.81 333 LEU A CA 1
ATOM 2637 C C . LEU A 1 333 ? 21.461 -47.829 -45.765 1.00 40.81 333 LEU A C 1
ATOM 2639 O O . LEU A 1 333 ? 22.680 -47.918 -45.700 1.00 40.81 333 LEU A O 1
ATOM 2643 N N . PRO A 1 334 ? 20.699 -48.866 -45.322 1.00 52.62 334 PRO A N 1
ATOM 2644 C CA . PRO A 1 334 ? 19.444 -48.861 -44.530 1.00 52.62 334 PRO A CA 1
ATOM 2645 C C . PRO A 1 334 ? 19.363 -49.979 -43.426 1.00 52.62 334 PRO A C 1
ATOM 2647 O O . PRO A 1 334 ? 20.315 -50.724 -43.236 1.00 52.62 334 PRO A O 1
ATOM 2650 N N . TYR A 1 335 ? 18.174 -50.176 -42.803 1.00 33.69 335 TYR A N 1
ATOM 2651 C CA . TYR A 1 335 ? 17.756 -51.305 -41.905 1.00 33.69 335 TYR A CA 1
ATOM 2652 C C . TYR A 1 335 ? 18.461 -51.400 -40.510 1.00 33.69 335 TYR A C 1
ATOM 2654 O O . TYR A 1 335 ? 19.585 -50.948 -40.360 1.00 33.69 335 TYR A O 1
ATOM 2662 N N . SER A 1 336 ? 17.901 -51.974 -39.419 1.00 36.25 336 SER A N 1
ATOM 2663 C CA . SER A 1 336 ? 16.497 -52.275 -39.015 1.00 36.25 336 SER A CA 1
ATOM 2664 C C . SER A 1 336 ? 16.372 -52.811 -37.559 1.00 36.25 336 SER A C 1
ATOM 2666 O O . SER A 1 336 ? 17.297 -53.449 -37.077 1.00 36.25 336 SER A O 1
ATOM 2668 N N . HIS A 1 337 ? 15.181 -52.674 -36.946 1.00 36.16 337 HIS A N 1
ATOM 2669 C CA . HIS A 1 337 ? 14.551 -53.517 -35.887 1.00 36.16 337 HIS A CA 1
ATOM 2670 C C . HIS A 1 337 ? 15.277 -53.923 -34.568 1.00 36.16 337 HIS A C 1
ATOM 2672 O O . HIS A 1 337 ? 16.108 -54.821 -34.558 1.00 36.16 337 HIS A O 1
ATOM 2678 N N . ALA A 1 338 ? 14.757 -53.421 -33.431 1.00 32.62 338 ALA A N 1
ATOM 2679 C CA . ALA A 1 338 ? 14.310 -54.141 -32.204 1.00 32.62 338 ALA A CA 1
ATOM 2680 C C . ALA A 1 338 ? 13.754 -53.071 -31.223 1.00 32.62 338 ALA A C 1
ATOM 2682 O O . ALA A 1 338 ? 14.351 -52.007 -31.125 1.00 32.62 338 ALA A O 1
ATOM 2683 N N . GLN A 1 339 ? 12.577 -53.109 -30.582 1.00 36.75 339 GLN A N 1
ATOM 2684 C CA . GLN A 1 339 ? 11.712 -54.122 -29.945 1.00 36.75 339 GLN A CA 1
ATOM 2685 C C . GLN A 1 339 ? 11.905 -54.231 -28.408 1.00 36.75 339 GLN A C 1
ATOM 2687 O O . GLN A 1 339 ? 12.956 -54.612 -27.918 1.00 36.75 339 GLN A O 1
ATOM 2692 N N . ALA A 1 340 ? 10.830 -53.842 -27.706 1.00 41.97 340 ALA A N 1
ATOM 2693 C CA . ALA A 1 340 ? 10.539 -53.718 -26.266 1.00 41.97 340 ALA A CA 1
ATOM 2694 C C . ALA A 1 340 ? 11.289 -54.563 -25.208 1.00 41.97 340 ALA A C 1
ATOM 2696 O O . ALA A 1 340 ? 11.575 -55.732 -25.433 1.00 41.97 340 ALA A O 1
ATOM 2697 N N . MET A 1 341 ? 11.355 -54.021 -23.976 1.00 36.62 341 MET A N 1
ATOM 2698 C CA . MET A 1 341 ? 11.047 -54.751 -22.725 1.00 36.62 341 MET A CA 1
ATOM 2699 C C . MET A 1 341 ? 10.638 -53.800 -21.572 1.00 36.62 341 MET A C 1
ATOM 2701 O O . MET A 1 341 ? 11.280 -52.781 -21.336 1.00 36.62 341 MET A O 1
ATOM 2705 N N . GLN A 1 342 ? 9.587 -54.180 -20.838 1.00 38.41 342 GLN A N 1
ATOM 2706 C CA . GLN A 1 342 ? 9.273 -53.778 -19.451 1.00 38.41 342 GLN A CA 1
ATOM 2707 C C . GLN A 1 342 ? 9.707 -54.948 -18.535 1.00 38.41 342 GLN A C 1
ATOM 2709 O O . GLN A 1 342 ? 9.763 -56.076 -19.029 1.00 38.41 342 GLN A O 1
ATOM 2714 N N . PRO A 1 343 ? 10.057 -54.740 -17.249 1.00 50.84 343 PRO A N 1
ATOM 2715 C CA . PRO A 1 343 ? 9.074 -54.548 -16.163 1.00 50.84 343 PRO A CA 1
ATOM 2716 C C . PRO A 1 343 ? 9.537 -53.409 -15.201 1.00 50.84 343 PRO A C 1
ATOM 2718 O O . PRO A 1 343 ? 10.319 -52.570 -15.633 1.00 50.84 343 PRO A O 1
ATOM 2721 N N . SER A 1 344 ? 9.081 -53.182 -13.958 1.00 33.16 344 SER A N 1
ATOM 2722 C CA . SER A 1 344 ? 8.277 -53.954 -12.986 1.00 33.16 344 SER A CA 1
ATOM 2723 C C . SER A 1 344 ? 7.396 -53.041 -12.112 1.00 33.16 344 SER A C 1
ATOM 2725 O O . SER A 1 344 ? 7.534 -51.821 -12.135 1.00 33.16 344 SER A O 1
ATOM 2727 N N . GLN A 1 345 ? 6.539 -53.642 -11.277 1.00 35.44 345 GLN A N 1
ATOM 2728 C CA . GLN A 1 345 ? 5.847 -52.990 -10.153 1.00 35.44 345 GLN A CA 1
ATOM 2729 C C . GLN A 1 345 ? 6.350 -53.550 -8.807 1.00 35.44 345 GLN A C 1
ATOM 2731 O O . GLN A 1 345 ? 6.856 -54.671 -8.754 1.00 35.44 345 GLN A O 1
ATOM 2736 N N . ALA A 1 346 ? 6.150 -52.806 -7.716 1.00 36.19 346 ALA A N 1
ATOM 2737 C CA . ALA A 1 346 ? 6.267 -53.283 -6.334 1.00 36.19 346 ALA A CA 1
ATOM 2738 C C . ALA A 1 346 ? 5.009 -52.860 -5.549 1.00 36.19 346 ALA A C 1
ATOM 2740 O O . ALA A 1 346 ? 4.408 -51.837 -5.871 1.00 36.19 346 ALA A O 1
ATOM 2741 N N . SER A 1 347 ? 4.568 -53.668 -4.578 1.00 36.28 347 SER A N 1
ATOM 2742 C CA . SER A 1 347 ? 3.185 -53.633 -4.060 1.00 36.28 347 SER A CA 1
ATOM 2743 C C . SER A 1 347 ? 3.097 -53.439 -2.543 1.00 36.28 347 SER A C 1
ATOM 2745 O O . SER A 1 347 ? 3.902 -54.008 -1.807 1.00 36.28 347 SER A O 1
ATOM 2747 N N . SER A 1 348 ? 2.053 -52.748 -2.069 1.00 39.19 348 SER A N 1
ATOM 2748 C CA . SER A 1 348 ? 1.674 -52.705 -0.646 1.00 39.19 348 SER A CA 1
ATOM 2749 C C . SER A 1 348 ? 0.165 -52.470 -0.451 1.00 39.19 348 SER A C 1
ATOM 2751 O O . SER A 1 348 ? -0.344 -51.404 -0.786 1.00 39.19 348 SER A O 1
ATOM 2753 N N . ASN A 1 349 ? -0.525 -53.456 0.136 1.00 40.25 349 ASN A N 1
ATOM 2754 C CA . ASN A 1 349 ? -1.869 -53.342 0.735 1.00 40.25 349 ASN A CA 1
ATOM 2755 C C . ASN A 1 349 ? -1.702 -53.165 2.270 1.00 40.25 349 ASN A C 1
ATOM 2757 O O . ASN A 1 349 ? -0.634 -53.495 2.780 1.00 40.25 349 ASN A O 1
ATOM 2761 N N . ALA A 1 350 ? -2.657 -52.719 3.100 1.00 35.09 350 ALA A N 1
ATOM 2762 C CA . ALA A 1 350 ? -4.070 -52.323 2.927 1.00 35.09 350 ALA A CA 1
ATOM 2763 C C . ALA A 1 350 ? -4.325 -51.007 3.743 1.00 35.09 350 ALA A C 1
ATOM 2765 O O . ALA A 1 350 ? -3.412 -50.191 3.767 1.00 35.09 350 ALA A O 1
ATOM 2766 N N . LEU A 1 351 ? -5.433 -50.652 4.427 1.00 35.41 351 LEU A N 1
ATOM 2767 C CA . LEU A 1 351 ? -6.725 -51.264 4.817 1.00 35.41 351 LEU A CA 1
ATOM 2768 C C . LEU A 1 351 ? -7.750 -50.132 5.139 1.00 35.41 351 LEU A C 1
ATOM 2770 O O . LEU A 1 351 ? -7.332 -48.998 5.335 1.00 35.41 351 LEU A O 1
ATOM 2774 N N . ALA A 1 352 ? -9.044 -50.470 5.294 1.00 33.81 352 ALA A N 1
ATOM 2775 C CA . ALA A 1 352 ? -10.190 -49.606 5.672 1.00 33.81 352 ALA A CA 1
ATOM 2776 C C . ALA A 1 352 ? -10.578 -48.534 4.614 1.00 33.81 352 ALA A C 1
ATOM 2778 O O . ALA A 1 352 ? -9.738 -47.772 4.162 1.00 33.81 352 ALA A O 1
ATOM 2779 N N . GLN A 1 353 ? -11.789 -48.491 4.030 1.00 36.06 353 GLN A N 1
ATOM 2780 C CA . GLN A 1 353 ? -13.165 -48.449 4.586 1.00 36.06 353 GLN A CA 1
ATOM 2781 C C . GLN A 1 353 ? -13.437 -47.133 5.363 1.00 36.06 353 GLN A C 1
ATOM 2783 O O . GLN A 1 353 ? -12.628 -46.755 6.197 1.00 36.06 353 GLN A O 1
ATOM 2788 N N . THR A 1 354 ? -14.534 -4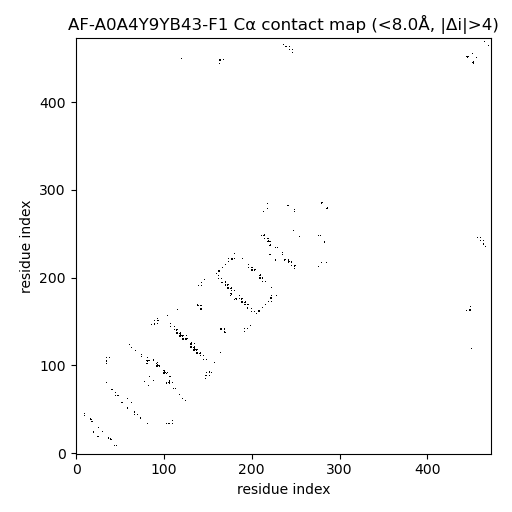6.380 5.157 1.00 32.94 354 THR A N 1
ATOM 2789 C CA . THR A 1 354 ? -15.861 -46.734 4.589 1.00 32.94 354 THR A CA 1
ATOM 2790 C C . THR A 1 354 ? -16.597 -45.512 3.988 1.00 32.94 354 THR A C 1
ATOM 2792 O O . THR A 1 354 ? -16.380 -44.406 4.462 1.00 32.94 354 THR A O 1
ATOM 2795 N N . ALA A 1 355 ? -17.554 -45.754 3.071 1.00 34.44 355 ALA A N 1
ATOM 2796 C CA . ALA A 1 355 ? -18.607 -44.837 2.567 1.00 34.44 355 ALA A CA 1
ATOM 2797 C C . ALA A 1 355 ? -18.162 -43.591 1.748 1.00 34.44 355 ALA A C 1
ATOM 2799 O O . ALA A 1 355 ? -17.098 -43.034 1.965 1.00 34.44 355 ALA A O 1
ATOM 2800 N N . GLY A 1 356 ? -18.941 -43.095 0.774 1.00 31.12 356 GLY A N 1
ATOM 2801 C CA . GLY A 1 356 ? -20.181 -43.620 0.175 1.00 31.12 356 GLY A CA 1
ATOM 2802 C C . GLY A 1 356 ? -20.591 -42.814 -1.077 1.00 31.12 356 GLY A C 1
ATOM 2803 O O . GLY A 1 356 ? -20.364 -41.611 -1.130 1.00 31.12 356 GLY A O 1
ATOM 2804 N N . MET A 1 357 ? -21.162 -43.470 -2.097 1.00 34.19 357 MET A N 1
ATOM 2805 C CA . MET A 1 357 ? -21.611 -42.839 -3.357 1.00 34.19 357 MET A CA 1
ATOM 2806 C C . MET A 1 357 ? -23.110 -42.505 -3.358 1.00 34.19 357 MET A C 1
ATOM 2808 O O . MET A 1 357 ? -23.873 -43.223 -2.721 1.00 34.19 357 MET A O 1
ATOM 2812 N N . LEU A 1 358 ? -23.487 -41.482 -4.148 1.00 33.81 358 LEU A N 1
ATOM 2813 C CA . LEU A 1 358 ? -24.737 -41.213 -4.913 1.00 33.81 358 LEU A CA 1
ATOM 2814 C C . LEU A 1 358 ? -24.792 -39.679 -5.165 1.00 33.81 358 LEU A C 1
ATOM 2816 O O . LEU A 1 358 ? -24.352 -38.924 -4.307 1.00 33.81 358 LEU A O 1
ATOM 2820 N N . SER A 1 359 ? -25.287 -39.108 -6.270 1.00 32.97 359 SER A N 1
ATOM 2821 C CA . SER A 1 359 ? -25.713 -39.625 -7.587 1.00 32.97 359 SER A CA 1
ATOM 2822 C C . SER A 1 359 ? -25.860 -38.457 -8.582 1.00 32.97 359 SER A C 1
ATOM 2824 O O . SER A 1 359 ? -26.302 -37.386 -8.172 1.00 32.97 359 SER A O 1
ATOM 2826 N N . LEU A 1 360 ? -25.606 -38.653 -9.884 1.00 38.59 360 LEU A N 1
ATOM 2827 C CA . LEU A 1 360 ? -26.089 -37.720 -10.920 1.00 38.59 360 LEU A CA 1
ATOM 2828 C C . LEU A 1 360 ? -27.546 -38.037 -11.289 1.00 38.59 360 LEU A C 1
ATOM 2830 O O . LEU A 1 360 ? -27.831 -39.187 -11.619 1.00 38.59 360 LEU A O 1
ATOM 2834 N N . GLN A 1 361 ? -28.421 -37.026 -11.380 1.00 32.41 361 GLN A N 1
ATOM 2835 C CA . GLN A 1 361 ? -29.578 -37.082 -12.288 1.00 32.41 361 GLN A CA 1
ATOM 2836 C C . GLN A 1 361 ? -30.106 -35.690 -12.694 1.00 32.41 361 GLN A C 1
ATOM 2838 O O . GLN A 1 361 ? -29.855 -34.692 -12.024 1.00 32.41 361 GLN A O 1
ATOM 2843 N N . ASN A 1 362 ? -30.809 -35.643 -13.830 1.00 33.75 362 ASN A N 1
ATOM 2844 C CA . ASN A 1 362 ? -31.346 -34.439 -14.477 1.00 33.75 362 ASN A CA 1
ATOM 2845 C C . ASN A 1 362 ? -32.555 -33.821 -13.750 1.00 33.75 362 ASN A C 1
ATOM 2847 O O . ASN A 1 362 ? -33.340 -34.530 -13.125 1.00 33.75 362 ASN A O 1
ATOM 2851 N N . GLY A 1 363 ? -32.801 -32.531 -14.008 1.00 28.11 363 GLY A N 1
ATOM 2852 C CA . GLY A 1 363 ? -34.094 -31.873 -13.790 1.00 28.11 363 GLY A CA 1
ATOM 2853 C C . GLY A 1 363 ? -34.294 -30.692 -14.749 1.00 28.11 363 GLY A C 1
ATOM 2854 O O . GLY A 1 363 ? -33.492 -29.765 -14.756 1.00 28.11 363 GLY A O 1
ATOM 2855 N N . GLN A 1 364 ? -35.347 -30.730 -15.572 1.00 33.44 364 GLN A N 1
ATOM 2856 C CA . GLN A 1 364 ? -35.800 -29.604 -16.405 1.00 33.44 364 GLN A CA 1
ATOM 2857 C C . GLN A 1 364 ? -37.091 -28.998 -15.835 1.00 33.44 364 GLN A C 1
ATOM 2859 O O . GLN A 1 364 ? -37.847 -29.684 -15.153 1.00 33.44 364 GLN A O 1
ATOM 2864 N N . MET A 1 365 ? -37.395 -27.766 -16.266 1.00 30.34 365 MET A N 1
ATOM 2865 C CA . MET A 1 365 ? -38.624 -27.007 -15.973 1.00 30.34 365 MET A CA 1
ATOM 2866 C C . MET A 1 365 ? -38.730 -26.514 -14.509 1.00 30.34 365 MET A C 1
ATOM 2868 O O . MET A 1 365 ? -38.056 -27.018 -13.623 1.00 30.34 365 MET A O 1
ATOM 2872 N N . SER A 1 366 ? -39.510 -25.477 -14.187 1.00 33.06 366 SER A N 1
ATOM 2873 C CA . SER A 1 366 ? -40.449 -24.689 -15.006 1.00 33.06 366 SER A CA 1
ATOM 2874 C C . SER A 1 366 ? -40.376 -23.195 -14.657 1.00 33.06 366 SER A C 1
ATOM 2876 O O . SER A 1 366 ? -39.873 -22.823 -13.600 1.00 33.06 366 SER A O 1
ATOM 2878 N N . ALA A 1 367 ? -40.906 -22.337 -15.531 1.00 38.59 367 ALA A N 1
ATOM 2879 C CA . ALA A 1 367 ? -41.229 -20.958 -15.176 1.00 38.59 367 ALA A CA 1
ATOM 2880 C C . ALA A 1 367 ? -42.687 -20.876 -14.703 1.00 38.59 367 ALA A C 1
ATOM 2882 O O . ALA A 1 367 ? -43.573 -21.389 -15.387 1.00 38.59 367 ALA A O 1
ATOM 2883 N N . GLN A 1 368 ? -42.953 -20.175 -13.598 1.00 33.09 368 GLN A N 1
ATOM 2884 C CA . GLN A 1 368 ? -44.292 -19.660 -13.301 1.00 33.09 368 GLN A CA 1
ATOM 2885 C C . GLN A 1 368 ? -44.242 -18.417 -12.407 1.00 33.09 368 GLN A C 1
ATOM 2887 O O . GLN A 1 368 ? -43.366 -18.266 -11.559 1.00 33.09 368 GLN A O 1
ATOM 2892 N N . SER A 1 369 ? -45.174 -17.500 -12.649 1.00 33.00 369 SER A N 1
ATOM 2893 C CA . SER A 1 369 ? -45.274 -16.206 -11.973 1.00 33.00 369 SER A CA 1
ATOM 2894 C C . SER A 1 369 ? -46.022 -16.319 -10.647 1.00 33.00 369 SER A C 1
ATOM 2896 O O . SER A 1 369 ? -47.034 -17.010 -10.587 1.00 33.00 369 SER A O 1
ATOM 2898 N N . TYR A 1 370 ? -45.634 -15.522 -9.649 1.00 30.08 370 TYR A N 1
ATOM 2899 C CA . TYR A 1 370 ? -46.572 -15.066 -8.622 1.00 30.08 370 TYR A CA 1
ATOM 2900 C C . TYR A 1 370 ? -46.331 -13.602 -8.259 1.00 30.08 370 TYR A C 1
ATOM 2902 O O . TYR A 1 370 ? -45.360 -13.250 -7.595 1.00 30.08 370 TYR A O 1
ATOM 2910 N N . SER A 1 371 ? -47.264 -12.754 -8.678 1.00 31.89 371 SER A N 1
ATOM 2911 C CA . SER A 1 371 ? -47.479 -11.424 -8.123 1.00 31.89 371 SER A CA 1
ATOM 2912 C C . SER A 1 371 ? -48.726 -11.473 -7.240 1.00 31.89 371 SER A C 1
ATOM 2914 O O . SER A 1 371 ? -49.823 -11.765 -7.711 1.00 31.89 371 SER A O 1
ATOM 2916 N N . GLN A 1 372 ? -48.573 -11.168 -5.951 1.00 33.91 372 GLN A N 1
ATOM 2917 C CA . GLN A 1 372 ? -49.691 -10.793 -5.087 1.00 33.91 372 GLN A CA 1
ATOM 2918 C C . GLN A 1 372 ? -49.342 -9.539 -4.293 1.00 33.91 372 GLN A C 1
ATOM 2920 O O . GLN A 1 372 ? -48.188 -9.282 -3.958 1.00 33.91 372 GLN A O 1
ATOM 2925 N N . MET A 1 373 ? -50.369 -8.728 -4.064 1.00 31.66 373 MET A N 1
ATOM 2926 C CA . MET A 1 373 ? -50.267 -7.410 -3.451 1.00 31.66 373 MET A CA 1
ATOM 2927 C C . MET A 1 373 ? -50.420 -7.535 -1.936 1.00 31.66 373 MET A C 1
ATOM 2929 O O . MET A 1 373 ? -51.267 -8.296 -1.473 1.00 31.66 373 MET A O 1
ATOM 2933 N N . ASN A 1 374 ? -49.698 -6.717 -1.173 1.00 30.33 374 ASN A N 1
ATOM 2934 C CA . ASN A 1 374 ? -50.066 -6.427 0.209 1.00 30.33 374 ASN A CA 1
ATOM 2935 C C . ASN A 1 374 ? -50.356 -4.927 0.342 1.00 30.33 374 ASN A C 1
ATOM 2937 O O . ASN A 1 374 ? -49.447 -4.102 0.310 1.00 30.33 374 ASN A O 1
ATOM 2941 N N . MET A 1 375 ? -51.642 -4.590 0.433 1.00 34.34 375 MET A N 1
ATOM 2942 C CA . MET A 1 375 ? -52.147 -3.238 0.663 1.00 34.34 375 MET A CA 1
ATOM 2943 C C . MET A 1 375 ? -52.562 -3.116 2.127 1.00 34.34 375 MET A C 1
ATOM 2945 O O . MET A 1 375 ? -53.573 -3.709 2.498 1.00 34.34 375 MET A O 1
ATOM 2949 N N . ASN A 1 376 ? -51.838 -2.333 2.937 1.00 33.28 376 ASN A N 1
ATOM 2950 C CA . ASN A 1 376 ? -52.404 -1.649 4.109 1.00 33.28 376 ASN A CA 1
ATOM 2951 C C . ASN A 1 376 ? -51.434 -0.646 4.766 1.00 33.28 376 ASN A C 1
ATOM 2953 O O . ASN A 1 376 ? -50.238 -0.658 4.499 1.00 33.28 376 ASN A O 1
ATOM 2957 N N . ALA A 1 377 ? -51.990 0.175 5.670 1.00 31.66 377 ALA A N 1
ATOM 2958 C CA . ALA A 1 377 ? -51.314 1.133 6.560 1.00 31.66 377 ALA A CA 1
ATOM 2959 C C . ALA A 1 377 ? -50.685 2.388 5.906 1.00 31.66 377 ALA A C 1
ATOM 2961 O O . ALA A 1 377 ? -49.468 2.546 5.826 1.00 31.66 377 ALA A O 1
ATOM 2962 N N . TYR A 1 378 ? -51.534 3.363 5.560 1.00 34.84 378 TYR A N 1
ATOM 2963 C CA . TYR A 1 378 ? -51.109 4.751 5.332 1.00 34.84 378 TYR A CA 1
ATOM 2964 C C . TYR A 1 378 ? -50.713 5.432 6.655 1.00 34.84 378 TYR A C 1
ATOM 2966 O O . TYR A 1 378 ? -51.578 5.834 7.434 1.00 34.84 378 TYR A O 1
ATOM 2974 N N . GLY A 1 379 ? -49.412 5.615 6.890 1.00 35.50 379 GLY A N 1
ATOM 2975 C CA . GLY A 1 379 ? -48.892 6.533 7.908 1.00 35.50 379 GLY A CA 1
ATOM 2976 C C . GLY A 1 379 ? -48.606 7.910 7.302 1.00 35.50 379 GLY A C 1
ATOM 2977 O O . GLY A 1 379 ? -47.754 8.023 6.425 1.00 35.50 379 GLY A O 1
ATOM 2978 N N . MET A 1 380 ? -49.302 8.957 7.754 1.00 45.62 380 MET A N 1
ATOM 2979 C CA . MET A 1 380 ? -49.045 10.332 7.299 1.00 45.62 380 MET A CA 1
ATOM 2980 C C . MET A 1 380 ? -47.686 10.839 7.820 1.00 45.62 380 MET A C 1
ATOM 2982 O O . MET A 1 380 ? -47.464 10.794 9.033 1.00 45.62 380 MET A O 1
ATOM 2986 N N . PRO A 1 381 ? -46.792 11.371 6.964 1.00 51.22 381 PRO A N 1
ATOM 2987 C CA . PRO A 1 381 ? -45.590 12.055 7.430 1.00 51.22 381 PRO A CA 1
ATOM 2988 C C . PRO A 1 381 ? -45.949 13.420 8.050 1.00 51.22 381 PRO A C 1
ATOM 2990 O O . PRO A 1 381 ? -46.851 14.100 7.551 1.00 51.22 381 PRO A O 1
ATOM 2993 N N . PRO A 1 382 ? -45.254 13.866 9.113 1.00 49.94 382 PRO A N 1
ATOM 2994 C CA . PRO A 1 382 ? -45.467 15.193 9.681 1.00 49.94 382 PRO A CA 1
ATOM 2995 C C . PRO A 1 382 ? -45.012 16.292 8.708 1.00 49.94 382 PRO A C 1
ATOM 2997 O O . PRO A 1 382 ? -43.975 16.179 8.054 1.00 49.94 382 PRO A O 1
ATOM 3000 N N . LEU A 1 383 ? -45.785 17.378 8.637 1.00 48.69 383 LEU A N 1
ATOM 3001 C CA . LEU A 1 383 ? -45.457 18.553 7.827 1.00 48.69 383 LEU A CA 1
ATOM 3002 C C . LEU A 1 383 ? -44.165 19.228 8.330 1.00 48.69 383 LEU A C 1
ATOM 3004 O O . LEU A 1 383 ? -44.006 19.395 9.542 1.00 48.69 383 LEU A O 1
ATOM 3008 N N . PRO A 1 384 ? -43.259 19.672 7.437 1.00 49.50 384 PRO A N 1
ATOM 3009 C CA . PRO A 1 384 ? -42.070 20.410 7.842 1.00 49.50 384 PRO A CA 1
ATOM 3010 C C . PRO A 1 384 ? -42.447 21.801 8.368 1.00 49.50 384 PRO A C 1
ATOM 3012 O O . PRO A 1 384 ? -43.130 22.573 7.692 1.00 49.50 384 PRO A O 1
ATOM 3015 N N . SER A 1 385 ? -41.966 22.143 9.566 1.00 55.94 385 SER A N 1
ATOM 3016 C CA . SER A 1 385 ? -42.136 23.475 10.156 1.00 55.94 385 SER A CA 1
ATOM 3017 C C . SER A 1 385 ? -41.575 24.561 9.235 1.00 55.94 385 SER A C 1
ATOM 3019 O O . SER A 1 385 ? -40.404 24.514 8.856 1.00 55.94 385 SER A O 1
ATOM 3021 N N . MET A 1 386 ? -42.391 25.563 8.899 1.00 50.72 386 MET A N 1
ATOM 3022 C CA . MET A 1 386 ? -41.976 26.657 8.018 1.00 50.72 386 MET A CA 1
ATOM 3023 C C . MET A 1 386 ? -40.879 27.504 8.674 1.00 50.72 386 MET A C 1
ATOM 3025 O O . MET A 1 386 ? -41.121 28.239 9.632 1.00 50.72 386 MET A O 1
ATOM 3029 N N . MET A 1 387 ? -39.660 27.403 8.144 1.00 54.94 387 MET A N 1
ATOM 3030 C CA . MET A 1 387 ? -38.511 28.174 8.610 1.00 54.94 387 MET A CA 1
ATOM 3031 C C . MET A 1 387 ? -38.701 29.660 8.271 1.00 54.94 387 MET A C 1
ATOM 3033 O O . MET A 1 387 ? -39.048 30.008 7.142 1.00 54.94 387 MET A O 1
ATOM 3037 N N . SER A 1 388 ? -38.489 30.549 9.246 1.00 57.62 388 SER A N 1
ATOM 3038 C CA . SER A 1 388 ? -38.786 31.979 9.084 1.00 57.62 388 SER A CA 1
ATOM 3039 C C . SER A 1 388 ? -37.937 32.623 7.983 1.00 57.62 388 SER A C 1
ATOM 3041 O O . SER A 1 388 ? -36.706 32.615 8.043 1.00 57.62 388 SER A O 1
ATOM 3043 N N . GLN A 1 389 ? -38.601 33.249 7.006 1.00 63.53 389 GLN A N 1
ATOM 3044 C CA . GLN A 1 389 ? -37.979 33.823 5.805 1.00 63.53 389 GLN A CA 1
ATOM 3045 C C . GLN A 1 389 ? -36.882 34.865 6.111 1.00 63.53 389 GLN A C 1
ATOM 3047 O O . GLN A 1 389 ? -35.938 35.011 5.335 1.00 63.53 389 GLN A O 1
ATOM 3052 N N . ARG A 1 390 ? -36.943 35.537 7.275 1.00 65.06 390 ARG A N 1
ATOM 3053 C CA . ARG A 1 390 ? -35.883 36.455 7.741 1.00 65.06 390 ARG A CA 1
ATOM 3054 C C . ARG A 1 390 ? -34.540 35.760 7.990 1.00 65.06 390 ARG A C 1
ATOM 3056 O O . ARG A 1 390 ? -33.500 36.377 7.779 1.00 65.06 390 ARG A O 1
ATOM 3063 N N . GLN A 1 391 ? -34.541 34.504 8.435 1.00 62.69 391 GLN A N 1
ATOM 3064 C CA . GLN A 1 391 ? -33.317 33.817 8.856 1.00 62.69 391 GLN A CA 1
ATOM 3065 C C . GLN A 1 391 ? -32.457 33.386 7.656 1.00 62.69 391 GLN A C 1
ATOM 3067 O O . GLN A 1 391 ? -31.235 33.518 7.697 1.00 62.69 391 GLN A O 1
ATOM 3072 N N . MET A 1 392 ? -33.091 32.979 6.549 1.00 65.19 392 MET A N 1
ATOM 3073 C CA . MET A 1 392 ? -32.397 32.661 5.293 1.00 65.19 392 MET A CA 1
ATOM 3074 C C . MET A 1 392 ? -31.706 33.900 4.695 1.00 65.19 392 MET A C 1
ATOM 3076 O O . MET A 1 392 ? -30.553 33.827 4.271 1.00 65.19 392 MET A O 1
ATOM 3080 N N . GLN A 1 393 ? -32.381 35.056 4.709 1.00 72.25 393 GLN A N 1
ATOM 3081 C CA . GLN A 1 393 ? -31.846 36.294 4.133 1.00 72.25 393 GLN A CA 1
ATOM 3082 C C . GLN A 1 393 ? -30.614 36.812 4.897 1.00 72.25 393 GLN A C 1
ATOM 3084 O O . GLN A 1 393 ? -29.673 37.311 4.281 1.00 72.25 393 GLN A O 1
ATOM 3089 N N . GLN A 1 394 ? -30.575 36.643 6.224 1.00 71.44 394 GLN A N 1
ATOM 3090 C CA . GLN A 1 394 ? -29.419 37.036 7.036 1.00 71.44 394 GLN A CA 1
ATOM 3091 C C . GLN A 1 394 ? -28.204 36.113 6.817 1.00 71.44 394 GLN A C 1
ATOM 3093 O O . GLN A 1 394 ? -27.070 36.590 6.773 1.00 71.44 394 GLN A O 1
ATOM 3098 N N . GLN A 1 395 ? -28.426 34.810 6.604 1.00 70.12 395 GLN A N 1
ATOM 3099 C CA . GLN A 1 395 ? -27.350 33.854 6.314 1.00 70.12 395 GLN A CA 1
ATOM 3100 C C . GLN A 1 395 ? -26.713 34.094 4.933 1.00 70.12 395 GLN A C 1
ATOM 3102 O O . GLN A 1 395 ? -25.489 34.035 4.794 1.00 70.12 395 GLN A O 1
ATOM 3107 N N . GLN A 1 396 ? -27.520 34.441 3.924 1.00 70.88 396 GLN A N 1
ATOM 3108 C CA . GLN A 1 396 ? -27.028 34.749 2.576 1.00 70.88 396 GLN A CA 1
ATOM 3109 C C . GLN A 1 396 ? -26.123 35.998 2.550 1.00 70.88 396 GLN A C 1
ATOM 3111 O O . GLN A 1 396 ? -25.155 36.048 1.789 1.00 70.88 396 GLN A O 1
ATOM 3116 N N . GLN A 1 397 ? -26.381 36.978 3.424 1.00 73.06 397 GLN A N 1
ATOM 3117 C CA . GLN A 1 397 ? -25.590 38.210 3.503 1.00 73.06 397 GLN A CA 1
ATOM 3118 C C . GLN A 1 397 ? -24.202 37.997 4.144 1.00 73.06 397 GLN A C 1
ATOM 3120 O O . GLN A 1 397 ? -23.234 38.632 3.723 1.00 73.06 397 GLN A O 1
ATOM 3125 N N . GLN A 1 398 ? -24.060 37.056 5.091 1.00 70.88 398 GLN A N 1
ATOM 3126 C CA . GLN A 1 398 ? -22.742 36.666 5.624 1.00 70.88 398 GLN A CA 1
ATOM 3127 C C . GLN A 1 398 ? -21.873 35.936 4.586 1.00 70.88 398 GLN A C 1
ATOM 3129 O O . GLN A 1 398 ? -20.663 36.165 4.535 1.00 70.88 398 GLN A O 1
ATOM 3134 N N . GLN A 1 399 ? -22.468 35.101 3.724 1.00 69.38 399 GLN A N 1
ATOM 3135 C CA . GLN A 1 399 ? -21.711 34.365 2.701 1.00 69.38 399 GLN A CA 1
ATOM 3136 C C . GLN A 1 399 ? -21.043 35.288 1.667 1.00 69.38 399 GLN A C 1
ATOM 3138 O O . GLN A 1 399 ? -19.903 35.038 1.272 1.00 69.38 399 GLN A O 1
ATOM 3143 N N . GLN A 1 400 ? -21.698 36.388 1.275 1.00 70.69 400 GLN A N 1
ATOM 3144 C CA . GLN A 1 400 ? -21.111 37.355 0.336 1.00 70.69 400 GLN A CA 1
ATOM 3145 C C . GLN A 1 400 ? -19.911 38.115 0.928 1.00 70.69 400 GLN A C 1
ATOM 3147 O O . GLN A 1 400 ? -18.941 38.373 0.214 1.00 70.69 400 GLN A O 1
ATOM 3152 N N . GLN A 1 401 ? -19.909 38.422 2.232 1.00 69.06 401 GLN A N 1
ATOM 3153 C CA . GLN A 1 401 ? -18.760 39.091 2.862 1.00 69.06 401 GLN A CA 1
ATOM 3154 C C . GLN A 1 401 ? -17.514 38.193 2.932 1.00 69.06 401 GLN A C 1
ATOM 3156 O O . GLN A 1 401 ? -16.404 38.681 2.708 1.00 69.06 401 GLN A O 1
ATOM 3161 N N . GLN A 1 402 ? -17.670 36.882 3.161 1.00 67.25 402 GLN A N 1
ATOM 3162 C CA . GLN A 1 402 ? -16.528 35.956 3.155 1.00 67.25 402 GLN A CA 1
ATOM 3163 C C . GLN A 1 402 ? -15.897 35.790 1.761 1.00 67.25 402 GLN A C 1
ATOM 3165 O O . GLN A 1 402 ? -14.670 35.731 1.660 1.00 67.25 402 GLN A O 1
ATOM 3170 N N . GLN A 1 403 ? -16.692 35.780 0.682 1.00 68.44 403 GLN A N 1
ATOM 3171 C CA . GLN A 1 403 ? -16.147 35.680 -0.680 1.00 68.44 403 GLN A CA 1
ATOM 3172 C C . GLN A 1 403 ? -15.256 36.877 -1.052 1.00 68.44 403 GLN A C 1
ATOM 3174 O O . GLN A 1 403 ? -14.184 36.680 -1.628 1.00 68.44 403 GLN A O 1
ATOM 3179 N N . HIS A 1 404 ? -15.633 38.102 -0.668 1.00 70.12 404 HIS A N 1
ATOM 3180 C CA . HIS A 1 404 ? -14.819 39.288 -0.959 1.00 70.12 404 HIS A CA 1
ATOM 3181 C C . HIS A 1 404 ? -13.459 39.291 -0.238 1.00 70.12 404 HIS A C 1
ATOM 3183 O O . HIS A 1 404 ? -12.461 39.684 -0.843 1.00 70.12 404 HIS A O 1
ATOM 3189 N N . HIS A 1 405 ? -13.378 38.809 1.008 1.00 65.50 405 HIS A N 1
ATOM 3190 C CA . HIS A 1 405 ? -12.093 38.692 1.714 1.00 65.50 405 HIS A CA 1
ATOM 3191 C C . HIS A 1 405 ? -11.159 37.653 1.070 1.00 65.50 405 HIS A C 1
ATOM 3193 O O . HIS A 1 405 ? -9.972 37.927 0.880 1.00 65.50 405 HIS A O 1
ATOM 3199 N N . ALA A 1 406 ? -11.691 36.491 0.673 1.00 57.62 406 ALA A N 1
ATOM 3200 C CA . ALA A 1 406 ? -10.901 35.446 0.017 1.00 57.62 406 ALA A CA 1
ATOM 3201 C C . ALA A 1 406 ? -10.302 35.919 -1.322 1.00 57.62 406 ALA A C 1
ATOM 3203 O O . ALA A 1 406 ? -9.130 35.666 -1.612 1.00 57.62 406 ALA A O 1
ATOM 3204 N N . GLN A 1 407 ? -11.078 36.656 -2.125 1.00 68.56 407 GLN A N 1
ATOM 3205 C CA . GLN A 1 407 ? -10.615 37.166 -3.418 1.00 68.56 407 GLN A CA 1
ATOM 3206 C C . GLN A 1 407 ? -9.512 38.232 -3.272 1.00 68.56 407 GLN A C 1
ATOM 3208 O O . GLN A 1 407 ? -8.582 38.268 -4.080 1.00 68.56 407 GLN A O 1
ATOM 3213 N N . GLN A 1 408 ? -9.575 39.066 -2.228 1.00 67.31 408 GLN A N 1
ATOM 3214 C CA . GLN A 1 408 ? -8.606 40.144 -2.009 1.00 67.31 408 GLN A CA 1
ATOM 3215 C C . GLN A 1 408 ? -7.232 39.627 -1.541 1.00 67.31 408 GLN A C 1
ATOM 3217 O O . GLN A 1 408 ? -6.206 40.129 -2.004 1.00 67.31 408 GLN A O 1
ATOM 3222 N N . GLN A 1 409 ? -7.186 38.575 -0.710 1.00 60.53 409 GLN A N 1
ATOM 3223 C CA . GLN A 1 409 ? -5.917 37.918 -0.351 1.00 60.53 409 GLN A CA 1
ATOM 3224 C C . GLN A 1 409 ? -5.232 37.271 -1.567 1.00 60.53 409 GLN A C 1
ATOM 3226 O O . GLN A 1 409 ? -4.011 37.363 -1.713 1.00 60.53 409 GLN A O 1
ATOM 3231 N N . HIS A 1 410 ? -6.002 36.667 -2.478 1.00 63.69 410 HIS A N 1
ATOM 3232 C CA . HIS A 1 410 ? -5.435 35.987 -3.646 1.00 63.69 410 HIS A CA 1
ATOM 3233 C C . HIS A 1 410 ? -4.750 36.958 -4.632 1.00 63.69 410 HIS A C 1
ATOM 3235 O O . HIS A 1 410 ? -3.733 36.611 -5.235 1.00 63.69 410 HIS A O 1
ATOM 3241 N N . GLN A 1 411 ? -5.237 38.204 -4.746 1.00 63.47 411 GLN A N 1
ATOM 3242 C CA . GLN A 1 411 ? -4.586 39.237 -5.566 1.00 63.47 411 GLN A CA 1
ATOM 3243 C C . GLN A 1 411 ? -3.230 39.698 -5.008 1.00 63.47 411 GLN A C 1
ATOM 3245 O O . GLN A 1 411 ? -2.291 39.872 -5.788 1.00 63.47 411 GLN A O 1
ATOM 3250 N N . GLN A 1 412 ? -3.082 39.851 -3.685 1.00 61.97 412 GLN A N 1
ATOM 3251 C CA . GLN A 1 412 ? -1.777 40.195 -3.097 1.00 61.97 412 GLN A CA 1
ATOM 3252 C C . GLN A 1 412 ? -0.742 39.079 -3.303 1.00 61.97 412 GLN A C 1
ATOM 3254 O O . GLN A 1 412 ? 0.422 39.366 -3.589 1.00 61.97 412 GLN A O 1
ATOM 3259 N N . GLN A 1 413 ? -1.159 37.812 -3.224 1.00 58.34 413 GLN A N 1
ATOM 3260 C CA . GLN A 1 413 ? -0.242 36.681 -3.377 1.00 58.34 413 GLN A CA 1
ATOM 3261 C C . GLN A 1 413 ? 0.279 36.524 -4.820 1.00 58.34 413 GLN A C 1
ATOM 3263 O O . GLN A 1 413 ? 1.440 36.159 -5.009 1.00 58.34 413 GLN A O 1
ATOM 3268 N N . GLN A 1 414 ? -0.516 36.874 -5.843 1.00 56.28 414 GLN A N 1
ATOM 3269 C CA . GLN A 1 414 ? -0.038 36.889 -7.236 1.00 56.28 414 GLN A CA 1
ATOM 3270 C C . GLN A 1 414 ? 0.994 37.995 -7.518 1.00 56.28 414 GLN A C 1
ATOM 3272 O O . GLN A 1 414 ? 1.944 37.752 -8.266 1.00 56.28 414 GLN A O 1
ATOM 3277 N N . GLN A 1 415 ? 0.867 39.186 -6.917 1.00 54.88 415 GLN A N 1
ATOM 3278 C CA . GLN A 1 415 ? 1.821 40.278 -7.175 1.00 54.88 415 GLN A CA 1
ATOM 3279 C C . GLN A 1 415 ? 3.243 39.966 -6.680 1.00 54.88 415 GLN A C 1
ATOM 3281 O O . GLN A 1 415 ? 4.209 40.346 -7.344 1.00 54.88 415 GLN A O 1
ATOM 3286 N N . GLN A 1 416 ? 3.395 39.221 -5.579 1.00 54.12 416 GLN A N 1
ATOM 3287 C CA . GLN A 1 416 ? 4.724 38.829 -5.088 1.00 54.12 416 GLN A CA 1
ATOM 3288 C C . GLN A 1 416 ? 5.431 37.805 -5.994 1.00 54.12 416 GLN A C 1
ATOM 3290 O O . GLN A 1 416 ? 6.657 37.822 -6.078 1.00 54.12 416 GLN A O 1
ATOM 3295 N N . GLN A 1 417 ? 4.699 36.953 -6.725 1.00 53.09 417 GLN A N 1
ATOM 3296 C CA . GLN A 1 417 ? 5.331 35.998 -7.647 1.00 53.09 417 GLN A CA 1
ATOM 3297 C C . GLN A 1 417 ? 5.841 36.649 -8.942 1.00 53.09 417 GLN A C 1
ATOM 3299 O O . GLN A 1 417 ? 6.859 36.206 -9.473 1.00 53.09 417 GLN A O 1
ATOM 3304 N N . GLN A 1 418 ? 5.200 37.714 -9.440 1.00 52.38 418 GLN A N 1
ATOM 3305 C CA . GLN A 1 418 ? 5.655 38.379 -10.672 1.00 52.38 418 GLN A CA 1
ATOM 3306 C C . GLN A 1 418 ? 6.930 39.213 -10.483 1.00 52.38 418 GLN A C 1
ATOM 3308 O O . GLN A 1 418 ? 7.759 39.257 -11.391 1.00 52.38 418 GLN A O 1
ATOM 3313 N N . GLN A 1 419 ? 7.151 39.822 -9.311 1.00 50.97 419 GLN A N 1
ATOM 3314 C CA . GLN A 1 419 ? 8.375 40.604 -9.068 1.00 50.97 419 GLN A CA 1
ATOM 3315 C C . GLN A 1 419 ? 9.659 39.755 -9.091 1.00 50.97 419 GLN A C 1
ATOM 3317 O O . GLN A 1 419 ? 10.729 40.282 -9.387 1.00 50.97 419 GLN A O 1
ATOM 3322 N N . ASN A 1 420 ? 9.563 38.443 -8.852 1.00 44.91 420 ASN A N 1
ATOM 3323 C CA . ASN A 1 420 ? 10.727 37.557 -8.778 1.00 44.91 420 ASN A CA 1
ATOM 3324 C C . ASN A 1 420 ? 11.241 37.062 -10.151 1.00 44.91 420 ASN A C 1
ATOM 3326 O O . ASN A 1 420 ? 12.233 36.340 -10.197 1.00 44.91 420 ASN A O 1
ATOM 3330 N N . TYR A 1 421 ? 10.590 37.438 -11.263 1.00 45.66 421 TYR A N 1
ATOM 3331 C CA . TYR A 1 421 ? 10.967 37.016 -12.625 1.00 45.66 421 TYR A CA 1
ATOM 3332 C C . TYR A 1 421 ? 11.690 38.088 -13.464 1.00 45.66 421 TYR A C 1
ATOM 3334 O O . TYR A 1 421 ? 12.263 37.758 -14.500 1.00 45.66 421 TYR A O 1
ATOM 3342 N N . SER A 1 422 ? 11.716 39.355 -13.033 1.00 43.78 422 SER A N 1
ATOM 3343 C CA . SER A 1 422 ? 12.212 40.472 -13.864 1.00 43.78 422 SER A CA 1
ATOM 3344 C C . SER A 1 422 ? 13.715 40.776 -13.757 1.00 43.78 422 SER A C 1
ATOM 3346 O O . SER A 1 422 ? 14.200 41.632 -14.489 1.00 43.78 422 SER A O 1
ATOM 3348 N N . ASN A 1 423 ? 14.466 40.082 -12.891 1.00 44.56 423 ASN A N 1
ATOM 3349 C CA . ASN A 1 423 ? 15.917 40.284 -12.696 1.00 44.56 423 ASN A CA 1
ATOM 3350 C C . ASN A 1 423 ? 16.796 39.213 -13.384 1.00 44.56 423 ASN A C 1
ATOM 3352 O O . ASN A 1 423 ? 17.946 38.996 -13.003 1.00 44.56 423 ASN A O 1
ATOM 3356 N N . GLY A 1 424 ? 16.268 38.535 -14.407 1.00 45.66 424 GLY A N 1
ATOM 3357 C CA . GLY A 1 424 ? 17.019 37.589 -15.238 1.00 45.66 424 GLY A CA 1
ATOM 3358 C C . GLY A 1 424 ? 17.873 38.283 -16.303 1.00 45.66 424 GLY A C 1
ATOM 3359 O O . GLY A 1 424 ? 17.530 38.239 -17.483 1.00 45.66 424 GLY A O 1
ATOM 3360 N N . THR A 1 425 ? 18.971 38.932 -15.906 1.00 43.72 425 THR A N 1
ATOM 3361 C CA . THR A 1 425 ? 19.922 39.549 -16.848 1.00 43.72 425 THR A CA 1
ATOM 3362 C C . THR A 1 425 ? 20.500 38.496 -17.799 1.00 43.72 425 THR A C 1
ATOM 3364 O O . THR A 1 425 ? 21.007 37.469 -17.349 1.00 43.72 425 THR A O 1
ATOM 3367 N N . MET A 1 426 ? 20.468 38.754 -19.110 1.00 45.00 426 MET A N 1
ATOM 3368 C CA . MET A 1 426 ? 21.185 37.925 -20.082 1.00 45.00 426 MET A CA 1
ATOM 3369 C C . MET A 1 426 ? 22.694 38.152 -19.954 1.00 45.00 426 MET A C 1
ATOM 3371 O O . MET A 1 426 ? 23.221 39.090 -20.547 1.00 45.00 426 MET A O 1
ATOM 3375 N N . ASP A 1 427 ? 23.388 37.265 -19.242 1.00 41.00 427 ASP A N 1
ATOM 3376 C CA . ASP A 1 427 ? 24.826 37.081 -19.433 1.00 41.00 427 ASP A CA 1
ATOM 3377 C C . ASP A 1 427 ? 25.178 35.587 -19.502 1.00 41.00 427 ASP A C 1
ATOM 3379 O O . ASP A 1 427 ? 24.754 34.770 -18.681 1.00 41.00 427 ASP A O 1
ATOM 3383 N N . GLY A 1 428 ? 25.860 35.204 -20.579 1.00 51.25 428 GLY A N 1
ATOM 3384 C CA . GLY A 1 428 ? 25.836 33.843 -21.114 1.00 51.25 428 GLY A CA 1
ATOM 3385 C C . GLY A 1 428 ? 27.033 32.988 -20.713 1.00 51.25 428 GLY A C 1
ATOM 3386 O O . GLY A 1 428 ? 27.851 32.658 -21.575 1.00 51.25 428 GLY A O 1
ATOM 3387 N N . GLN A 1 429 ? 27.137 32.587 -19.441 1.00 46.03 429 GLN A N 1
ATOM 3388 C CA . GLN A 1 429 ? 28.078 31.541 -19.010 1.00 46.03 429 GLN A CA 1
ATOM 3389 C C . GLN A 1 429 ? 27.704 30.903 -17.660 1.00 46.03 429 GLN A C 1
ATOM 3391 O O . GLN A 1 429 ? 27.100 31.538 -16.805 1.00 46.03 429 GLN A O 1
ATOM 3396 N N . ASN A 1 430 ? 28.118 29.643 -17.466 1.00 46.12 430 ASN A N 1
ATOM 3397 C CA . ASN A 1 430 ? 27.895 28.810 -16.271 1.00 46.12 430 ASN A CA 1
ATOM 3398 C C . ASN A 1 430 ? 26.424 28.466 -15.958 1.00 46.12 430 ASN A C 1
ATOM 3400 O O . ASN A 1 430 ? 25.820 28.985 -15.022 1.00 46.12 430 ASN A O 1
ATOM 3404 N N . GLY A 1 431 ? 25.875 27.488 -16.688 1.00 43.75 431 GLY A N 1
ATOM 3405 C CA . GLY A 1 431 ? 24.581 26.880 -16.368 1.00 43.75 431 GLY A CA 1
ATOM 3406 C C . GLY A 1 431 ? 24.609 26.073 -15.065 1.00 43.75 431 GLY A C 1
ATOM 3407 O O . GLY A 1 431 ? 24.890 24.875 -15.082 1.00 43.75 431 GLY A O 1
ATOM 3408 N N . GLN A 1 432 ? 24.289 26.718 -13.942 1.00 39.94 432 GLN A N 1
ATOM 3409 C CA . GLN A 1 432 ? 23.912 26.032 -12.703 1.00 39.94 432 GLN A CA 1
ATOM 3410 C C . GLN A 1 432 ? 22.515 25.400 -12.864 1.00 39.94 432 GLN A C 1
ATOM 3412 O O . GLN A 1 432 ? 21.620 26.050 -13.410 1.00 39.94 432 GLN A O 1
ATOM 3417 N N . PRO A 1 433 ? 22.287 24.155 -12.405 1.00 47.03 433 PRO A N 1
ATOM 3418 C CA . PRO A 1 433 ? 20.978 23.520 -12.509 1.00 47.03 433 PRO A CA 1
ATOM 3419 C C . PRO A 1 433 ? 19.966 24.218 -11.591 1.00 47.03 433 PRO A C 1
ATOM 3421 O O . PRO A 1 433 ? 20.210 24.380 -10.395 1.00 47.03 433 PRO A O 1
ATOM 3424 N N . SER A 1 434 ? 18.808 24.603 -12.133 1.00 38.75 434 SER A N 1
ATOM 3425 C CA . SER A 1 434 ? 17.726 25.198 -11.344 1.00 38.75 434 SER A CA 1
ATOM 3426 C C . SER A 1 434 ? 17.251 24.230 -10.259 1.00 38.75 434 SER A C 1
ATOM 3428 O O . SER A 1 434 ? 16.741 23.148 -10.553 1.00 38.75 434 SER A O 1
ATOM 3430 N N . TYR A 1 435 ? 17.398 24.635 -8.998 1.00 40.38 435 TYR A N 1
ATOM 3431 C CA . TYR A 1 435 ? 16.912 23.876 -7.852 1.00 40.38 435 TYR A CA 1
ATOM 3432 C C . TYR A 1 435 ? 15.379 23.923 -7.812 1.00 40.38 435 TYR A C 1
ATOM 3434 O O . TYR A 1 435 ? 14.785 24.927 -7.420 1.00 40.38 435 TYR A O 1
ATOM 3442 N N . VAL A 1 436 ? 14.735 22.832 -8.229 1.00 39.94 436 VAL A N 1
ATOM 3443 C CA . VAL A 1 436 ? 13.300 22.633 -8.001 1.00 39.94 436 VAL A CA 1
ATOM 3444 C C . VAL A 1 436 ? 13.109 22.393 -6.498 1.00 39.94 436 VAL A C 1
ATOM 3446 O O . VAL A 1 436 ? 13.722 21.459 -5.974 1.00 39.94 436 VAL A O 1
ATOM 3449 N N . PRO A 1 437 ? 12.302 23.202 -5.785 1.00 38.69 437 PRO A N 1
ATOM 3450 C CA . PRO A 1 437 ? 12.054 22.966 -4.370 1.00 38.69 437 PRO A CA 1
ATOM 3451 C C . PRO A 1 437 ? 11.385 21.593 -4.181 1.00 38.69 437 PRO A C 1
ATOM 3453 O O . PRO A 1 437 ? 10.530 21.220 -4.991 1.00 38.69 437 PRO A O 1
ATOM 3456 N N . PRO A 1 438 ? 11.752 20.824 -3.140 1.00 48.44 438 PRO A N 1
ATOM 3457 C CA . PRO A 1 438 ? 11.089 19.559 -2.855 1.00 48.44 438 PRO A CA 1
ATOM 3458 C C . PRO A 1 438 ? 9.592 19.795 -2.627 1.00 48.44 438 PRO A C 1
ATOM 3460 O O . PRO A 1 438 ? 9.195 20.798 -2.031 1.00 48.44 438 PRO A O 1
ATOM 3463 N N . ALA A 1 439 ? 8.760 18.869 -3.108 1.00 50.00 439 ALA A N 1
ATOM 3464 C CA . ALA A 1 439 ? 7.327 18.913 -2.847 1.00 50.00 439 ALA A CA 1
ATOM 3465 C C . ALA A 1 439 ? 7.078 18.898 -1.332 1.00 50.00 439 ALA A C 1
ATOM 3467 O O . ALA A 1 439 ? 7.709 18.116 -0.619 1.00 50.00 439 ALA A O 1
ATOM 3468 N N . ASP A 1 440 ? 6.163 19.749 -0.860 1.00 59.22 440 ASP A N 1
ATOM 3469 C CA . ASP A 1 440 ? 5.806 19.834 0.557 1.00 59.22 440 ASP A CA 1
ATOM 3470 C C . ASP A 1 440 ? 5.463 18.439 1.101 1.00 59.22 440 ASP A C 1
ATOM 3472 O O . ASP A 1 440 ? 4.574 17.746 0.588 1.00 59.22 440 ASP A O 1
ATOM 3476 N N . GLU A 1 441 ? 6.178 18.034 2.153 1.00 55.44 441 GLU A N 1
ATOM 3477 C CA . GLU A 1 441 ? 6.008 16.738 2.797 1.00 55.44 441 GLU A CA 1
ATOM 3478 C C . GLU A 1 441 ? 4.550 16.501 3.203 1.00 55.44 441 GLU A C 1
ATOM 3480 O O . GLU A 1 441 ? 4.066 15.374 3.075 1.00 55.44 441 GLU A O 1
ATOM 3485 N N . SER A 1 442 ? 3.821 17.548 3.618 1.00 54.53 442 SER A N 1
ATOM 3486 C CA . SER A 1 442 ? 2.403 17.451 3.996 1.00 54.53 442 SER A CA 1
ATOM 3487 C C . SER A 1 442 ? 1.537 16.875 2.863 1.00 54.53 442 SER A C 1
ATOM 3489 O O . SER A 1 442 ? 0.695 15.998 3.091 1.00 54.53 442 SER A O 1
ATOM 3491 N N . SER A 1 443 ? 1.821 17.290 1.625 1.00 54.06 443 SER A N 1
ATOM 3492 C CA . SER A 1 443 ? 1.108 16.864 0.419 1.00 54.06 443 SER A CA 1
ATOM 3493 C C . SER A 1 443 ? 1.480 15.439 0.003 1.00 54.06 443 SER A C 1
ATOM 3495 O O . SER A 1 443 ? 0.623 14.707 -0.499 1.00 54.06 443 SER A O 1
ATOM 3497 N N . MET A 1 444 ? 2.724 15.011 0.254 1.00 54.88 444 MET A N 1
ATOM 3498 C CA . MET A 1 444 ? 3.167 13.643 -0.042 1.00 54.88 444 MET A CA 1
ATOM 3499 C C . MET A 1 444 ? 2.455 12.596 0.825 1.00 54.88 444 MET A C 1
ATOM 3501 O O . MET A 1 444 ? 2.109 11.529 0.319 1.00 54.88 444 MET A O 1
ATOM 3505 N N . TRP A 1 445 ? 2.185 12.885 2.104 1.00 56.19 445 TRP A N 1
ATOM 3506 C CA . TRP A 1 445 ? 1.449 11.957 2.975 1.00 56.19 445 TRP A CA 1
ATOM 3507 C C . TRP A 1 445 ? -0.022 11.826 2.563 1.00 56.19 445 TRP A C 1
ATOM 3509 O O . TRP A 1 445 ? -0.498 10.713 2.325 1.00 56.19 445 TRP A O 1
ATOM 3519 N N . GLY A 1 446 ? -0.731 12.956 2.446 1.00 51.25 446 GLY A N 1
ATOM 3520 C CA . GLY A 1 446 ? -2.185 12.966 2.255 1.00 51.25 446 GLY A CA 1
ATOM 3521 C C . GLY A 1 446 ? -2.662 12.375 0.924 1.00 51.25 446 GLY A C 1
ATOM 3522 O O . GLY A 1 446 ? -3.742 11.795 0.868 1.00 51.25 446 GLY A O 1
ATOM 3523 N N . ALA A 1 447 ? -1.861 12.479 -0.140 1.00 45.56 447 ALA A N 1
ATOM 3524 C CA . ALA A 1 447 ? -2.197 11.879 -1.432 1.00 45.56 447 ALA A CA 1
ATOM 3525 C C . ALA A 1 447 ? -1.977 10.356 -1.477 1.00 45.56 447 ALA A C 1
ATOM 3527 O O . ALA A 1 447 ? -2.576 9.685 -2.314 1.00 45.56 447 ALA A O 1
ATOM 3528 N N . SER A 1 448 ? -1.107 9.821 -0.614 1.00 42.97 448 SER A N 1
ATOM 3529 C CA . SER A 1 448 ? -0.504 8.501 -0.831 1.00 42.97 448 SER A CA 1
ATOM 3530 C C . SER A 1 448 ? -1.081 7.418 0.080 1.00 42.97 448 SER A C 1
ATOM 3532 O O . SER A 1 448 ? -1.343 6.315 -0.386 1.00 42.97 448 SER A O 1
ATOM 3534 N N . VAL A 1 449 ? -1.368 7.709 1.360 1.00 49.00 449 VAL A N 1
ATOM 3535 C CA . VAL A 1 449 ? -1.910 6.711 2.323 1.00 49.00 449 VAL A CA 1
ATOM 3536 C C . VAL A 1 449 ? -3.294 6.164 1.899 1.00 49.00 449 VAL A C 1
ATOM 3538 O O . VAL A 1 449 ? -3.775 5.183 2.471 1.00 49.00 449 VAL A O 1
ATOM 3541 N N . GLY A 1 450 ? -3.948 6.802 0.920 1.00 53.41 450 GLY A N 1
ATOM 3542 C CA . GLY A 1 450 ? -5.390 6.698 0.676 1.00 53.41 450 GLY A CA 1
ATOM 3543 C C . GLY A 1 450 ? -6.212 7.435 1.740 1.00 53.41 450 GLY A C 1
ATOM 3544 O O . GLY A 1 450 ? -7.396 7.167 1.886 1.00 53.41 450 GLY A O 1
ATOM 3545 N N . PHE A 1 451 ? -5.550 8.288 2.531 1.00 53.44 451 PHE A N 1
ATOM 3546 C CA . PHE A 1 451 ? -6.104 9.058 3.640 1.00 53.44 451 PHE A CA 1
ATOM 3547 C C . PHE A 1 451 ? -5.464 10.451 3.615 1.00 53.44 451 PHE A C 1
ATOM 3549 O O . PHE A 1 451 ? -4.288 10.607 3.960 1.00 53.44 451 PHE A O 1
ATOM 3556 N N . GLY A 1 452 ? -6.241 11.466 3.248 1.00 62.53 452 GLY A N 1
ATOM 3557 C CA . GLY A 1 452 ? -5.897 12.864 3.475 1.00 62.53 452 GLY A CA 1
ATOM 3558 C C . GLY A 1 452 ? -5.737 13.166 4.969 1.00 62.53 452 GLY A C 1
ATOM 3559 O O . GLY A 1 452 ? -6.171 12.400 5.831 1.00 62.53 452 GLY A O 1
ATOM 3560 N N . MET A 1 453 ? -5.141 14.313 5.309 1.00 65.38 453 MET A N 1
ATOM 3561 C CA . MET A 1 453 ? -4.878 14.682 6.713 1.00 65.38 453 MET A CA 1
ATOM 3562 C C . MET A 1 453 ? -6.150 14.642 7.583 1.00 65.38 453 MET A C 1
ATOM 3564 O O . MET A 1 453 ? -6.129 14.148 8.707 1.00 65.38 453 MET A O 1
ATOM 3568 N N . THR A 1 454 ? -7.285 15.090 7.043 1.00 69.00 454 THR A N 1
ATOM 3569 C CA . THR A 1 454 ? -8.598 15.010 7.701 1.00 69.00 454 THR A CA 1
ATOM 3570 C C . THR A 1 454 ? -9.073 13.576 7.923 1.00 69.00 454 THR A C 1
ATOM 3572 O O . THR A 1 454 ? -9.650 13.280 8.964 1.00 69.00 454 THR A O 1
ATOM 3575 N N . GLU A 1 455 ? -8.820 12.679 6.973 1.00 68.94 455 GLU A N 1
ATOM 3576 C CA . GLU A 1 455 ? -9.267 11.284 7.019 1.00 68.94 455 GLU A CA 1
ATOM 3577 C C . GLU A 1 455 ? -8.411 10.473 7.995 1.00 68.94 455 GLU A C 1
ATOM 3579 O O . GLU A 1 455 ? -8.949 9.665 8.745 1.00 68.94 455 GLU A O 1
ATOM 3584 N N . TRP A 1 456 ? -7.100 10.733 8.076 1.00 75.88 456 TRP A N 1
ATOM 3585 C CA . TRP A 1 456 ? -6.245 10.149 9.117 1.00 75.88 456 TRP A CA 1
ATOM 3586 C C . TRP A 1 456 ? -6.649 10.624 10.521 1.00 75.88 456 TRP A C 1
ATOM 3588 O O . TRP A 1 456 ? -6.720 9.811 11.441 1.00 75.88 456 TRP A O 1
ATOM 3598 N N . ALA A 1 457 ? -6.975 11.911 10.697 1.00 81.00 457 ALA A N 1
ATOM 3599 C CA . ALA A 1 457 ? -7.486 12.417 11.972 1.00 81.00 457 ALA A CA 1
ATOM 3600 C C . ALA A 1 457 ? -8.808 11.728 12.367 1.00 81.00 457 ALA A C 1
ATOM 3602 O O . ALA A 1 457 ? -8.909 11.188 13.468 1.00 81.00 457 ALA A O 1
ATOM 3603 N N . GLN A 1 458 ? -9.776 11.660 11.444 1.00 81.50 458 GLN A N 1
ATOM 3604 C CA . GLN A 1 458 ? -11.040 10.940 11.642 1.00 81.50 458 GLN A CA 1
ATOM 3605 C C . GLN A 1 458 ? -10.825 9.447 11.925 1.00 81.50 458 GLN A C 1
ATOM 3607 O O . GLN A 1 458 ? -11.522 8.880 12.762 1.00 81.50 458 GLN A O 1
ATOM 3612 N N . PHE A 1 459 ? -9.852 8.810 11.268 1.00 80.75 459 PHE A N 1
ATOM 3613 C CA . PHE A 1 459 ? -9.509 7.409 11.496 1.00 80.75 459 PHE A CA 1
ATOM 3614 C C . PHE A 1 459 ? -8.966 7.181 12.913 1.00 80.75 459 PHE A C 1
ATOM 3616 O O . PHE A 1 459 ? -9.449 6.288 13.609 1.00 80.75 459 PHE A O 1
ATOM 3623 N N . LEU A 1 460 ? -8.022 8.009 13.384 1.00 86.31 460 LEU A N 1
ATOM 3624 C CA . LEU A 1 460 ? -7.547 7.948 14.773 1.00 86.31 460 LEU A CA 1
ATOM 3625 C C . LEU A 1 460 ? -8.697 8.172 15.772 1.00 86.31 460 LEU A C 1
ATOM 3627 O O . LEU A 1 460 ? -8.782 7.457 16.768 1.00 86.31 460 LEU A O 1
ATOM 3631 N N . ASP A 1 461 ? -9.616 9.093 15.475 1.00 87.50 461 ASP A N 1
ATOM 3632 C CA . ASP A 1 461 ? -10.770 9.406 16.330 1.00 87.50 461 ASP A CA 1
ATOM 3633 C C . ASP A 1 461 ? -11.873 8.321 16.293 1.00 87.50 461 ASP A C 1
ATOM 3635 O O . ASP A 1 461 ? -12.679 8.214 17.218 1.00 87.50 461 ASP A O 1
ATOM 3639 N N . VAL A 1 462 ? -11.902 7.465 15.264 1.00 86.81 462 VAL A N 1
ATOM 3640 C CA . VAL A 1 462 ? -12.685 6.214 15.246 1.00 86.81 462 VAL A CA 1
ATOM 3641 C C . VAL A 1 462 ? -11.979 5.121 16.052 1.00 86.81 462 VAL A C 1
ATOM 3643 O O . VAL A 1 462 ? -12.627 4.449 16.857 1.00 86.81 462 VAL A O 1
ATOM 3646 N N . MET A 1 463 ? -10.660 4.969 15.895 1.00 86.50 463 MET A N 1
ATOM 3647 C CA . MET A 1 463 ? -9.851 3.988 16.634 1.00 86.50 463 MET A CA 1
ATOM 3648 C C . MET A 1 463 ? -9.827 4.242 18.146 1.00 86.50 463 MET A C 1
ATOM 3650 O O . MET A 1 463 ? -9.758 3.284 18.918 1.00 86.50 463 MET A O 1
ATOM 3654 N N . ALA A 1 464 ? -9.912 5.506 18.563 1.00 88.94 464 ALA A N 1
ATOM 3655 C CA . ALA A 1 464 ? -9.940 5.927 19.962 1.00 88.94 464 ALA A CA 1
ATOM 3656 C C . ALA A 1 464 ? -11.274 5.650 20.685 1.00 88.94 464 ALA A C 1
ATOM 3658 O O . ALA A 1 464 ? -11.345 5.834 21.899 1.00 88.94 464 ALA A O 1
ATOM 3659 N N . ARG A 1 465 ? -12.328 5.209 19.980 1.00 89.06 465 ARG A N 1
ATOM 3660 C CA . ARG A 1 465 ? -13.619 4.886 20.612 1.00 89.06 465 ARG A CA 1
ATOM 3661 C C . ARG A 1 465 ? -13.535 3.627 21.487 1.00 89.06 465 ARG A C 1
ATOM 3663 O O . ARG A 1 465 ? -12.756 2.722 21.163 1.00 89.06 465 ARG A O 1
ATOM 3670 N N . PRO A 1 466 ? -14.351 3.532 22.556 1.00 84.94 466 PRO A N 1
ATOM 3671 C CA . PRO A 1 466 ? -14.477 2.316 23.355 1.00 84.94 466 PRO A CA 1
ATOM 3672 C C . PRO A 1 466 ? -14.886 1.108 22.502 1.00 84.94 466 PRO A C 1
ATOM 3674 O O . PRO A 1 466 ? -15.701 1.239 21.589 1.00 84.94 466 PRO A O 1
ATOM 3677 N N . GLU A 1 467 ? -14.373 -0.080 22.836 1.00 79.19 467 GLU A N 1
ATOM 3678 C CA . GLU A 1 467 ? -14.628 -1.327 22.087 1.00 79.19 467 GLU A CA 1
ATOM 3679 C C . GLU A 1 467 ? -16.142 -1.602 21.915 1.00 79.19 467 GLU A C 1
ATOM 3681 O O . GLU A 1 467 ? -16.589 -1.982 20.832 1.00 79.19 467 GLU A O 1
ATOM 3686 N N . GLY A 1 468 ? -16.952 -1.302 22.940 1.00 80.50 468 GLY A N 1
ATOM 3687 C CA . GLY A 1 468 ? -18.413 -1.462 22.913 1.00 80.50 468 GLY A CA 1
ATOM 3688 C C . GLY A 1 468 ? -19.171 -0.528 21.956 1.00 80.50 468 GLY A C 1
ATOM 3689 O O . GLY A 1 468 ? -20.269 -0.872 21.531 1.00 80.50 468 GLY A O 1
ATOM 3690 N N . GLU A 1 469 ? -18.604 0.619 21.559 1.00 81.81 469 GLU A N 1
ATOM 3691 C CA . GLU A 1 469 ? -19.206 1.472 20.518 1.00 81.81 469 GLU A CA 1
ATOM 3692 C C . GLU A 1 469 ? -18.866 0.990 19.101 1.00 81.81 469 GLU A C 1
ATOM 3694 O O . GLU A 1 469 ? -19.611 1.256 18.153 1.00 81.81 469 GLU A O 1
ATOM 3699 N N . GLN A 1 470 ? -17.729 0.305 18.938 1.00 75.12 470 GLN A N 1
ATOM 3700 C CA . GLN A 1 470 ? -17.223 -0.112 17.629 1.00 75.12 470 GLN A CA 1
ATOM 3701 C C . GLN A 1 470 ? -18.000 -1.306 17.056 1.00 75.12 470 GLN A C 1
ATOM 3703 O O . GLN A 1 470 ? -18.151 -1.398 15.842 1.00 75.12 470 GLN A O 1
ATOM 3708 N N . GLN A 1 471 ? -18.550 -2.179 17.907 1.00 66.81 471 GLN A N 1
ATOM 3709 C CA . GLN A 1 471 ? -19.313 -3.365 17.480 1.00 66.81 471 GLN A CA 1
ATOM 3710 C C . GLN A 1 471 ? -20.724 -3.048 16.941 1.00 66.81 471 GLN A C 1
ATOM 3712 O O . GLN A 1 471 ? -21.351 -3.905 16.325 1.00 66.81 471 GLN A O 1
ATOM 3717 N N . GLY A 1 472 ? -21.229 -1.825 17.139 1.00 59.38 472 GLY A N 1
ATOM 3718 C CA . GLY A 1 472 ? -22.564 -1.403 16.694 1.00 59.38 472 GLY A CA 1
ATOM 3719 C C . GLY A 1 472 ? -22.660 -0.901 15.244 1.00 59.38 472 GLY A C 1
ATOM 3720 O O . GLY A 1 472 ? -23.649 -0.239 14.923 1.00 59.38 472 GLY A O 1
ATOM 3721 N N . ARG A 1 473 ? -21.635 -1.112 14.398 1.00 52.53 473 ARG A N 1
ATOM 3722 C CA . ARG A 1 473 ? -21.537 -0.606 13.007 1.00 52.53 473 ARG A CA 1
ATOM 3723 C C . ARG A 1 473 ? -20.741 -1.547 12.092 1.00 52.53 473 ARG A C 1
ATOM 3725 O O . ARG A 1 473 ? -21.048 -1.634 10.885 1.00 52.53 473 ARG A O 1
#

Foldseek 3Di:
DPPDPDDDAPVNPPDDQDDPPDVVCCVPVDCQCLLVSLVSLVVSLVSLVVVQVPDPDDDDVVVLVVSLVSLVVSVVPRDVLLVDDLVQLLCQCQDPDPVSNVSSLSSLVSLLSSLLVQLLSLLVPVVDPVSVVSNLVSLLVLLVSLVSNVVRPNDPPSCLCSLLSLLLSLVSLLVVCLLPVPDPCNVVSVVSNVSSLVSLVSVVVRVSSVLSNLLSLLSVVSRDPVLVVDDLVVSLVLLLLSLVLSLCSLCVPPPDPVPPPPDPPDDDDDDPVVVSVVSCVVSVSDPPPDPPPDDDDDDDDDDDDDDDDDDDDDDDDDDDDDDDDDDDDDDDDDDDDDDDDDDDDDDDDDDDDDDDDDDDDDDDDDDDDDDDDDDDDDDDDDDDDDDDPVVVVVVVVVVVVVVVVVVVVVVVVVVVVVVVPPPPDDDDDDDDDDDDDDDPPLVSNQVRSSHHSVRVVVVSVLSSDRSVVVVVD

Mean predicted aligned error: 16.32 Å

pLDDT: mean 71.16, std 24.06, range [28.11, 98.56]

Secondary structure (DSSP, 8-state):
-TTS-----GGG--SPPP----HHHHHHHGGGGHHHHHHHHHHHHHHHHHHHHT-SS---HHHHHHHHHHHHHHHHTS-TTT---HHHHHHHHH-SSHHHHHHHHHHHHHHHHHHHHHHHHHGGGTTSHHHHHHHHHHHHHHHHHHHHHTT-TT--STTTTHHHHHHHHHHHHHHHHHH-TT-TTHHHHHHHHHHHHHHHHHTTTSHHHHHHHHHHHHHGGGTSSHHHHS-HHHHHHHHHHHHHHHHHHH-TTTS-STTSTTS--S-----HHHHHHHHHHHTT-------TTS-PPPPPPPPP---PPP--------------------------------------------------------------------PPPPPPP---HHHHHHHHHHHHHHHHHHHHHHHHHHHHHHHTTTT--------PPP-PPPPPHHHHHHHHSS--HHHHHHHHHHHTS-HHHHTT-

Radius of gyration: 32.9 Å; Cα contacts (8 Å, |Δi|>4): 252; chains: 1; bounding box: 104×95×81 Å

Organism: NCBI:txid34475